Protein AF-0000000075185163 (afdb_homodimer)

Nearest PDB structures (foldseek):
  3n4v-assembly2_B  TM=6.256E-01  e=1.419E-05  Enterococcus casseliflavus
  4dta-assembly1_A  TM=6.021E-01  e=1.419E-05  Enterococcus casseliflavus
  4n57-assembly1_A  TM=6.133E-01  e=5.216E-05  Enterococcus casseliflavus
  4dfb-assembly2_B  TM=5.476E-01  e=2.941E-05  Enterococcus casseliflavus
  6o5z-assembly1_A  TM=3.545E-01  e=1.289E-01  Homo sapiens

Radius of gyration: 30.32 Å; Cα contacts (8 Å, |Δi|>4): 1072; chains: 2; bounding box: 71×94×70 Å

Secondary structure (DSSP, 8-state):
-HHHHHH-------EEEEE-SS-STTSS-EEEEPPPPSEEGGGTTTSTTT--HHHHHHHHHHHHHHHHGGGG-EESSBBEEEE-STT--EEEE-EEEEETTTEEEEE--BSSHHHHHHHHHHHHHHHHTTSHHHHHHHHHHHHHHHHSS-GGGSSS-EEEE-TT-SGGGEEE-TTT--EEEE---TT-EEE-GGGSTTSPPGGG-GGG-TTT----TT-S-------S-----------S------TT--PPPHHHHHHHHHHHHHHHHHH-HHHHHHHTTHHHHHHHHHHHH-HHHHHHHHHHHHHHHS-TTT--HHHHHHHHHHSHHHHHHHHHHHHHH--/-HHHHHH-----PPEEEEE-SS-STTSS-EEEEPPPPSEEGGGTTTSTTT--HHHHHHHHHHHHHHHHGGGG-EESSBBEEEE-STT--EEEE-EEEEETTTEEEEE--BSSHHHHHHHHHHHHHHHHTTSHHHHHHHHHHHHHHHHSS-GGGSSS-EEEE-TT-SGGGEEE-TTT--EEEE---TT-EEE-GGGSTTSPPGGG-GGG-TTT----TT-S-------S-----------S------TT--PPPHHHHHHHHHHHHHHHHHH-HHHHHHHTTHHHHHHHHHHHH-HHHHHHHHHHHHHHHS-TTT--HHHHHHHHHHSHHHHHHHHHHHHHH--

Organism: Armillaria gallica (NCBI:txid47427)

Foldseek 3Di:
DVVLVVQAVAQAWAWDDWDCALPDPNSHTDTDTDDFDFAFQLQQVPPPPQDDPVLLLVLLLLLLLRLVSQVVDWAQWWAAWAAPDDVRDTDGAWQWDQDPPRDIDTDDRGFWQLVVLLVLLVVQCVVQVPDLLSNLLSVLLSVLLNPPDDPVQTGDGWTKAQPQLARRQWGAHSPPRHTRHGDDSPSITTHTLLQHSLADRPLLLCVLPVVQAPDDPPPPPPVDPPPDDDDPPDDPDPPVPPPPPVVSCPHDDNVVSVVSLVSSLVSSCVVPVVSSVSHNCSSVNVSSSCLSNPVVRVVVNSQVSQVVVDPPVPDGPVNSSVPSSPDPVSVVVVVVVVVVVVD/DVVLVVQAVAQAWAWDDWDCALPDPNSHTDTDTDDFDFAFQLVQVPPPPQDDPVLLLVLLLLLLLRLVSQVVDWAQWWAAWDAPDDVRDTDGAWQWDADPPRDIDTDDRGFWQLVVLLVLLVVQCVVQVPDLLSNLLSVLLSVLLNPPDDPVQTGDGWTKAQPQLARRQWGAHSPPRHTRHGDDSPSITTHTLLQHSLADRPLLLCVLPVVQAPDDPPPPPPVDPPPDDDDPPDDPDPPPPPPPPVVSPPPDDNVVSVVSLVSSLVSSCVVPVPSSVSHNCSSVNVSSSCLSNPVVRVVVNSQVSQVVVDPPVPDGPVNSSVPCSPDPVSVVVVVVVVVVVVD

Structure (mmCIF, N/CA/C/O backbone):
data_AF-0000000075185163-model_v1
#
loop_
_entity.id
_entity.type
_entity.pdbx_description
1 polymer 'Aminoglycoside phosphotransferase domain-containing protein'
#
loop_
_atom_site.group_PDB
_atom_site.id
_atom_site.type_symbol
_atom_site.label_atom_id
_atom_site.label_alt_id
_atom_site.label_comp_id
_atom_site.label_asym_id
_atom_site.label_entity_id
_atom_site.label_seq_id
_atom_site.pdbx_PDB_ins_code
_atom_site.Cartn_x
_atom_site.Cartn_y
_atom_site.Cartn_z
_atom_site.occupancy
_atom_site.B_iso_or_equiv
_atom_site.auth_seq_id
_atom_site.auth_comp_id
_atom_site.auth_asym_id
_atom_site.auth_atom_id
_atom_site.pdbx_PDB_model_num
ATOM 1 N N . MET A 1 1 ? -12.125 -19.812 -19.406 1 92.81 1 MET A N 1
ATOM 2 C CA . MET A 1 1 ? -11.492 -20.75 -20.312 1 92.81 1 MET A CA 1
ATOM 3 C C . MET A 1 1 ? -11.773 -20.375 -21.766 1 92.81 1 MET A C 1
ATOM 5 O O . MET A 1 1 ? -10.883 -20.438 -22.625 1 92.81 1 MET A O 1
ATOM 9 N N . ARG A 1 2 ? -12.938 -19.969 -22.109 1 91.62 2 ARG A N 1
ATOM 10 C CA . ARG A 1 2 ? -13.258 -19.547 -23.469 1 91.62 2 ARG A CA 1
ATOM 11 C C . ARG A 1 2 ? -12.469 -18.312 -23.859 1 91.62 2 ARG A C 1
ATOM 13 O O . ARG A 1 2 ? -11.977 -18.203 -24.969 1 91.62 2 ARG A O 1
ATOM 20 N N . LEU A 1 3 ? -12.43 -17.406 -22.891 1 93 3 LEU A N 1
ATOM 21 C CA . LEU A 1 3 ? -11.656 -16.188 -23.156 1 93 3 LEU A CA 1
ATOM 22 C C . LEU A 1 3 ? -10.195 -16.531 -23.438 1 93 3 LEU A C 1
ATOM 24 O O . LEU A 1 3 ? -9.609 -16.016 -24.391 1 93 3 LEU A O 1
ATOM 28 N N . ILE A 1 4 ? -9.578 -17.391 -22.641 1 95.31 4 ILE A N 1
ATOM 29 C CA . ILE A 1 4 ? -8.18 -17.797 -22.781 1 95.31 4 ILE A CA 1
ATOM 30 C C . ILE A 1 4 ? -7.984 -18.484 -24.125 1 95.31 4 ILE A C 1
ATOM 32 O O . ILE A 1 4 ? -7.031 -18.188 -24.859 1 95.31 4 ILE A O 1
ATOM 36 N N . SER A 1 5 ? -8.883 -19.359 -24.469 1 93.62 5 SER A N 1
ATOM 37 C CA . SER A 1 5 ? -8.805 -20.109 -25.734 1 93.62 5 SER A CA 1
ATOM 38 C C . SER A 1 5 ? -8.914 -19.172 -26.938 1 93.62 5 SER A C 1
ATOM 40 O O . SER A 1 5 ? -8.289 -19.406 -27.969 1 93.62 5 SER A O 1
ATOM 42 N N . ASP A 1 6 ? -9.703 -18.203 -26.75 1 92.69 6 ASP A N 1
ATOM 43 C CA . ASP A 1 6 ? -9.922 -17.25 -27.828 1 92.69 6 ASP A CA 1
ATOM 44 C C . ASP A 1 6 ? -8.672 -16.406 -28.078 1 92.69 6 ASP A C 1
ATOM 46 O O . ASP A 1 6 ? -8.43 -15.969 -29.203 1 92.69 6 ASP A O 1
ATOM 50 N N . ARG A 1 7 ? -7.879 -16.219 -27.062 1 93.69 7 ARG A N 1
ATOM 51 C CA . ARG A 1 7 ? -6.797 -15.25 -27.156 1 93.69 7 ARG A CA 1
ATOM 52 C C . ARG A 1 7 ? -5.438 -15.938 -27.203 1 93.69 7 ARG A C 1
ATOM 54 O O . ARG A 1 7 ? -4.418 -15.297 -27.453 1 93.69 7 ARG A O 1
ATOM 61 N N . THR A 1 8 ? -5.391 -17.219 -26.984 1 95.94 8 THR A N 1
ATOM 62 C CA . THR A 1 8 ? -4.125 -17.938 -26.906 1 95.94 8 THR A CA 1
ATOM 63 C C . THR A 1 8 ? -4.234 -19.297 -27.594 1 95.94 8 THR A C 1
ATOM 65 O O . THR A 1 8 ? -5.32 -19.688 -28.016 1 95.94 8 THR A O 1
ATOM 68 N N . SER A 1 9 ? -3.088 -19.922 -27.766 1 95.94 9 SER A N 1
ATOM 69 C CA . SER A 1 9 ? -3.035 -21.297 -28.25 1 95.94 9 SER A CA 1
ATOM 70 C C . SER A 1 9 ? -2.717 -22.266 -27.125 1 95.94 9 SER A C 1
ATOM 72 O O . SER A 1 9 ? -2.256 -23.375 -27.375 1 95.94 9 SER A O 1
ATOM 74 N N . LEU A 1 10 ? -2.885 -21.797 -25.891 1 94.62 10 LEU A N 1
ATOM 75 C CA . LEU A 1 10 ? -2.672 -22.625 -24.719 1 94.62 10 LEU A CA 1
ATOM 76 C C . LEU A 1 10 ? -3.518 -23.891 -24.797 1 94.62 10 LEU A C 1
ATOM 78 O O . LEU A 1 10 ? -4.707 -23.828 -25.109 1 94.62 10 LEU A O 1
ATOM 82 N N . PRO A 1 11 ? -2.881 -25.031 -24.609 1 95.25 11 PRO A N 1
ATOM 83 C CA . PRO A 1 11 ? -3.686 -26.266 -24.594 1 95.25 11 PRO A CA 1
ATOM 84 C C . PRO A 1 11 ? -4.637 -26.328 -23.406 1 95.25 11 PRO A C 1
ATOM 86 O O . PRO A 1 11 ? -4.191 -26.516 -22.266 1 95.25 11 PRO A O 1
ATOM 89 N N . LEU A 1 12 ? -5.852 -26.188 -23.594 1 95.5 12 LEU A N 1
ATOM 90 C CA . LEU A 1 12 ? -6.922 -26.203 -22.609 1 95.5 12 LEU A CA 1
ATOM 91 C C . LEU A 1 12 ? -8.023 -27.188 -23.016 1 95.5 12 LEU A C 1
ATOM 93 O O . LEU A 1 12 ? -8.203 -27.453 -24.203 1 95.5 12 LEU A O 1
ATOM 97 N N . PRO A 1 13 ? -8.703 -27.703 -22 1 95.81 13 PRO A N 1
ATOM 98 C CA . PRO A 1 13 ? -9.914 -28.422 -22.391 1 95.81 13 PRO A CA 1
ATOM 99 C C . PRO A 1 13 ? -10.922 -27.531 -23.125 1 95.81 13 PRO A C 1
ATOM 101 O O . PRO A 1 13 ? -11.086 -26.359 -22.766 1 95.81 13 PRO A O 1
ATOM 104 N N . VAL A 1 14 ? -11.5 -28.078 -24.109 1 95.06 14 VAL A N 1
ATOM 105 C CA . VAL A 1 14 ? -12.562 -27.359 -24.812 1 95.06 14 VAL A CA 1
ATOM 106 C C . VAL A 1 14 ? -13.859 -27.438 -24.016 1 95.06 14 VAL A C 1
ATOM 108 O O . VAL A 1 14 ? -14.273 -28.516 -23.578 1 95.06 14 VAL A O 1
ATOM 111 N N . VAL A 1 15 ? -14.438 -26.297 -23.781 1 93.12 15 VAL A N 1
ATOM 112 C CA . VAL A 1 15 ? -15.711 -26.266 -23.078 1 93.12 15 VAL A CA 1
ATOM 113 C C . VAL A 1 15 ? -16.859 -26.438 -24.078 1 93.12 15 VAL A C 1
ATOM 115 O O . VAL A 1 15 ? -17.141 -25.547 -24.875 1 93.12 15 VAL A O 1
ATOM 118 N N . TYR A 1 16 ? -17.531 -27.5 -23.906 1 94.31 16 TYR A N 1
ATOM 119 C CA . TYR A 1 16 ? -18.625 -27.797 -24.812 1 94.31 16 TYR A CA 1
ATOM 120 C C . TYR A 1 16 ? -19.922 -27.156 -24.328 1 94.31 16 TYR A C 1
ATOM 122 O O . TYR A 1 16 ? -20.703 -26.625 -25.125 1 94.31 16 TYR A O 1
ATOM 130 N N . ALA A 1 17 ? -20.172 -27.328 -23.078 1 91.38 17 ALA A N 1
ATOM 131 C CA . ALA A 1 17 ? -21.391 -26.797 -22.469 1 91.38 17 ALA A CA 1
ATOM 132 C C . ALA A 1 17 ? -21.203 -26.594 -20.969 1 91.38 17 ALA A C 1
ATOM 134 O O . ALA A 1 17 ? -20.391 -27.281 -20.344 1 91.38 17 ALA A O 1
ATOM 135 N N . TYR A 1 18 ? -21.875 -25.562 -20.516 1 90.44 18 TYR A N 1
ATOM 136 C CA . TYR A 1 18 ? -21.891 -25.359 -19.078 1 90.44 18 TYR A CA 1
ATOM 137 C C . TYR A 1 18 ? -23.172 -24.656 -18.641 1 90.44 18 TYR A C 1
ATOM 139 O O . TYR A 1 18 ? -23.859 -24.047 -19.453 1 90.44 18 TYR A O 1
ATOM 147 N N . ASP A 1 19 ? -23.594 -24.906 -17.422 1 88.62 19 ASP A N 1
ATOM 148 C CA . ASP A 1 19 ? -24.688 -24.219 -16.734 1 88.62 19 ASP A CA 1
ATOM 149 C C . ASP A 1 19 ? -24.344 -23.969 -15.266 1 88.62 19 ASP A C 1
ATOM 151 O O . ASP A 1 19 ? -24.125 -24.906 -14.508 1 88.62 19 ASP A O 1
ATOM 155 N N . SER A 1 20 ? -24.203 -22.688 -14.938 1 84.56 20 SER A N 1
ATOM 156 C CA . SER A 1 20 ? -23.797 -22.344 -13.578 1 84.56 20 SER A CA 1
ATOM 157 C C . SER A 1 20 ? -24.984 -22.266 -12.641 1 84.56 20 SER A C 1
ATOM 159 O O . SER A 1 20 ? -24.859 -21.844 -11.492 1 84.56 20 SER A O 1
ATOM 161 N N . THR A 1 21 ? -26.172 -22.641 -13.117 1 86.75 21 THR A N 1
ATOM 162 C CA . THR A 1 21 ? -27.391 -22.609 -12.32 1 86.75 21 THR A CA 1
ATOM 163 C C . THR A 1 21 ? -27.922 -24.016 -12.07 1 86.75 21 THR A C 1
ATOM 165 O O . THR A 1 21 ? -27.391 -24.984 -12.617 1 86.75 21 THR A O 1
ATOM 168 N N . SER A 1 22 ? -28.953 -24 -11.211 1 90.5 22 SER A N 1
ATOM 169 C CA . SER A 1 22 ? -29.625 -25.281 -10.969 1 90.5 22 SER A CA 1
ATOM 170 C C . SER A 1 22 ? -30.891 -25.422 -11.805 1 90.5 22 SER A C 1
ATOM 172 O O . SER A 1 22 ? -31.594 -26.422 -11.711 1 90.5 22 SER A O 1
ATOM 174 N N . ASN A 1 23 ? -31.125 -24.453 -12.516 1 91.5 23 ASN A N 1
ATOM 175 C CA . ASN A 1 23 ? -32.312 -24.469 -13.359 1 91.5 23 ASN A CA 1
ATOM 176 C C . ASN A 1 23 ? -32.062 -25.203 -14.672 1 91.5 23 ASN A C 1
ATOM 178 O O . ASN A 1 23 ? -32.125 -24.609 -15.742 1 91.5 23 ASN A O 1
ATOM 182 N N . ASN A 1 24 ? -31.812 -26.312 -14.594 1 91.81 24 ASN A N 1
ATOM 183 C CA . ASN A 1 24 ? -31.578 -27.203 -15.734 1 91.81 24 ASN A CA 1
ATOM 184 C C . ASN A 1 24 ? -32.031 -28.625 -15.445 1 91.81 24 ASN A C 1
ATOM 186 O O . ASN A 1 24 ? -32.531 -28.922 -14.352 1 91.81 24 ASN A O 1
ATOM 190 N N . SER A 1 25 ? -31.828 -29.594 -16.391 1 92.38 25 SER A N 1
ATOM 191 C CA . SER A 1 25 ? -32.375 -30.938 -16.297 1 92.38 25 SER A CA 1
ATOM 192 C C . SER A 1 25 ? -31.672 -31.75 -15.203 1 92.38 25 SER A C 1
ATOM 194 O O . SER A 1 25 ? -32.25 -32.688 -14.648 1 92.38 25 SER A O 1
ATOM 196 N N . LEU A 1 26 ? -30.453 -31.359 -14.828 1 92.19 26 LEU A N 1
ATOM 197 C CA . LEU A 1 26 ? -29.672 -32.062 -13.828 1 92.19 26 LEU A CA 1
ATOM 198 C C . LEU A 1 26 ? -29.969 -31.562 -12.43 1 92.19 26 LEU A C 1
ATOM 200 O O . LEU A 1 26 ? -29.719 -32.25 -11.438 1 92.19 26 LEU A O 1
ATOM 204 N N . GLY A 1 27 ? -30.453 -30.438 -12.375 1 93.06 27 GLY A N 1
ATOM 205 C CA . GLY A 1 27 ? -30.781 -29.828 -11.102 1 93.06 27 GLY A CA 1
ATOM 206 C C . GLY A 1 27 ? -29.578 -29.266 -10.367 1 93.06 27 GLY A C 1
ATOM 207 O O . GLY A 1 27 ? -29.672 -28.891 -9.195 1 93.06 27 GLY A O 1
ATOM 208 N N . TYR A 1 28 ? -28.344 -29.438 -10.961 1 92 28 TYR A N 1
ATOM 209 C CA . TYR A 1 28 ? -27.109 -28.891 -10.398 1 92 28 TYR A CA 1
ATOM 210 C C . TYR A 1 28 ? -26.266 -28.234 -11.484 1 92 28 TYR A C 1
ATOM 212 O O . TYR A 1 28 ? -26.406 -28.547 -12.672 1 92 28 TYR A O 1
ATOM 220 N N . PRO A 1 29 ? -25.453 -27.234 -11.031 1 90.12 29 PRO A N 1
ATOM 221 C CA . PRO A 1 29 ? -24.516 -26.688 -12.008 1 90.12 29 PRO A CA 1
ATOM 222 C C . PRO A 1 29 ? -23.594 -27.75 -12.617 1 90.12 29 PRO A C 1
ATOM 224 O O . PRO A 1 29 ? -23.297 -28.75 -11.961 1 90.12 29 PRO A O 1
ATOM 227 N N . TYR A 1 30 ? -23.234 -27.547 -13.922 1 92 30 TYR A N 1
ATOM 228 C CA . TYR A 1 30 ? -22.359 -28.531 -14.562 1 92 30 TYR A CA 1
ATOM 229 C C . TYR A 1 30 ? -21.5 -27.875 -15.633 1 92 30 TYR A C 1
ATOM 231 O O . TYR A 1 30 ? -21.766 -26.75 -16.062 1 92 30 TYR A O 1
ATOM 239 N N . MET A 1 31 ? -20.406 -28.531 -15.961 1 92.5 31 MET A N 1
ATOM 240 C CA . MET A 1 31 ? -19.547 -28.172 -17.094 1 92.5 31 MET A CA 1
ATOM 241 C C . MET A 1 31 ? -19.062 -29.422 -17.828 1 92.5 31 MET A C 1
ATOM 243 O O . MET A 1 31 ? -18.641 -30.391 -17.188 1 92.5 31 MET A O 1
ATOM 247 N N . PHE A 1 32 ? -19.234 -29.406 -19.156 1 93.75 32 PHE A N 1
ATOM 248 C CA . PHE A 1 32 ? -18.734 -30.469 -20.031 1 93.75 32 PHE A CA 1
ATOM 249 C C . PHE A 1 32 ? -17.531 -29.984 -20.828 1 93.75 32 PHE A C 1
ATOM 251 O O . PHE A 1 32 ? -17.625 -29.016 -21.578 1 93.75 32 PHE A O 1
ATOM 258 N N . THR A 1 33 ? -16.438 -30.688 -20.594 1 95.56 33 THR A N 1
ATOM 259 C CA . THR A 1 33 ? -15.227 -30.297 -21.312 1 95.56 33 THR A CA 1
ATOM 260 C C . THR A 1 33 ? -14.609 -31.484 -22.016 1 95.56 33 THR A C 1
ATOM 262 O O . THR A 1 33 ? -14.961 -32.625 -21.734 1 95.56 33 THR A O 1
ATOM 265 N N . SER A 1 34 ? -13.805 -31.25 -22.969 1 96.5 34 SER A N 1
ATOM 266 C CA . SER A 1 34 ? -13.039 -32.312 -23.609 1 96.5 34 SER A CA 1
ATOM 267 C C . SER A 1 34 ? -12.055 -32.938 -22.641 1 96.5 34 SER A C 1
ATOM 269 O O . SER A 1 34 ? -11.586 -32.281 -21.703 1 96.5 34 SER A O 1
ATOM 271 N N . PHE A 1 35 ? -11.781 -34.219 -22.891 1 96.06 35 PHE A N 1
ATOM 272 C CA . PHE A 1 35 ? -10.805 -34.969 -22.078 1 96.06 35 PHE A CA 1
ATOM 273 C C . PHE A 1 35 ? -9.383 -34.688 -22.578 1 96.06 35 PHE A C 1
ATOM 275 O O . PHE A 1 35 ? -9.133 -34.688 -23.781 1 96.06 35 PHE A O 1
ATOM 282 N N . ILE A 1 36 ? -8.5 -34.438 -21.672 1 96.94 36 ILE A N 1
ATOM 283 C CA . ILE A 1 36 ? -7.098 -34.219 -22 1 96.94 36 ILE A CA 1
ATOM 284 C C . ILE A 1 36 ? -6.316 -35.531 -21.828 1 96.94 36 ILE A C 1
ATOM 286 O O . ILE A 1 36 ? -6.234 -36.062 -20.719 1 96.94 36 ILE A O 1
ATOM 290 N N . GLU A 1 37 ? -5.734 -35.969 -22.922 1 96.5 37 GLU A N 1
ATOM 291 C CA . GLU A 1 37 ? -4.961 -37.219 -22.891 1 96.5 37 GLU A CA 1
ATOM 292 C C . GLU A 1 37 ? -3.619 -37 -22.188 1 96.5 37 GLU A C 1
ATOM 294 O O . GLU A 1 37 ? -3.146 -35.875 -22.062 1 96.5 37 GLU A O 1
ATOM 299 N N . GLY A 1 38 ? -3.072 -38.188 -21.672 1 97.44 38 GLY A N 1
ATOM 300 C CA . GLY A 1 38 ? -1.756 -38.156 -21.047 1 97.44 38 GLY A CA 1
ATOM 301 C C . GLY A 1 38 ? -1.79 -38.438 -19.562 1 97.44 38 GLY A C 1
ATOM 302 O O . GLY A 1 38 ? -2.732 -39.062 -19.078 1 97.44 38 GLY A O 1
ATOM 303 N N . VAL A 1 39 ? -0.639 -38.188 -18.906 1 97.38 39 VAL A N 1
ATOM 304 C CA . VAL A 1 39 ? -0.507 -38.406 -17.469 1 97.38 39 VAL A CA 1
ATOM 305 C C . VAL A 1 39 ? -0.132 -37.062 -16.797 1 97.38 39 VAL A C 1
ATOM 307 O O . VAL A 1 39 ? 0.435 -36.188 -17.438 1 97.38 39 VAL A O 1
ATOM 310 N N . SER A 1 40 ? -0.523 -37 -15.586 1 97.62 40 SER A N 1
ATOM 311 C CA . SER A 1 40 ? -0.137 -35.812 -14.836 1 97.62 40 SER A CA 1
ATOM 312 C C . SER A 1 40 ? 1.376 -35.75 -14.656 1 97.62 40 SER A C 1
ATOM 314 O O . SER A 1 40 ? 2.029 -36.75 -14.398 1 97.62 40 SER A O 1
ATOM 316 N N . LEU A 1 41 ? 1.889 -34.531 -14.789 1 97.81 41 LEU A N 1
ATOM 317 C CA . LEU A 1 41 ? 3.322 -34.344 -14.617 1 97.81 41 LEU A CA 1
ATOM 318 C C . LEU A 1 41 ? 3.764 -34.75 -13.219 1 97.81 41 LEU A C 1
ATOM 320 O O . LEU A 1 41 ? 4.883 -35.25 -13.031 1 97.81 41 LEU A O 1
ATOM 324 N N . SER A 1 42 ? 2.912 -34.594 -12.289 1 95.69 42 SER A N 1
ATOM 325 C CA . SER A 1 42 ? 3.225 -34.938 -10.906 1 95.69 42 SER A CA 1
ATOM 326 C C . SER A 1 42 ? 3.586 -36.438 -10.781 1 95.69 42 SER A C 1
ATOM 328 O O . SER A 1 42 ? 4.375 -36.812 -9.906 1 95.69 42 SER A O 1
ATOM 330 N N . GLY A 1 43 ? 3.109 -37.25 -11.672 1 94.19 43 GLY A N 1
ATOM 331 C CA . GLY A 1 43 ? 3.361 -38.688 -11.617 1 94.19 43 GLY A CA 1
ATOM 332 C C . GLY A 1 43 ? 4.73 -39.062 -12.141 1 94.19 43 GLY A C 1
ATOM 333 O O . GLY A 1 43 ? 5.219 -40.156 -11.875 1 94.19 43 GLY A O 1
ATOM 334 N N . ILE A 1 44 ? 5.359 -38.156 -12.797 1 95.06 44 ILE A N 1
ATOM 335 C CA . ILE A 1 44 ? 6.605 -38.594 -13.43 1 95.06 44 ILE A CA 1
ATOM 336 C C . ILE A 1 44 ? 7.73 -37.625 -13.023 1 95.06 44 ILE A C 1
ATOM 338 O O . ILE A 1 44 ? 8.914 -37.969 -13.172 1 95.06 44 ILE A O 1
ATOM 342 N N . TRP A 1 45 ? 7.5 -36.5 -12.508 1 95.44 45 TRP A N 1
ATOM 343 C CA . TRP A 1 45 ? 8.477 -35.438 -12.289 1 95.44 45 TRP A CA 1
ATOM 344 C C . TRP A 1 45 ? 9.602 -35.906 -11.375 1 95.44 45 TRP A C 1
ATOM 346 O O . TRP A 1 45 ? 10.781 -35.688 -11.672 1 95.44 45 TRP A O 1
ATOM 356 N N . THR A 1 46 ? 9.195 -36.594 -10.305 1 91.31 46 THR A N 1
ATOM 357 C CA . THR A 1 46 ? 10.203 -37 -9.336 1 91.31 46 THR A CA 1
ATOM 358 C C . THR A 1 46 ? 10.445 -38.5 -9.398 1 91.31 46 THR A C 1
ATOM 360 O O . THR A 1 46 ? 11.148 -39.062 -8.547 1 91.31 46 THR A O 1
ATOM 363 N N . LYS A 1 47 ? 9.82 -39.125 -10.281 1 91.5 47 LYS A N 1
ATOM 364 C CA . LYS A 1 47 ? 10.023 -40.562 -10.43 1 91.5 47 LYS A CA 1
ATOM 365 C C . LYS A 1 47 ? 11.43 -40.875 -10.93 1 91.5 47 LYS A C 1
ATOM 367 O O . LYS A 1 47 ? 11.836 -40.406 -11.984 1 91.5 47 LYS A O 1
ATOM 372 N N . PRO A 1 48 ? 12.117 -41.625 -10.156 1 90.81 48 PRO A N 1
ATOM 373 C CA . PRO A 1 48 ? 13.484 -41.938 -10.578 1 90.81 48 PRO A CA 1
ATOM 374 C C . PRO A 1 48 ? 13.555 -42.531 -11.992 1 90.81 48 PRO A C 1
ATOM 376 O O . PRO A 1 48 ? 12.812 -43.438 -12.32 1 90.81 48 PRO A O 1
ATOM 379 N N . GLY A 1 49 ? 14.383 -41.906 -12.789 1 91.25 49 GLY A N 1
ATOM 380 C CA . GLY A 1 49 ? 14.656 -42.406 -14.117 1 91.25 49 GLY A CA 1
ATOM 381 C C . GLY A 1 49 ? 13.609 -42 -15.141 1 91.25 49 GLY A C 1
ATOM 382 O O . GLY A 1 49 ? 13.758 -42.281 -16.328 1 91.25 49 GLY A O 1
ATOM 383 N N . ALA A 1 50 ? 12.641 -41.375 -14.664 1 92.12 50 ALA A N 1
ATOM 384 C CA . ALA A 1 50 ? 11.539 -41.031 -15.555 1 92.12 50 ALA A CA 1
ATOM 385 C C . ALA A 1 50 ? 11.906 -39.875 -16.484 1 92.12 50 ALA A C 1
ATOM 387 O O . ALA A 1 50 ? 11.547 -39.875 -17.656 1 92.12 50 ALA A O 1
ATOM 388 N N . LEU A 1 51 ? 12.625 -38.938 -15.945 1 95.69 51 LEU A N 1
ATOM 389 C CA . LEU A 1 51 ? 12.961 -37.781 -16.734 1 95.69 51 LEU A CA 1
ATOM 390 C C . LEU A 1 51 ? 14.469 -37.5 -16.703 1 95.69 51 LEU A C 1
ATOM 392 O O . LEU A 1 51 ? 15.102 -37.594 -15.648 1 95.69 51 LEU A O 1
ATOM 396 N N . THR A 1 52 ? 15.008 -37.219 -17.844 1 95.81 52 THR A N 1
ATOM 397 C CA . THR A 1 52 ? 16.359 -36.688 -17.938 1 95.81 52 THR A CA 1
ATOM 398 C C . THR A 1 52 ? 16.359 -35.156 -17.797 1 95.81 52 THR A C 1
ATOM 400 O O . THR A 1 52 ? 15.297 -34.531 -17.812 1 95.81 52 THR A O 1
ATOM 403 N N . ASP A 1 53 ? 17.516 -34.594 -17.688 1 95.44 53 ASP A N 1
ATOM 404 C CA . ASP A 1 53 ? 17.625 -33.125 -17.641 1 95.44 53 ASP A CA 1
ATOM 405 C C . ASP A 1 53 ? 17.109 -32.5 -18.922 1 95.44 53 ASP A C 1
ATOM 407 O O . ASP A 1 53 ? 16.484 -31.438 -18.891 1 95.44 53 ASP A O 1
ATOM 411 N N . ALA A 1 54 ? 17.375 -33.188 -19.984 1 96.88 54 ALA A N 1
ATOM 412 C CA . ALA A 1 54 ? 16.891 -32.688 -21.266 1 96.88 54 ALA A CA 1
ATOM 413 C C . ALA A 1 54 ? 15.367 -32.688 -21.328 1 96.88 54 ALA A C 1
ATOM 415 O O . ALA A 1 54 ? 14.75 -31.781 -21.891 1 96.88 54 ALA A O 1
ATOM 416 N N . ASN A 1 55 ? 14.766 -33.781 -20.812 1 97.44 55 ASN A N 1
ATOM 417 C CA . ASN A 1 55 ? 13.312 -33.875 -20.75 1 97.44 55 ASN A CA 1
ATOM 418 C C . ASN A 1 55 ? 12.711 -32.75 -19.906 1 97.44 55 ASN A C 1
ATOM 420 O O . ASN A 1 55 ? 11.727 -32.125 -20.297 1 97.44 55 ASN A O 1
ATOM 424 N N . ARG A 1 56 ? 13.289 -32.5 -18.781 1 97.25 56 ARG A N 1
ATOM 425 C CA . ARG A 1 56 ? 12.82 -31.453 -17.891 1 97.25 56 ARG A CA 1
ATOM 426 C C . ARG A 1 56 ? 12.898 -30.078 -18.562 1 97.25 56 ARG A C 1
ATOM 428 O O . ARG A 1 56 ? 11.977 -29.281 -18.453 1 97.25 56 ARG A O 1
ATOM 435 N N . ARG A 1 57 ? 14.016 -29.844 -19.219 1 98.12 57 ARG A N 1
ATOM 436 C CA . ARG A 1 57 ? 14.172 -28.594 -19.953 1 98.12 57 ARG A CA 1
ATOM 437 C C . ARG A 1 57 ? 13.078 -28.453 -21 1 98.12 57 ARG A C 1
ATOM 439 O O . ARG A 1 57 ? 12.5 -27.375 -21.156 1 98.12 57 ARG A O 1
ATOM 446 N N . HIS A 1 58 ? 12.867 -29.531 -21.688 1 98.25 58 HIS A N 1
ATOM 447 C CA . HIS A 1 58 ? 11.852 -29.547 -22.734 1 98.25 58 HIS A CA 1
ATOM 448 C C . HIS A 1 58 ? 10.469 -29.234 -22.156 1 98.25 58 HIS A C 1
ATOM 450 O O . HIS A 1 58 ? 9.711 -28.453 -22.734 1 98.25 58 HIS A O 1
ATOM 456 N N . ILE A 1 59 ? 10.164 -29.766 -21.078 1 98.44 59 ILE A N 1
ATOM 457 C CA . ILE A 1 59 ? 8.883 -29.562 -20.406 1 98.44 59 ILE A CA 1
ATOM 458 C C . ILE A 1 59 ? 8.781 -28.109 -19.953 1 98.44 59 ILE A C 1
ATOM 460 O O . ILE A 1 59 ? 7.77 -27.438 -20.203 1 98.44 59 ILE A O 1
ATOM 464 N N . PHE A 1 60 ? 9.844 -27.609 -19.312 1 98.75 60 PHE A N 1
ATOM 465 C CA . PHE A 1 60 ? 9.852 -26.234 -18.844 1 98.75 60 PHE A CA 1
ATOM 466 C C . PHE A 1 60 ? 9.695 -25.266 -20 1 98.75 60 PHE A C 1
ATOM 468 O O . PHE A 1 60 ? 9.008 -24.25 -19.891 1 98.75 60 PHE A O 1
ATOM 475 N N . GLN A 1 61 ? 10.266 -25.562 -21.125 1 98.69 61 GLN A N 1
ATOM 476 C CA . GLN A 1 61 ? 10.141 -24.734 -22.297 1 98.69 61 GLN A CA 1
ATOM 477 C C . GLN A 1 61 ? 8.688 -24.641 -22.766 1 98.69 61 GLN A C 1
ATOM 479 O O . GLN A 1 61 ? 8.195 -23.562 -23.094 1 98.69 61 GLN A O 1
ATOM 484 N N . GLN A 1 62 ? 8.062 -25.766 -22.781 1 98.56 62 GLN A N 1
ATOM 485 C CA . GLN A 1 62 ? 6.664 -25.812 -23.203 1 98.56 62 GLN A CA 1
ATOM 486 C C . GLN A 1 62 ? 5.781 -25.047 -22.219 1 98.56 62 GLN A C 1
ATOM 488 O O . GLN A 1 62 ? 4.891 -24.297 -22.641 1 98.56 62 GLN A O 1
ATOM 493 N N . ILE A 1 63 ? 6.066 -25.203 -20.922 1 98.56 63 ILE A N 1
ATOM 494 C CA . ILE A 1 63 ? 5.293 -24.5 -19.906 1 98.56 63 ILE A CA 1
ATOM 495 C C . ILE A 1 63 ? 5.473 -23 -20.047 1 98.56 63 ILE A C 1
ATOM 497 O O . ILE A 1 63 ? 4.492 -22.25 -20.078 1 98.56 63 ILE A O 1
ATOM 501 N N . ALA A 1 64 ? 6.695 -22.594 -20.172 1 98.44 64 ALA A N 1
ATOM 502 C CA . ALA A 1 64 ? 7.008 -21.172 -20.281 1 98.44 64 ALA A CA 1
ATOM 503 C C . ALA A 1 64 ? 6.363 -20.562 -21.516 1 98.44 64 ALA A C 1
ATOM 505 O O . ALA A 1 64 ? 5.762 -19.484 -21.453 1 98.44 64 ALA A O 1
ATOM 506 N N . ASN A 1 65 ? 6.48 -21.266 -22.641 1 98.19 65 ASN A N 1
ATOM 507 C CA . ASN A 1 65 ? 5.883 -20.797 -23.875 1 98.19 65 ASN A CA 1
ATOM 508 C C . ASN A 1 65 ? 4.367 -20.656 -23.75 1 98.19 65 ASN A C 1
ATOM 510 O O . ASN A 1 65 ? 3.779 -19.719 -24.297 1 98.19 65 ASN A O 1
ATOM 514 N N . SER A 1 66 ? 3.795 -21.594 -23.125 1 97.81 66 SER A N 1
ATOM 515 C CA . SER A 1 66 ? 2.344 -21.594 -22.969 1 97.81 66 SER A CA 1
ATOM 516 C C . SER A 1 66 ? 1.89 -20.469 -22.047 1 97.81 66 SER A C 1
ATOM 518 O O . SER A 1 66 ? 1.035 -19.656 -22.422 1 97.81 66 SER A O 1
ATOM 520 N N . MET A 1 67 ? 2.516 -20.375 -20.859 1 97.69 67 MET A N 1
ATOM 521 C CA . MET A 1 67 ? 2.098 -19.391 -19.875 1 97.69 67 MET A CA 1
ATOM 522 C C . MET A 1 67 ? 2.354 -17.969 -20.375 1 97.69 67 MET A C 1
ATOM 524 O O . MET A 1 67 ? 1.578 -17.062 -20.094 1 97.69 67 MET A O 1
ATOM 528 N N . ALA A 1 68 ? 3.393 -17.766 -21.125 1 97.88 68 ALA A N 1
ATOM 529 C CA . ALA A 1 68 ? 3.756 -16.438 -21.625 1 97.88 68 ALA A CA 1
ATOM 530 C C . ALA A 1 68 ? 2.674 -15.883 -22.547 1 97.88 68 ALA A C 1
ATOM 532 O O . ALA A 1 68 ? 2.564 -14.672 -22.734 1 97.88 68 ALA A O 1
ATOM 533 N N . GLN A 1 69 ? 1.851 -16.75 -23.125 1 97.56 69 GLN A N 1
ATOM 534 C CA . GLN A 1 69 ? 0.801 -16.312 -24.031 1 97.56 69 GLN A CA 1
ATOM 535 C C . GLN A 1 69 ? -0.289 -15.547 -23.281 1 97.56 69 GLN A C 1
ATOM 537 O O . GLN A 1 69 ? -1.031 -14.766 -23.891 1 97.56 69 GLN A O 1
ATOM 542 N N . LEU A 1 70 ? -0.369 -15.742 -22.047 1 97.62 70 LEU A N 1
ATOM 543 C CA . LEU A 1 70 ? -1.386 -15.07 -21.234 1 97.62 70 LEU A CA 1
ATOM 544 C C . LEU A 1 70 ? -1.063 -13.586 -21.094 1 97.62 70 LEU A C 1
ATOM 546 O O . LEU A 1 70 ? -1.904 -12.805 -20.641 1 97.62 70 LEU A O 1
ATOM 550 N N . ARG A 1 71 ? 0.128 -13.141 -21.516 1 96.5 71 ARG A N 1
ATOM 551 C CA . ARG A 1 71 ? 0.55 -11.742 -21.422 1 96.5 71 ARG A CA 1
ATOM 552 C C . ARG A 1 71 ? -0.351 -10.844 -22.266 1 96.5 71 ARG A C 1
ATOM 554 O O . ARG A 1 71 ? -0.398 -9.625 -22.047 1 96.5 71 ARG A O 1
ATOM 561 N N . THR A 1 72 ? -1.131 -11.469 -23.141 1 94.31 72 THR A N 1
ATOM 562 C CA . THR A 1 72 ? -1.998 -10.703 -24.031 1 94.31 72 THR A CA 1
ATOM 563 C C . THR A 1 72 ? -3.287 -10.312 -23.312 1 94.31 72 THR A C 1
ATOM 565 O O . THR A 1 72 ? -4.043 -9.469 -23.812 1 94.31 72 THR A O 1
ATOM 568 N N . LEU A 1 73 ? -3.535 -10.867 -22.219 1 96.62 73 LEU A N 1
ATOM 569 C CA . LEU A 1 73 ? -4.723 -10.562 -21.438 1 96.62 73 LEU A CA 1
ATOM 570 C C . LEU A 1 73 ? -4.375 -9.648 -20.266 1 96.62 73 LEU A C 1
ATOM 572 O O . LEU A 1 73 ? -3.824 -10.109 -19.25 1 96.62 73 LEU A O 1
ATOM 576 N N . GLU A 1 74 ? -4.672 -8.367 -20.375 1 97.38 74 GLU A N 1
ATOM 577 C CA . GLU A 1 74 ? -4.398 -7.359 -19.359 1 97.38 74 GLU A CA 1
ATOM 578 C C . GLU A 1 74 ? -5.691 -6.73 -18.844 1 97.38 74 GLU A C 1
ATOM 580 O O . GLU A 1 74 ? -6.633 -6.52 -19.609 1 97.38 74 GLU A O 1
ATOM 585 N N . PHE A 1 75 ? -5.695 -6.457 -17.562 1 98.12 75 PHE A N 1
ATOM 586 C CA . PHE A 1 75 ? -6.883 -5.918 -16.906 1 98.12 75 PHE A CA 1
ATOM 587 C C . PHE A 1 75 ? -6.527 -4.703 -16.062 1 98.12 75 PHE A C 1
ATOM 589 O O . PHE A 1 75 ? -5.371 -4.523 -15.68 1 98.12 75 PHE A O 1
ATOM 596 N N . ASP A 1 76 ? -7.578 -3.9 -15.68 1 97.5 76 ASP A N 1
ATOM 597 C CA . ASP A 1 76 ? -7.297 -2.629 -15.016 1 97.5 76 ASP A CA 1
ATOM 598 C C . ASP A 1 76 ? -7.551 -2.723 -13.516 1 97.5 76 ASP A C 1
ATOM 600 O O . ASP A 1 76 ? -7.242 -1.79 -12.773 1 97.5 76 ASP A O 1
ATOM 604 N N . ARG A 1 77 ? -8.125 -3.881 -13.094 1 98.25 77 ARG A N 1
ATOM 605 C CA . ARG A 1 77 ? -8.375 -4.109 -11.672 1 98.25 77 ARG A CA 1
ATOM 606 C C . ARG A 1 77 ? -8.133 -5.566 -11.305 1 98.25 77 ARG A C 1
ATOM 608 O O . ARG A 1 77 ? -8.195 -6.449 -12.164 1 98.25 77 ARG A O 1
ATOM 615 N N . ILE A 1 78 ? -7.785 -5.742 -10.07 1 98.44 78 ILE A N 1
ATOM 616 C CA . ILE A 1 78 ? -7.738 -7.082 -9.5 1 98.44 78 ILE A CA 1
ATOM 617 C C . ILE A 1 78 ? -9.148 -7.52 -9.094 1 98.44 78 ILE A C 1
ATOM 619 O O . ILE A 1 78 ? -9.859 -6.781 -8.414 1 98.44 78 ILE A O 1
ATOM 623 N N . GLY A 1 79 ? -9.586 -8.648 -9.492 1 98.06 79 GLY A N 1
ATOM 624 C CA . GLY A 1 79 ? -10.93 -9.109 -9.188 1 98.06 79 GLY A CA 1
ATOM 625 C C . GLY A 1 79 ? -11.352 -10.312 -10.016 1 98.06 79 GLY A C 1
ATOM 626 O O . GLY A 1 79 ? -10.508 -10.984 -10.609 1 98.06 79 GLY A O 1
ATOM 627 N N . ALA A 1 80 ? -12.625 -10.602 -9.961 1 95.94 80 ALA A N 1
ATOM 628 C CA . ALA A 1 80 ? -13.203 -11.727 -10.703 1 95.94 80 ALA A CA 1
ATOM 629 C C . ALA A 1 80 ? -13.781 -11.258 -12.039 1 95.94 80 ALA A C 1
ATOM 631 O O . ALA A 1 80 ? -14.367 -10.18 -12.125 1 95.94 80 ALA A O 1
ATOM 632 N N . LEU A 1 81 ? -13.609 -12.133 -13.023 1 93.75 81 LEU A N 1
ATOM 633 C CA . LEU A 1 81 ? -14.234 -11.859 -14.312 1 93.75 81 LEU A CA 1
ATOM 634 C C . LEU A 1 81 ? -15.727 -12.188 -14.273 1 93.75 81 LEU A C 1
ATOM 636 O O . LEU A 1 81 ? -16.109 -13.297 -13.906 1 93.75 81 LEU A O 1
ATOM 640 N N . ASP A 1 82 ? -16.5 -11.164 -14.578 1 90.62 82 ASP A N 1
ATOM 641 C CA . ASP A 1 82 ? -17.953 -11.336 -14.695 1 90.62 82 ASP A CA 1
ATOM 642 C C . ASP A 1 82 ? -18.406 -11.195 -16.141 1 90.62 82 ASP A C 1
ATOM 644 O O . ASP A 1 82 ? -18.422 -10.086 -16.688 1 90.62 82 ASP A O 1
ATOM 648 N N . PHE A 1 83 ? -18.844 -12.289 -16.656 1 87.38 83 PHE A N 1
ATOM 649 C CA . PHE A 1 83 ? -19.203 -12.297 -18.062 1 87.38 83 PHE A CA 1
ATOM 650 C C . PHE A 1 83 ? -20.688 -12 -18.25 1 87.38 83 PHE A C 1
ATOM 652 O O . PHE A 1 83 ? -21.516 -12.477 -17.469 1 87.38 83 PHE A O 1
ATOM 659 N N . SER A 1 84 ? -21.109 -10.938 -19.062 1 78.38 84 SER A N 1
ATOM 660 C CA . SER A 1 84 ? -22.469 -10.477 -19.25 1 78.38 84 SER A CA 1
ATOM 661 C C . SER A 1 84 ? -23.125 -11.188 -20.438 1 78.38 84 SER A C 1
ATOM 663 O O . SER A 1 84 ? -24.328 -11.016 -20.688 1 78.38 84 SER A O 1
ATOM 665 N N . GLY A 1 85 ? -22.625 -12.078 -21.047 1 71.5 85 GLY A N 1
ATOM 666 C CA . GLY A 1 85 ? -23.297 -12.68 -22.188 1 71.5 85 GLY A CA 1
ATOM 667 C C . GLY A 1 85 ? -22.391 -13.586 -23 1 71.5 85 GLY A C 1
ATOM 668 O O . GLY A 1 85 ? -21.297 -13.93 -22.562 1 71.5 85 GLY A O 1
ATOM 669 N N . PRO A 1 86 ? -23.031 -13.898 -24.188 1 72.12 86 PRO A N 1
ATOM 670 C CA . PRO A 1 86 ? -22.312 -14.852 -25.047 1 72.12 86 PRO A CA 1
ATOM 671 C C . PRO A 1 86 ? -21.125 -14.227 -25.75 1 72.12 86 PRO A C 1
ATOM 673 O O . PRO A 1 86 ? -20.25 -14.945 -26.234 1 72.12 86 PRO A O 1
ATOM 676 N N . ASP A 1 87 ? -21.016 -12.906 -25.797 1 78.94 87 ASP A N 1
ATOM 677 C CA . ASP A 1 87 ? -19.984 -12.25 -26.594 1 78.94 87 ASP A CA 1
ATOM 678 C C . ASP A 1 87 ? -18.688 -12.117 -25.781 1 78.94 87 ASP A C 1
ATOM 680 O O . ASP A 1 87 ? -17.781 -11.383 -26.188 1 78.94 87 ASP A O 1
ATOM 684 N N . LEU A 1 88 ? -18.453 -12.758 -24.781 1 81.5 88 LEU A N 1
ATOM 685 C CA . LEU A 1 88 ? -17.266 -12.797 -23.938 1 81.5 88 LEU A CA 1
ATOM 686 C C . LEU A 1 88 ? -16.953 -11.406 -23.391 1 81.5 88 LEU A C 1
ATOM 688 O O . LEU A 1 88 ? -15.789 -11.109 -23.094 1 81.5 88 LEU A O 1
ATOM 692 N N . SER A 1 89 ? -17.953 -10.539 -23.484 1 88.5 89 SER A N 1
ATOM 693 C CA . SER A 1 89 ? -17.797 -9.273 -22.781 1 88.5 89 SER A CA 1
ATOM 694 C C . SER A 1 89 ? -17.766 -9.484 -21.266 1 88.5 89 SER A C 1
ATOM 696 O O . SER A 1 89 ? -18.516 -10.312 -20.75 1 88.5 89 SER A O 1
ATOM 698 N N . TYR A 1 90 ? -16.828 -8.789 -20.656 1 91.75 90 TYR A N 1
ATOM 699 C CA . TYR A 1 90 ? -16.688 -9.016 -19.219 1 91.75 90 TYR A CA 1
ATOM 700 C C . TYR A 1 90 ? -16.5 -7.699 -18.484 1 91.75 90 TYR A C 1
ATOM 702 O O . TYR A 1 90 ? -16.125 -6.688 -19.078 1 91.75 90 TYR A O 1
ATOM 710 N N . THR A 1 91 ? -16.859 -7.68 -17.219 1 94.31 91 THR A N 1
ATOM 711 C CA . THR A 1 91 ? -16.484 -6.68 -16.219 1 94.31 91 THR A CA 1
ATOM 712 C C . THR A 1 91 ? -15.695 -7.32 -15.086 1 94.31 91 THR A C 1
ATOM 714 O O . THR A 1 91 ? -15.672 -8.547 -14.953 1 94.31 91 THR A O 1
ATOM 717 N N . ILE A 1 92 ? -14.938 -6.508 -14.406 1 96.5 92 ILE A N 1
ATOM 718 C CA . ILE A 1 92 ? -14.203 -7.023 -13.258 1 96.5 92 ILE A CA 1
ATOM 719 C C . ILE A 1 92 ? -14.992 -6.762 -11.977 1 96.5 92 ILE A C 1
ATOM 721 O O . ILE A 1 92 ? -15.242 -5.609 -11.617 1 96.5 92 ILE A O 1
ATOM 725 N N . GLY A 1 93 ? -15.445 -7.816 -11.398 1 96.12 93 GLY A N 1
ATOM 726 C CA . GLY A 1 93 ? -16.156 -7.75 -10.133 1 96.12 93 GLY A CA 1
ATOM 727 C C . GLY A 1 93 ? -15.336 -8.219 -8.953 1 96.12 93 GLY A C 1
ATOM 728 O O . GLY A 1 93 ? -14.125 -8.438 -9.078 1 96.12 93 GLY A O 1
ATOM 729 N N . PRO A 1 94 ? -15.945 -8.32 -7.793 1 96.31 94 PRO A N 1
ATOM 730 C CA . PRO A 1 94 ? -15.211 -8.711 -6.59 1 96.31 94 PRO A CA 1
ATOM 731 C C . PRO A 1 94 ? -14.734 -10.156 -6.633 1 96.31 94 PRO A C 1
ATOM 733 O O . PRO A 1 94 ? -15.328 -10.984 -7.328 1 96.31 94 PRO A O 1
ATOM 736 N N . LEU A 1 95 ? -13.609 -10.414 -5.941 1 95.38 95 LEU A N 1
ATOM 737 C CA . LEU A 1 95 ? -13.203 -11.781 -5.656 1 95.38 95 LEU A CA 1
ATOM 738 C C . LEU A 1 95 ? -14.148 -12.438 -4.656 1 95.38 95 LEU A C 1
ATOM 740 O O . LEU A 1 95 ? -14.578 -11.797 -3.691 1 95.38 95 LEU A O 1
ATOM 744 N N . ARG A 1 96 ? -14.477 -13.672 -4.957 1 89.38 96 ARG A N 1
ATOM 745 C CA . ARG A 1 96 ? -15.445 -14.359 -4.105 1 89.38 96 ARG A CA 1
ATOM 746 C C . ARG A 1 96 ? -14.859 -15.641 -3.531 1 89.38 96 ARG A C 1
ATOM 748 O O . ARG A 1 96 ? -14.141 -16.359 -4.223 1 89.38 96 ARG A O 1
ATOM 755 N N . THR A 1 97 ? -14.992 -15.781 -2.23 1 84.31 97 THR A N 1
ATOM 756 C CA . THR A 1 97 ? -14.664 -17.031 -1.562 1 84.31 97 THR A CA 1
ATOM 757 C C . THR A 1 97 ? -15.891 -17.594 -0.849 1 84.31 97 THR A C 1
ATOM 759 O O . THR A 1 97 ? -16.672 -16.859 -0.248 1 84.31 97 THR A O 1
ATOM 762 N N . ILE A 1 98 ? -16.109 -18.844 -1.026 1 78.5 98 ILE A N 1
ATOM 763 C CA . ILE A 1 98 ? -17.25 -19.516 -0.412 1 78.5 98 ILE A CA 1
ATOM 764 C C . ILE A 1 98 ? -16.797 -20.281 0.829 1 78.5 98 ILE A C 1
ATOM 766 O O . ILE A 1 98 ? -15.906 -21.141 0.749 1 78.5 98 ILE A O 1
ATOM 770 N N . GLU A 1 99 ? -17.234 -19.766 1.935 1 72.94 99 GLU A N 1
ATOM 771 C CA . GLU A 1 99 ? -16.922 -20.438 3.191 1 72.94 99 GLU A CA 1
ATOM 772 C C . GLU A 1 99 ? -17.969 -21.516 3.502 1 72.94 99 GLU A C 1
ATOM 774 O O . GLU A 1 99 ? -18.953 -21.672 2.77 1 72.94 99 GLU A O 1
ATOM 779 N N . GLU A 1 100 ? -17.594 -22.203 4.602 1 67.62 100 GLU A N 1
ATOM 780 C CA . GLU A 1 100 ? -18.531 -23.219 5.062 1 67.62 100 GLU A CA 1
ATOM 781 C C . GLU A 1 100 ? -19.906 -22.609 5.316 1 67.62 100 GLU A C 1
ATOM 783 O O . GLU A 1 100 ? -20.016 -21.5 5.84 1 67.62 100 GLU A O 1
ATOM 788 N N . GLY A 1 101 ? -21 -23.344 4.879 1 66.88 101 GLY A N 1
ATOM 789 C CA . GLY A 1 101 ? -22.375 -22.906 5.066 1 66.88 101 GLY A CA 1
ATOM 790 C C . GLY A 1 101 ? -22.891 -22.031 3.939 1 66.88 101 GLY A C 1
ATOM 791 O O . GLY A 1 101 ? -23.938 -21.391 4.062 1 66.88 101 GLY A O 1
ATOM 792 N N . LYS A 1 102 ? -22.125 -21.844 3.004 1 72.88 102 LYS A N 1
ATOM 793 C CA . LYS A 1 102 ? -22.516 -21.156 1.778 1 72.88 102 LYS A CA 1
ATOM 794 C C . LYS A 1 102 ? -22.5 -19.641 1.97 1 72.88 102 LYS A C 1
ATOM 796 O O . LYS A 1 102 ? -23.344 -18.938 1.412 1 72.88 102 LYS A O 1
ATOM 801 N N . VAL A 1 103 ? -21.656 -19.281 2.924 1 78.12 103 VAL A N 1
ATOM 802 C CA . VAL A 1 103 ? -21.5 -17.828 3.076 1 78.12 103 VAL A CA 1
ATOM 803 C C . VAL A 1 103 ? -20.453 -17.312 2.082 1 78.12 103 VAL A C 1
ATOM 805 O O . VAL A 1 103 ? -19.344 -17.828 2.025 1 78.12 103 VAL A O 1
ATOM 808 N N . VAL A 1 104 ? -20.969 -16.422 1.233 1 85.12 104 VAL A N 1
ATOM 809 C CA . VAL A 1 104 ? -20.094 -15.852 0.221 1 85.12 104 VAL A CA 1
ATOM 810 C C . VAL A 1 104 ? -19.406 -14.594 0.774 1 85.12 104 VAL A C 1
ATOM 812 O O . VAL A 1 104 ? -20.078 -13.695 1.291 1 85.12 104 VAL A O 1
ATOM 815 N N . HIS A 1 105 ? -18.094 -14.633 0.753 1 87.94 105 HIS A N 1
ATOM 816 C CA . HIS A 1 105 ? -17.297 -13.461 1.115 1 87.94 105 HIS A CA 1
ATOM 817 C C . HIS A 1 105 ? -16.719 -12.781 -0.121 1 87.94 105 HIS A C 1
ATOM 819 O O . HIS A 1 105 ? -16.125 -13.445 -0.977 1 87.94 105 HIS A O 1
ATOM 825 N N . GLU A 1 106 ? -16.984 -11.492 -0.205 1 93.19 106 GLU A N 1
ATOM 826 C CA . GLU A 1 106 ? -16.516 -10.75 -1.371 1 93.19 106 GLU A CA 1
ATOM 827 C C . GLU A 1 106 ? -15.523 -9.656 -0.972 1 93.19 106 GLU A C 1
ATOM 829 O O . GLU A 1 106 ? -15.719 -8.984 0.04 1 93.19 106 GLU A O 1
ATOM 834 N N . ILE A 1 107 ? -14.422 -9.547 -1.76 1 94.38 107 ILE A N 1
ATOM 835 C CA . ILE A 1 107 ? -13.484 -8.445 -1.565 1 94.38 107 ILE A CA 1
ATOM 836 C C . ILE A 1 107 ? -13.117 -7.836 -2.916 1 94.38 107 ILE A C 1
ATOM 838 O O . ILE A 1 107 ? -13.062 -8.539 -3.928 1 94.38 107 ILE A O 1
ATOM 842 N N . GLY A 1 108 ? -12.773 -6.461 -2.879 1 95.06 108 GLY A N 1
ATOM 843 C CA . GLY A 1 108 ? -12.406 -5.785 -4.113 1 95.06 108 GLY A CA 1
ATOM 844 C C . GLY A 1 108 ? -13.609 -5.375 -4.941 1 95.06 108 GLY A C 1
ATOM 845 O O . GLY A 1 108 ? -14.742 -5.375 -4.449 1 95.06 108 GLY A O 1
ATOM 846 N N . PRO A 1 109 ? -13.297 -5.145 -6.23 1 97.81 109 PRO A N 1
ATOM 847 C CA . PRO A 1 109 ? -12.016 -5.18 -6.941 1 97.81 109 PRO A CA 1
ATOM 848 C C . PRO A 1 109 ? -11.016 -4.16 -6.406 1 97.81 109 PRO A C 1
ATOM 850 O O . PRO A 1 109 ? -11.398 -3.232 -5.688 1 97.81 109 PRO A O 1
ATOM 853 N N . PHE A 1 110 ? -9.766 -4.406 -6.672 1 98.25 110 PHE A N 1
ATOM 854 C CA . PHE A 1 110 ? -8.695 -3.555 -6.152 1 98.25 110 PHE A CA 1
ATOM 855 C C . PHE A 1 110 ? -7.977 -2.838 -7.289 1 98.25 110 PHE A C 1
ATOM 857 O O . PHE A 1 110 ? -7.723 -3.428 -8.344 1 98.25 110 PHE A O 1
ATOM 864 N N . PRO A 1 111 ? -7.629 -1.609 -7.07 1 98 111 PRO A N 1
ATOM 865 C CA . PRO A 1 111 ? -6.941 -0.848 -8.117 1 98 111 PRO A CA 1
ATOM 866 C C . PRO A 1 111 ? -5.426 -1.043 -8.086 1 98 111 PRO A C 1
ATOM 868 O O . PRO A 1 111 ? -4.734 -0.661 -9.031 1 98 111 PRO A O 1
ATOM 871 N N . THR A 1 112 ? -4.879 -1.537 -7.016 1 98.44 112 THR A N 1
ATOM 872 C CA . THR A 1 112 ? -3.443 -1.744 -6.887 1 98.44 112 THR A CA 1
ATOM 873 C C . THR A 1 112 ? -3.148 -3.062 -6.18 1 98.44 112 THR A C 1
ATOM 875 O O . THR A 1 112 ? -3.99 -3.58 -5.441 1 98.44 112 THR A O 1
ATOM 878 N N . SER A 1 113 ? -1.933 -3.568 -6.383 1 98.25 113 SER A N 1
ATOM 879 C CA . SER A 1 113 ? -1.488 -4.766 -5.676 1 98.25 113 SER A CA 1
ATOM 880 C C . SER A 1 113 ? -1.411 -4.52 -4.172 1 98.25 113 SER A C 1
ATOM 882 O O . SER A 1 113 ? -1.772 -5.391 -3.379 1 98.25 113 SER A O 1
ATOM 884 N N . LEU A 1 114 ? -1.017 -3.35 -3.775 1 98.25 114 LEU A N 1
ATOM 885 C CA . LEU A 1 114 ? -0.872 -3.033 -2.357 1 98.25 114 LEU A CA 1
ATOM 886 C C . LEU A 1 114 ? -2.23 -3.012 -1.665 1 98.25 114 LEU A C 1
ATOM 888 O O . LEU A 1 114 ? -2.357 -3.463 -0.524 1 98.25 114 LEU A O 1
ATOM 892 N N . SER A 1 115 ? -3.205 -2.412 -2.359 1 97.94 115 SER A N 1
ATOM 893 C CA . SER A 1 115 ? -4.523 -2.408 -1.738 1 97.94 115 SER A CA 1
ATOM 894 C C . SER A 1 115 ? -5.066 -3.826 -1.583 1 97.94 115 SER A C 1
ATOM 896 O O . SER A 1 115 ? -5.77 -4.125 -0.614 1 97.94 115 SER A O 1
ATOM 898 N N . TYR A 1 116 ? -4.754 -4.715 -2.516 1 98.38 116 TYR A N 1
ATOM 899 C CA . TYR A 1 116 ? -5.129 -6.125 -2.441 1 98.38 116 TYR A CA 1
ATOM 900 C C . TYR A 1 116 ? -4.449 -6.809 -1.263 1 98.38 116 TYR A C 1
ATOM 902 O O . TYR A 1 116 ? -5.109 -7.441 -0.438 1 98.38 116 TYR A O 1
ATOM 910 N N . ILE A 1 117 ? -3.148 -6.629 -1.14 1 98.31 117 ILE A N 1
ATOM 911 C CA . ILE A 1 117 ? -2.359 -7.215 -0.063 1 98.31 117 ILE A CA 1
ATOM 912 C C . ILE A 1 117 ? -2.84 -6.676 1.283 1 98.31 117 ILE A C 1
ATOM 914 O O . ILE A 1 117 ? -2.975 -7.434 2.248 1 98.31 117 ILE A O 1
ATOM 918 N N . ASN A 1 118 ? -3.076 -5.383 1.329 1 98.12 118 ASN A N 1
ATOM 919 C CA . ASN A 1 118 ? -3.535 -4.75 2.562 1 98.12 118 ASN A CA 1
ATOM 920 C C . ASN A 1 118 ? -4.883 -5.309 3.01 1 98.12 118 ASN A C 1
ATOM 922 O O . ASN A 1 118 ? -5.137 -5.438 4.211 1 98.12 118 ASN A O 1
ATOM 926 N N . GLU A 1 119 ? -5.75 -5.598 2.027 1 97.44 119 GLU A N 1
ATOM 927 C CA . GLU A 1 119 ? -7.043 -6.203 2.338 1 97.44 119 GLU A CA 1
ATOM 928 C C . GLU A 1 119 ? -6.867 -7.594 2.941 1 97.44 119 GLU A C 1
ATOM 930 O O . GLU A 1 119 ? -7.492 -7.918 3.955 1 97.44 119 GLU A O 1
ATOM 935 N N . LEU A 1 120 ? -6.035 -8.406 2.342 1 96.75 120 LEU A N 1
ATOM 936 C CA . LEU A 1 120 ? -5.797 -9.75 2.85 1 96.75 120 LEU A CA 1
ATOM 937 C C . LEU A 1 120 ? -5.211 -9.703 4.258 1 96.75 120 LEU A C 1
ATOM 939 O O . LEU A 1 120 ? -5.648 -10.438 5.141 1 96.75 120 LEU A O 1
ATOM 943 N N . ALA A 1 121 ? -4.246 -8.828 4.477 1 96.56 121 ALA A N 1
ATOM 944 C CA . ALA A 1 121 ? -3.592 -8.711 5.777 1 96.56 121 ALA A CA 1
ATOM 945 C C . ALA A 1 121 ? -4.574 -8.242 6.848 1 96.56 121 ALA A C 1
ATOM 947 O O . ALA A 1 121 ? -4.559 -8.75 7.973 1 96.56 121 ALA A O 1
ATOM 948 N N . SER A 1 122 ? -5.398 -7.289 6.492 1 93 122 SER A N 1
ATOM 949 C CA . SER A 1 122 ? -6.375 -6.754 7.434 1 93 122 SER A CA 1
ATOM 950 C C . SER A 1 122 ? -7.422 -7.801 7.793 1 93 122 SER A C 1
ATOM 952 O O . SER A 1 122 ? -7.855 -7.887 8.945 1 93 122 SER A O 1
ATOM 954 N N . ALA A 1 123 ? -7.84 -8.57 6.766 1 92.06 123 ALA A N 1
ATOM 955 C CA . ALA A 1 123 ? -8.797 -9.648 7.016 1 92.06 123 ALA A CA 1
ATOM 956 C C . ALA A 1 123 ? -8.219 -10.68 7.977 1 92.06 123 ALA A C 1
ATOM 958 O O . ALA A 1 123 ? -8.922 -11.18 8.859 1 92.06 123 ALA A O 1
ATOM 959 N N . LEU A 1 124 ? -6.992 -11 7.793 1 92.31 124 LEU A N 1
ATOM 960 C CA . LEU A 1 124 ? -6.305 -11.93 8.688 1 92.31 124 LEU A CA 1
ATOM 961 C C . LEU A 1 124 ? -6.281 -11.391 10.117 1 92.31 124 LEU A C 1
ATOM 963 O O . LEU A 1 124 ? -6.562 -12.125 11.062 1 92.31 124 LEU A O 1
ATOM 967 N N . LEU A 1 125 ? -5.969 -10.125 10.258 1 89.5 125 LEU A N 1
ATOM 968 C CA . LEU A 1 125 ? -5.906 -9.469 11.562 1 89.5 125 LEU A CA 1
ATOM 969 C C . LEU A 1 125 ? -7.277 -9.453 12.227 1 89.5 125 LEU A C 1
ATOM 971 O O . LEU A 1 125 ? -7.398 -9.742 13.422 1 89.5 125 LEU A O 1
ATOM 975 N N . ASP A 1 126 ? -8.281 -9.164 11.477 1 87.56 126 ASP A N 1
ATOM 976 C CA . ASP A 1 126 ? -9.641 -9.07 11.992 1 87.56 126 ASP A CA 1
ATOM 977 C C . ASP A 1 126 ? -10.156 -10.438 12.445 1 87.56 126 ASP A C 1
ATOM 979 O O . ASP A 1 126 ? -10.859 -10.547 13.445 1 87.56 126 ASP A O 1
ATOM 983 N N . THR A 1 127 ? -9.781 -11.414 11.734 1 87 127 THR A N 1
ATOM 984 C CA . THR A 1 127 ? -10.297 -12.75 12 1 87 127 THR A CA 1
ATOM 985 C C . THR A 1 127 ? -9.5 -13.43 13.109 1 87 127 THR A C 1
ATOM 987 O O . THR A 1 127 ? -10.07 -14.125 13.945 1 87 127 THR A O 1
ATOM 990 N N . HIS A 1 128 ? -8.227 -13.164 13.156 1 86.5 128 HIS A N 1
ATOM 991 C CA . HIS A 1 128 ? -7.391 -14 14.008 1 86.5 128 HIS A CA 1
ATOM 992 C C . HIS A 1 128 ? -6.648 -13.164 15.047 1 86.5 128 HIS A C 1
ATOM 994 O O . HIS A 1 128 ? -6.031 -13.711 15.969 1 86.5 128 HIS A O 1
ATOM 1000 N N . GLY A 1 129 ? -6.684 -11.883 14.875 1 84.19 129 GLY A N 1
ATOM 1001 C CA . GLY A 1 129 ? -5.902 -11.008 15.727 1 84.19 129 GLY A CA 1
ATOM 1002 C C . GLY A 1 129 ? -6.578 -10.711 17.047 1 84.19 129 GLY A C 1
ATOM 1003 O O . GLY A 1 129 ? -6.609 -9.562 17.5 1 84.19 129 GLY A O 1
ATOM 1004 N N . GLN A 1 130 ? -7.086 -11.711 17.656 1 84.94 130 GLN A N 1
ATOM 1005 C CA . GLN A 1 130 ? -7.848 -11.492 18.891 1 84.94 130 GLN A CA 1
ATOM 1006 C C . GLN A 1 130 ? -6.93 -11.469 20.109 1 84.94 130 GLN A C 1
ATOM 1008 O O . GLN A 1 130 ? -7.105 -10.641 21 1 84.94 130 GLN A O 1
ATOM 1013 N N . SER A 1 131 ? -5.934 -12.328 20.125 1 89.31 131 SER A N 1
ATOM 1014 C CA . SER A 1 131 ? -4.953 -12.305 21.203 1 89.31 131 SER A CA 1
ATOM 1015 C C . SER A 1 131 ? -3.811 -11.344 20.891 1 89.31 131 SER A C 1
ATOM 1017 O O . SER A 1 131 ? -3.607 -10.969 19.734 1 89.31 131 SER A O 1
ATOM 1019 N N . THR A 1 132 ? -3.17 -10.93 21.938 1 90.06 132 THR A N 1
ATOM 1020 C CA . THR A 1 132 ? -2.02 -10.047 21.781 1 90.06 132 THR A CA 1
ATOM 1021 C C . THR A 1 132 ? -0.982 -10.68 20.859 1 90.06 132 THR A C 1
ATOM 1023 O O . THR A 1 132 ? -0.509 -10.039 19.906 1 90.06 132 THR A O 1
ATOM 1026 N N . SER A 1 133 ? -0.673 -11.898 21.141 1 90.56 133 SER A N 1
ATOM 1027 C CA . SER A 1 133 ? 0.345 -12.594 20.359 1 90.56 133 SER A CA 1
ATOM 1028 C C . SER A 1 133 ? -0.052 -12.688 18.891 1 90.56 133 SER A C 1
ATOM 1030 O O . SER A 1 133 ? 0.764 -12.43 18.016 1 90.56 133 SER A O 1
ATOM 1032 N N . GLU A 1 134 ? -1.281 -13.016 18.688 1 91.62 134 GLU A N 1
ATOM 1033 C CA . GLU A 1 134 ? -1.767 -13.156 17.328 1 91.62 134 GLU A CA 1
ATOM 1034 C C . GLU A 1 134 ? -1.806 -11.805 16.609 1 91.62 134 GLU A C 1
ATOM 1036 O O . GLU A 1 134 ? -1.494 -11.719 15.422 1 91.62 134 GLU A O 1
ATOM 1041 N N . TYR A 1 135 ? -2.225 -10.836 17.344 1 93.12 135 TYR A N 1
ATOM 1042 C CA . TYR A 1 135 ? -2.268 -9.5 16.75 1 93.12 135 TYR A CA 1
ATOM 1043 C C . TYR A 1 135 ? -0.877 -9.047 16.328 1 93.12 135 TYR A C 1
ATOM 1045 O O . TYR A 1 135 ? -0.709 -8.5 15.227 1 93.12 135 TYR A O 1
ATOM 1053 N N . VAL A 1 136 ? 0.057 -9.273 17.141 1 93.88 136 VAL A N 1
ATOM 1054 C CA . VAL A 1 136 ? 1.435 -8.883 16.859 1 93.88 136 VAL A CA 1
ATOM 1055 C C . VAL A 1 136 ? 1.953 -9.672 15.656 1 93.88 136 VAL A C 1
ATOM 1057 O O . VAL A 1 136 ? 2.574 -9.109 14.758 1 93.88 136 VAL A O 1
ATOM 1060 N N . HIS A 1 137 ? 1.664 -10.984 15.648 1 93.81 137 HIS A N 1
ATOM 1061 C CA . HIS A 1 137 ? 2.066 -11.828 14.531 1 93.81 137 HIS A CA 1
ATOM 1062 C C . HIS A 1 137 ? 1.482 -11.32 13.219 1 93.81 137 HIS A C 1
ATOM 1064 O O . HIS A 1 137 ? 2.201 -11.188 12.227 1 93.81 137 HIS A O 1
ATOM 1070 N N . CYS A 1 138 ? 0.218 -11.055 13.266 1 94.75 138 CYS A N 1
ATOM 1071 C CA . CYS A 1 138 ? -0.458 -10.57 12.062 1 94.75 138 CYS A CA 1
ATOM 1072 C C . CYS A 1 138 ? 0.08 -9.211 11.648 1 94.75 138 CYS A C 1
ATOM 1074 O O . CYS A 1 138 ? 0.179 -8.914 10.453 1 94.75 138 CYS A O 1
ATOM 1076 N N . SER A 1 139 ? 0.475 -8.391 12.602 1 94.81 139 SER A N 1
ATOM 1077 C CA . SER A 1 139 ? 1.008 -7.062 12.312 1 94.81 139 SER A CA 1
ATOM 1078 C C . SER A 1 139 ? 2.367 -7.152 11.625 1 94.81 139 SER A C 1
ATOM 1080 O O . SER A 1 139 ? 2.633 -6.426 10.664 1 94.81 139 SER A O 1
ATOM 1082 N N . VAL A 1 140 ? 3.178 -8.047 12.102 1 94.88 140 VAL A N 1
ATOM 1083 C CA . VAL A 1 140 ? 4.492 -8.227 11.5 1 94.88 140 VAL A CA 1
ATOM 1084 C C . VAL A 1 140 ? 4.34 -8.773 10.078 1 94.88 140 VAL A C 1
ATOM 1086 O O . VAL A 1 140 ? 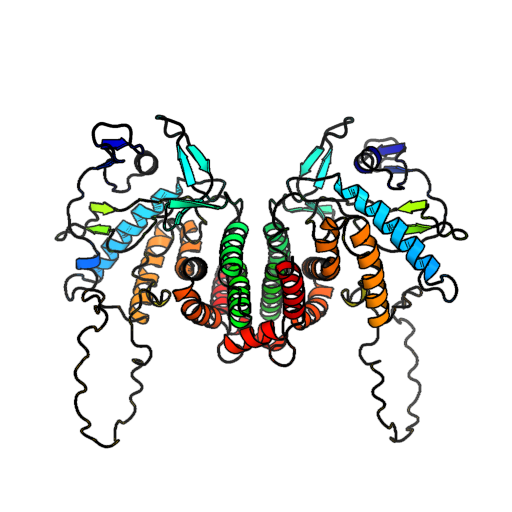5.016 -8.32 9.156 1 94.88 140 VAL A O 1
ATOM 1089 N N . LEU A 1 141 ? 3.447 -9.727 9.938 1 96.44 141 LEU A N 1
ATOM 1090 C CA . LEU A 1 141 ? 3.189 -10.266 8.602 1 96.44 141 LEU A CA 1
ATOM 1091 C C . LEU A 1 141 ? 2.695 -9.172 7.664 1 96.44 141 LEU A C 1
ATOM 1093 O O . LEU A 1 141 ? 3.117 -9.102 6.504 1 96.44 141 LEU A O 1
ATOM 1097 N N . ARG A 1 142 ? 1.832 -8.289 8.156 1 96.94 142 ARG A N 1
ATOM 1098 C CA . ARG A 1 142 ? 1.352 -7.168 7.355 1 96.94 142 ARG A CA 1
ATOM 1099 C C . ARG A 1 142 ? 2.506 -6.262 6.934 1 96.94 142 ARG A C 1
ATOM 1101 O O . ARG A 1 142 ? 2.598 -5.867 5.77 1 96.94 142 ARG A O 1
ATOM 1108 N N . MET A 1 143 ? 3.359 -6.02 7.832 1 96.56 143 MET A N 1
ATOM 1109 C CA . MET A 1 143 ? 4.496 -5.141 7.566 1 96.56 143 MET A CA 1
ATOM 1110 C C . MET A 1 143 ? 5.363 -5.699 6.445 1 96.56 143 MET A C 1
ATOM 1112 O O . MET A 1 143 ? 5.684 -4.992 5.488 1 96.56 143 MET A O 1
ATOM 1116 N N . ILE A 1 144 ? 5.676 -6.953 6.551 1 96.62 144 ILE A N 1
ATOM 1117 C CA . ILE A 1 144 ? 6.539 -7.609 5.578 1 96.62 144 ILE A CA 1
ATOM 1118 C C . ILE A 1 144 ? 5.816 -7.715 4.234 1 96.62 144 ILE A C 1
ATOM 1120 O O . ILE A 1 144 ? 6.414 -7.477 3.182 1 96.62 144 ILE A O 1
ATOM 1124 N N . SER A 1 145 ? 4.547 -8.008 4.301 1 97.94 145 SER A N 1
ATOM 1125 C CA . SER A 1 145 ? 3.75 -8.227 3.1 1 97.94 145 SER A CA 1
ATOM 1126 C C . SER A 1 145 ? 3.602 -6.941 2.295 1 97.94 145 SER A C 1
ATOM 1128 O O . SER A 1 145 ? 3.527 -6.977 1.064 1 97.94 145 SER A O 1
ATOM 1130 N N . LEU A 1 146 ? 3.559 -5.816 2.951 1 97.94 146 LEU A N 1
ATOM 1131 C CA . LEU A 1 146 ? 3.404 -4.535 2.275 1 97.94 146 LEU A CA 1
ATOM 1132 C C . LEU A 1 146 ? 4.734 -4.059 1.702 1 97.94 146 LEU A C 1
ATOM 1134 O O . LEU A 1 146 ? 4.762 -3.316 0.718 1 97.94 146 LEU A O 1
ATOM 1138 N N . PHE A 1 147 ? 5.789 -4.555 2.211 1 97.44 147 PHE A N 1
ATOM 1139 C CA . PHE A 1 147 ? 7.113 -4.07 1.844 1 97.44 147 PHE A CA 1
ATOM 1140 C C . PHE A 1 147 ? 7.633 -4.793 0.608 1 97.44 147 PHE A C 1
ATOM 1142 O O . PHE A 1 147 ? 8.281 -4.188 -0.248 1 97.44 147 PHE A O 1
ATOM 1149 N N . LEU A 1 148 ? 7.332 -6.004 0.438 1 96.44 148 LEU A N 1
ATOM 1150 C CA . LEU A 1 148 ? 8.062 -6.895 -0.457 1 96.44 148 LEU A CA 1
ATOM 1151 C C . LEU A 1 148 ? 7.66 -6.656 -1.908 1 96.44 148 LEU A C 1
ATOM 1153 O O . LEU A 1 148 ? 8.5 -6.723 -2.809 1 96.44 148 LEU A O 1
ATOM 1157 N N . PRO A 1 149 ? 6.387 -6.316 -2.16 1 95 149 PRO A N 1
ATOM 1158 C CA . PRO A 1 149 ? 6.023 -6.133 -3.566 1 95 149 PRO A CA 1
ATOM 1159 C C . PRO A 1 149 ? 6.801 -5 -4.234 1 95 149 PRO A C 1
ATOM 1161 O O . PRO A 1 149 ? 7.098 -3.988 -3.592 1 95 149 PRO A O 1
ATOM 1164 N N . ASN A 1 150 ? 7.117 -5.227 -5.543 1 93.38 150 ASN A N 1
ATOM 1165 C CA . ASN A 1 150 ? 7.816 -4.238 -6.355 1 93.38 150 ASN A CA 1
ATOM 1166 C C . ASN A 1 150 ? 6.883 -3.123 -6.812 1 93.38 150 ASN A C 1
ATOM 1168 O O . ASN A 1 150 ? 5.828 -3.391 -7.391 1 93.38 150 ASN A O 1
ATOM 1172 N N . LYS A 1 151 ? 7.273 -1.893 -6.562 1 92.81 151 LYS A N 1
ATOM 1173 C CA . LYS A 1 151 ? 6.469 -0.723 -6.902 1 92.81 151 LYS A CA 1
ATOM 1174 C C . LYS A 1 151 ? 6.102 -0.723 -8.383 1 92.81 151 LYS A C 1
ATOM 1176 O O . LYS A 1 151 ? 5.016 -0.272 -8.758 1 92.81 151 LYS A O 1
ATOM 1181 N N . ARG A 1 152 ? 6.957 -1.225 -9.219 1 92.81 152 ARG A N 1
ATOM 1182 C CA . ARG A 1 152 ? 6.758 -1.199 -10.664 1 92.81 152 ARG A CA 1
ATOM 1183 C C . ARG A 1 152 ? 5.539 -2.025 -11.062 1 92.81 152 ARG A C 1
ATOM 1185 O O . ARG A 1 152 ? 4.98 -1.838 -12.148 1 92.81 152 ARG A O 1
ATOM 1192 N N . PHE A 1 153 ? 5.156 -2.891 -10.148 1 96.31 153 PHE A N 1
ATOM 1193 C CA . PHE A 1 153 ? 4.074 -3.803 -10.492 1 96.31 153 PHE A CA 1
ATOM 1194 C C . PHE A 1 153 ? 2.855 -3.557 -9.609 1 96.31 153 PHE A C 1
ATOM 1196 O O . PHE A 1 153 ? 1.989 -4.426 -9.484 1 96.31 153 PHE A O 1
ATOM 1203 N N . ASP A 1 154 ? 2.816 -2.396 -8.93 1 97 154 ASP A N 1
ATOM 1204 C CA . ASP A 1 154 ? 1.726 -2.082 -8.016 1 97 154 ASP A CA 1
ATOM 1205 C C . ASP A 1 154 ? 0.439 -1.77 -8.773 1 97 154 ASP A C 1
ATOM 1207 O O . ASP A 1 154 ? -0.642 -2.219 -8.391 1 97 154 ASP A O 1
ATOM 1211 N N . GLY A 1 155 ? 0.501 -1.035 -9.828 1 96.94 155 GLY A N 1
ATOM 1212 C CA . GLY A 1 155 ? -0.655 -0.63 -10.617 1 96.94 155 GLY A CA 1
ATOM 1213 C C . GLY A 1 155 ? -0.923 -1.542 -11.797 1 96.94 155 GLY A C 1
ATOM 1214 O O . GLY A 1 155 ? -0.222 -2.537 -11.992 1 96.94 155 GLY A O 1
ATOM 1215 N N . PRO A 1 156 ? -2.041 -1.225 -12.508 1 97.12 156 PRO A N 1
ATOM 1216 C CA . PRO A 1 156 ? -2.305 -1.989 -13.727 1 97.12 156 PRO A CA 1
ATOM 1217 C C . PRO A 1 156 ? -1.163 -1.896 -14.734 1 97.12 156 PRO A C 1
ATOM 1219 O O . PRO A 1 156 ? -0.345 -0.975 -14.664 1 97.12 156 PRO A O 1
ATOM 1222 N N . PRO A 1 157 ? -1.086 -2.871 -15.633 1 97.81 157 PRO A N 1
ATOM 1223 C CA . PRO A 1 157 ? -2.084 -3.92 -15.859 1 97.81 157 PRO A CA 1
ATOM 1224 C C . PRO A 1 157 ? -1.986 -5.051 -14.836 1 97.81 157 PRO A C 1
ATOM 1226 O O . PRO A 1 157 ? -0.922 -5.273 -14.25 1 97.81 157 PRO A O 1
ATOM 1229 N N . PHE A 1 158 ? -3.111 -5.734 -14.609 1 98.56 158 PHE A N 1
ATOM 1230 C CA . PHE A 1 158 ? -3.193 -6.988 -13.867 1 98.56 158 PHE A CA 1
ATOM 1231 C C . PHE A 1 158 ? -3.447 -8.156 -14.812 1 98.56 158 PHE A C 1
ATOM 1233 O O . PHE A 1 158 ? -3.766 -7.961 -15.984 1 98.56 158 PHE A O 1
ATOM 1240 N N . VAL A 1 159 ? -3.236 -9.336 -14.312 1 98.44 159 VAL A N 1
ATOM 1241 C CA . VAL A 1 159 ? -3.17 -10.438 -15.273 1 98.44 159 VAL A CA 1
ATOM 1242 C C . VAL A 1 159 ? -3.848 -11.672 -14.688 1 98.44 159 VAL A C 1
ATOM 1244 O O . VAL A 1 159 ? -4.191 -11.703 -13.508 1 98.44 159 VAL A O 1
ATOM 1247 N N . LEU A 1 160 ? -4.059 -12.633 -15.578 1 97.44 160 LEU A N 1
ATOM 1248 C CA . LEU A 1 160 ? -4.594 -13.922 -15.156 1 97.44 160 LEU A CA 1
ATOM 1249 C C . LEU A 1 160 ? -3.48 -14.844 -14.672 1 97.44 160 LEU A C 1
ATOM 1251 O O . LEU A 1 160 ? -2.324 -14.695 -15.078 1 97.44 160 LEU A O 1
ATOM 1255 N N . SER A 1 161 ? -3.84 -15.672 -13.797 1 92.31 161 SER A N 1
ATOM 1256 C CA . SER A 1 161 ? -2.959 -16.734 -13.328 1 92.31 161 SER A CA 1
ATOM 1257 C C . SER A 1 161 ? -3.707 -18.062 -13.211 1 92.31 161 SER A C 1
ATOM 1259 O O . SER A 1 161 ? -4.902 -18.078 -12.906 1 92.31 161 SER A O 1
ATOM 1261 N N . HIS A 1 162 ? -2.998 -19.156 -13.586 1 95.69 162 HIS A N 1
ATOM 1262 C CA . HIS A 1 162 ? -3.598 -20.453 -13.266 1 95.69 162 HIS A CA 1
ATOM 1263 C C . HIS A 1 162 ? -3.846 -20.594 -11.773 1 95.69 162 HIS A C 1
ATOM 1265 O O . HIS A 1 162 ? -2.949 -20.344 -10.961 1 95.69 162 HIS A O 1
ATOM 1271 N N . PRO A 1 163 ? -5.008 -20.922 -11.352 1 93.56 163 PRO A N 1
ATOM 1272 C CA . PRO A 1 163 ? -5.34 -20.922 -9.922 1 93.56 163 PRO A CA 1
ATOM 1273 C C . PRO A 1 163 ? -4.508 -21.906 -9.117 1 93.56 163 PRO A C 1
ATOM 1275 O O . PRO A 1 163 ? -4.23 -21.672 -7.934 1 93.56 163 PRO A O 1
ATOM 1278 N N . ASP A 1 164 ? -4.215 -23.016 -9.656 1 93.94 164 ASP A N 1
ATOM 1279 C CA . ASP A 1 164 ? -3.377 -24.047 -9.039 1 93.94 164 ASP A CA 1
ATOM 1280 C C . ASP A 1 164 ? -2.283 -24.516 -10 1 93.94 164 ASP A C 1
ATOM 1282 O O . ASP A 1 164 ? -2.266 -25.672 -10.422 1 93.94 164 ASP A O 1
ATOM 1286 N N . PHE A 1 165 ? -1.319 -23.625 -10.227 1 96.56 165 PHE A N 1
ATOM 1287 C CA . PHE A 1 165 ? -0.234 -23.828 -11.18 1 96.56 165 PHE A CA 1
ATOM 1288 C C . PHE A 1 165 ? 0.779 -24.828 -10.633 1 96.56 165 PHE A C 1
ATOM 1290 O O . PHE A 1 165 ? 1.908 -24.453 -10.305 1 96.56 165 PHE A O 1
ATOM 1297 N N . ASP A 1 166 ? 0.323 -26.078 -10.625 1 95.88 166 ASP A N 1
ATOM 1298 C CA . ASP A 1 166 ? 1.117 -27.141 -10.039 1 95.88 166 ASP A CA 1
ATOM 1299 C C . ASP A 1 166 ? 1.167 -28.359 -10.961 1 95.88 166 ASP A C 1
ATOM 1301 O O . ASP A 1 166 ? 0.432 -28.422 -11.953 1 95.88 166 ASP A O 1
ATOM 1305 N N . SER A 1 167 ? 2.02 -29.281 -10.664 1 96.56 167 SER A N 1
ATOM 1306 C CA . SER A 1 167 ? 2.379 -30.375 -11.57 1 96.56 167 SER A CA 1
ATOM 1307 C C . SER A 1 167 ? 1.204 -31.328 -11.789 1 96.56 167 SER A C 1
ATOM 1309 O O . SER A 1 167 ? 1.116 -31.984 -12.828 1 96.56 167 SER A O 1
ATOM 1311 N N . GLN A 1 168 ? 0.265 -31.406 -10.82 1 96.31 168 GLN A N 1
ATOM 1312 C CA . GLN A 1 168 ? -0.883 -32.281 -10.992 1 96.31 168 GLN A CA 1
ATOM 1313 C C . GLN A 1 168 ? -1.829 -31.766 -12.062 1 96.31 168 GLN A C 1
ATOM 1315 O O . GLN A 1 168 ? -2.676 -32.5 -12.57 1 96.31 168 GLN A O 1
ATOM 1320 N N . ASN A 1 169 ? -1.643 -30.5 -12.391 1 97.62 169 ASN A N 1
ATOM 1321 C CA . ASN A 1 169 ? -2.557 -29.875 -13.336 1 97.62 169 ASN A CA 1
ATOM 1322 C C . ASN A 1 169 ? -1.9 -29.688 -14.703 1 97.62 169 ASN A C 1
ATOM 1324 O O . ASN A 1 169 ? -2.453 -29 -15.57 1 97.62 169 ASN A O 1
ATOM 1328 N N . VAL A 1 170 ? -0.73 -30.234 -14.828 1 98.25 170 VAL A N 1
ATOM 1329 C CA . VAL A 1 170 ? -0.029 -30.25 -16.109 1 98.25 170 VAL A CA 1
ATOM 1330 C C . VAL A 1 170 ? -0.025 -31.672 -16.672 1 98.25 170 VAL A C 1
ATOM 1332 O O . VAL A 1 170 ? 0.571 -32.562 -16.078 1 98.25 170 VAL A O 1
ATOM 1335 N N . MET A 1 171 ? -0.669 -31.812 -17.859 1 98.56 171 MET A N 1
ATOM 1336 C CA . MET A 1 171 ? -0.755 -33.125 -18.516 1 98.56 171 MET A CA 1
ATOM 1337 C C . MET A 1 171 ? 0.297 -33.25 -19.609 1 98.56 171 MET A C 1
ATOM 1339 O O . MET A 1 171 ? 0.54 -32.312 -20.359 1 98.56 171 MET A O 1
ATOM 1343 N N . VAL A 1 172 ? 0.943 -34.438 -19.641 1 98.31 172 VAL A N 1
ATOM 1344 C CA . VAL A 1 172 ? 2.004 -34.656 -20.625 1 98.31 172 VAL A CA 1
ATOM 1345 C C . VAL A 1 172 ? 1.826 -36.031 -21.266 1 98.31 172 VAL A C 1
ATOM 1347 O O . VAL A 1 172 ? 1.307 -36.969 -20.641 1 98.31 172 VAL A O 1
ATOM 1350 N N . ASP A 1 173 ? 2.236 -36.062 -22.547 1 98.12 173 ASP A N 1
ATOM 1351 C CA . ASP A 1 173 ? 2.395 -37.375 -23.172 1 98.12 173 ASP A CA 1
ATOM 1352 C C . ASP A 1 173 ? 3.525 -38.188 -22.516 1 98.12 173 ASP A C 1
ATOM 1354 O O . ASP A 1 173 ? 4.66 -37.688 -22.438 1 98.12 173 ASP A O 1
ATOM 1358 N N . PRO A 1 174 ? 3.32 -39.375 -22.047 1 95.25 174 PRO A N 1
ATOM 1359 C CA . PRO A 1 174 ? 4.332 -40.094 -21.266 1 95.25 174 PRO A CA 1
ATOM 1360 C C . PRO A 1 174 ? 5.512 -40.562 -22.109 1 95.25 174 PRO A C 1
ATOM 1362 O O . PRO A 1 174 ? 6.547 -40.969 -21.578 1 95.25 174 PRO A O 1
ATOM 1365 N N . GLN A 1 175 ? 5.348 -40.531 -23.422 1 95.31 175 GLN A N 1
ATOM 1366 C CA . GLN A 1 175 ? 6.418 -41 -24.297 1 95.31 175 GLN A CA 1
ATOM 1367 C C . GLN A 1 175 ? 7.234 -39.812 -24.844 1 95.31 175 GLN A C 1
ATOM 1369 O O . GLN A 1 175 ? 8.461 -39.875 -24.875 1 95.31 175 GLN A O 1
ATOM 1374 N N . THR A 1 176 ? 6.566 -38.781 -25.203 1 97.19 176 THR A N 1
ATOM 1375 C CA . THR A 1 176 ? 7.242 -37.688 -25.891 1 97.19 176 THR A CA 1
ATOM 1376 C C . THR A 1 176 ? 7.469 -36.5 -24.938 1 97.19 176 THR A C 1
ATOM 1378 O O . THR A 1 176 ? 8.227 -35.594 -25.25 1 97.19 176 THR A O 1
ATOM 1381 N N . PHE A 1 177 ? 6.723 -36.469 -23.844 1 98 177 PHE A N 1
ATOM 1382 C CA . PHE A 1 177 ? 6.77 -35.438 -22.828 1 98 177 PHE A CA 1
ATOM 1383 C C . PHE A 1 177 ? 6.273 -34.094 -23.391 1 98 177 PHE A C 1
ATOM 1385 O O . PHE A 1 177 ? 6.652 -33.031 -22.906 1 98 177 PHE A O 1
ATOM 1392 N N . THR A 1 178 ? 5.5 -34.25 -24.469 1 98.12 178 THR A N 1
ATOM 1393 C CA . THR A 1 178 ? 4.781 -33.094 -24.984 1 98.12 178 THR A CA 1
ATOM 1394 C C . THR A 1 178 ? 3.58 -32.781 -24.094 1 98.12 178 THR A C 1
ATOM 1396 O O . THR A 1 178 ? 2.818 -33.656 -23.719 1 98.12 178 THR A O 1
ATOM 1399 N N . ILE A 1 179 ? 3.484 -31.484 -23.719 1 98.38 179 ILE A N 1
ATOM 1400 C CA . ILE A 1 179 ? 2.355 -31.078 -22.891 1 98.38 179 ILE A CA 1
ATOM 1401 C C . ILE A 1 179 ? 1.061 -31.188 -23.688 1 98.38 179 ILE A C 1
ATOM 1403 O O . ILE A 1 179 ? 0.957 -30.641 -24.797 1 98.38 179 ILE A O 1
ATOM 1407 N N . THR A 1 180 ? 0.066 -31.859 -23.125 1 98.25 180 THR A N 1
ATOM 1408 C CA . THR A 1 180 ? -1.197 -32.094 -23.812 1 98.25 180 THR A CA 1
ATOM 1409 C C . THR A 1 180 ? -2.281 -31.156 -23.281 1 98.25 180 THR A C 1
ATOM 1411 O O . THR A 1 180 ? -3.324 -30.984 -23.922 1 98.25 180 THR A O 1
ATOM 1414 N N . GLY A 1 181 ? -2.006 -30.594 -22.078 1 98.06 181 GLY A N 1
ATOM 1415 C CA . GLY A 1 181 ? -2.988 -29.625 -21.609 1 98.06 181 GLY A CA 1
ATOM 1416 C C . GLY A 1 181 ? -2.744 -29.172 -20.188 1 98.06 181 GLY A C 1
ATOM 1417 O O . GLY A 1 181 ? -2.029 -29.828 -19.422 1 98.06 181 GLY A O 1
ATOM 1418 N N . PHE A 1 182 ? -3.268 -28.031 -19.797 1 98 182 PHE A N 1
ATOM 1419 C CA . PHE A 1 182 ? -3.396 -27.516 -18.453 1 98 182 PHE A CA 1
ATOM 1420 C C . PHE A 1 182 ? -4.836 -27.609 -17.969 1 98 182 PHE A C 1
ATOM 1422 O O . PHE A 1 182 ? -5.754 -27.094 -18.609 1 98 182 PHE A O 1
ATOM 1429 N N . ILE A 1 183 ? -5.023 -28.25 -16.812 1 97.19 183 ILE A N 1
ATOM 1430 C CA . ILE A 1 183 ? -6.395 -28.516 -16.375 1 97.19 183 ILE A CA 1
ATOM 1431 C C . ILE A 1 183 ? -6.648 -27.828 -15.039 1 97.19 183 ILE A C 1
ATOM 1433 O O . ILE A 1 183 ? -5.727 -27.281 -14.43 1 97.19 183 ILE A O 1
ATOM 1437 N N . ASP A 1 184 ? -7.922 -27.734 -14.586 1 95.56 184 ASP A N 1
ATOM 1438 C CA . ASP A 1 184 ? -8.375 -27.234 -13.289 1 95.56 184 ASP A CA 1
ATOM 1439 C C . ASP A 1 184 ? -8.281 -25.703 -13.227 1 95.56 184 ASP A C 1
ATOM 1441 O O . ASP A 1 184 ? -7.617 -25.156 -12.344 1 95.56 184 ASP A O 1
ATOM 1445 N N . TRP A 1 185 ? -9.008 -25.062 -14.094 1 94.19 185 TRP A N 1
ATOM 1446 C CA . TRP A 1 185 ? -9.023 -23.609 -14.188 1 94.19 185 TRP A CA 1
ATOM 1447 C C . TRP A 1 185 ? -10.156 -23.031 -13.352 1 94.19 185 TRP A C 1
ATOM 1449 O O . TRP A 1 185 ? -10.492 -21.844 -13.5 1 94.19 185 TRP A O 1
ATOM 1459 N N . ASP A 1 186 ? -10.672 -23.844 -12.508 1 88.69 186 ASP A N 1
ATOM 1460 C CA . ASP A 1 186 ? -11.734 -23.359 -11.633 1 88.69 186 ASP A CA 1
ATOM 1461 C C . ASP A 1 186 ? -11.219 -22.25 -10.711 1 88.69 186 ASP A C 1
ATOM 1463 O O . ASP A 1 186 ? -10.086 -22.312 -10.242 1 88.69 186 ASP A O 1
ATOM 1467 N N . ASP A 1 187 ? -11.93 -21.141 -10.57 1 87.94 187 ASP A N 1
ATOM 1468 C CA . ASP A 1 187 ? -11.656 -20.016 -9.672 1 87.94 187 ASP A CA 1
ATOM 1469 C C . ASP A 1 187 ? -10.57 -19.109 -10.242 1 87.94 187 ASP A C 1
ATOM 1471 O O . ASP A 1 187 ? -9.898 -18.391 -9.5 1 87.94 187 ASP A O 1
ATOM 1475 N N . VAL A 1 188 ? -10.367 -19.219 -11.531 1 93.75 188 VAL A N 1
ATOM 1476 C CA . VAL A 1 188 ? -9.438 -18.297 -12.18 1 93.75 188 VAL A CA 1
ATOM 1477 C C . VAL A 1 188 ? -9.867 -16.859 -11.93 1 93.75 188 VAL A C 1
ATOM 1479 O O . VAL A 1 188 ? -11.062 -16.547 -11.961 1 93.75 188 VAL A O 1
ATOM 1482 N N . SER A 1 189 ? -8.922 -15.992 -11.594 1 95.56 189 SER A N 1
ATOM 1483 C CA . SER A 1 189 ? -9.211 -14.594 -11.32 1 95.56 189 SER A CA 1
ATOM 1484 C C . SER A 1 189 ? -8.062 -13.695 -11.773 1 95.56 189 SER A C 1
ATOM 1486 O O . SER A 1 189 ? -6.992 -14.188 -12.141 1 95.56 189 SER A O 1
ATOM 1488 N N . VAL A 1 190 ? -8.375 -12.445 -11.898 1 98.12 190 VAL A N 1
ATOM 1489 C CA . VAL A 1 190 ? -7.387 -11.422 -12.227 1 98.12 190 VAL A CA 1
ATOM 1490 C C . VAL A 1 190 ? -6.617 -11.031 -10.961 1 98.12 190 VAL A C 1
ATOM 1492 O O . VAL A 1 190 ? -7.219 -10.695 -9.938 1 98.12 190 VAL A O 1
ATOM 1495 N N . GLY A 1 191 ? -5.297 -11.125 -11.031 1 98.12 191 GLY A N 1
ATOM 1496 C CA . GLY A 1 191 ? -4.484 -10.82 -9.867 1 98.12 191 GLY A CA 1
ATOM 1497 C C . GLY A 1 191 ? -3.252 -9.992 -10.195 1 98.12 191 GLY A C 1
ATOM 1498 O O . GLY A 1 191 ? -3.049 -9.609 -11.352 1 98.12 191 GLY A O 1
ATOM 1499 N N . PRO A 1 192 ? -2.455 -9.695 -9.156 1 98.38 192 PRO A N 1
ATOM 1500 C CA . PRO A 1 192 ? -1.201 -8.961 -9.359 1 98.38 192 PRO A CA 1
ATOM 1501 C C . PRO A 1 192 ? -0.258 -9.664 -10.328 1 98.38 192 PRO A C 1
ATOM 1503 O O . PRO A 1 192 ? -0.206 -10.898 -10.359 1 98.38 192 PRO A O 1
ATOM 1506 N N . ARG A 1 193 ? 0.536 -8.945 -11.039 1 98 193 ARG A N 1
ATOM 1507 C CA . ARG A 1 193 ? 1.488 -9.492 -12 1 98 193 ARG A CA 1
ATOM 1508 C C . ARG A 1 193 ? 2.488 -10.414 -11.312 1 98 193 ARG A C 1
ATOM 1510 O O . ARG A 1 193 ? 2.879 -11.445 -11.867 1 98 193 ARG A O 1
ATOM 1517 N N . GLU A 1 194 ? 2.857 -10.062 -10.094 1 97.62 194 GLU A N 1
ATOM 1518 C CA . GLU A 1 194 ? 3.893 -10.82 -9.391 1 97.62 194 GLU A CA 1
ATOM 1519 C C . GLU A 1 194 ? 3.412 -12.227 -9.055 1 97.62 194 GLU A C 1
ATOM 1521 O O . GLU A 1 194 ? 4.219 -13.109 -8.758 1 97.62 194 GLU A O 1
ATOM 1526 N N . GLY A 1 195 ? 2.146 -12.461 -9.023 1 97.06 195 GLY A N 1
ATOM 1527 C CA . GLY A 1 195 ? 1.557 -13.781 -8.867 1 97.06 195 GLY A CA 1
ATOM 1528 C C . GLY A 1 195 ? 0.849 -14.266 -10.125 1 97.06 195 GLY A C 1
ATOM 1529 O O . GLY A 1 195 ? -0.012 -15.148 -10.055 1 97.06 195 GLY A O 1
ATOM 1530 N N . GLY A 1 196 ? 1.15 -13.68 -11.227 1 97.5 196 GLY A N 1
ATOM 1531 C CA . GLY A 1 196 ? 0.409 -13.898 -12.461 1 97.5 196 GLY A CA 1
ATOM 1532 C C . GLY A 1 196 ? 0.969 -15.031 -13.297 1 97.5 196 GLY A C 1
ATOM 1533 O O . GLY A 1 196 ? 1.459 -16.031 -12.758 1 97.5 196 GLY A O 1
ATOM 1534 N N . TYR A 1 197 ? 0.852 -14.945 -14.586 1 97.5 197 TYR A N 1
ATOM 1535 C CA . TYR A 1 197 ? 1.181 -16 -15.539 1 97.5 197 TYR A CA 1
ATOM 1536 C C . TYR A 1 197 ? 2.682 -16.266 -15.562 1 97.5 197 TYR A C 1
ATOM 1538 O O . TYR A 1 197 ? 3.123 -17.359 -15.922 1 97.5 197 TYR A O 1
ATOM 1546 N N . ALA A 1 198 ? 3.461 -15.258 -15.156 1 98.06 198 ALA A N 1
ATOM 1547 C CA . ALA A 1 198 ? 4.91 -15.344 -15.336 1 98.06 198 ALA A CA 1
ATOM 1548 C C . ALA A 1 198 ? 5.578 -15.961 -14.117 1 98.06 198 ALA A C 1
ATOM 1550 O O . ALA A 1 198 ? 6.809 -16.078 -14.062 1 98.06 198 ALA A O 1
ATOM 1551 N N . ARG A 1 199 ? 4.77 -16.406 -13.188 1 98.06 199 ARG A N 1
ATOM 1552 C CA . ARG A 1 199 ? 5.34 -16.922 -11.953 1 98.06 199 ARG A CA 1
ATOM 1553 C C . ARG A 1 199 ? 5.965 -18.297 -12.172 1 98.06 199 ARG A C 1
ATOM 1555 O O . ARG A 1 199 ? 5.711 -18.953 -13.188 1 98.06 199 ARG A O 1
ATOM 1562 N N . TYR A 1 200 ? 6.789 -18.688 -11.156 1 97.88 200 TYR A N 1
ATOM 1563 C CA . TYR A 1 200 ? 7.254 -20.078 -11.117 1 97.88 200 TYR A CA 1
ATOM 1564 C C . TYR A 1 200 ? 6.09 -21.031 -10.93 1 97.88 200 TYR A C 1
ATOM 1566 O O . TYR A 1 200 ? 5.133 -20.734 -10.211 1 97.88 200 TYR A O 1
ATOM 1574 N N . PRO A 1 201 ? 6.23 -22.234 -11.594 1 97.19 201 PRO A N 1
ATOM 1575 C CA . PRO A 1 201 ? 5.301 -23.281 -11.164 1 97.19 201 PRO A CA 1
ATOM 1576 C C . PRO A 1 201 ? 5.457 -23.625 -9.688 1 97.19 201 PRO A C 1
ATOM 1578 O O . PRO A 1 201 ? 6.574 -23.672 -9.172 1 97.19 201 PRO A O 1
ATOM 1581 N N . SER A 1 202 ? 4.422 -24 -9.094 1 94.94 202 SER A N 1
ATOM 1582 C CA . SER A 1 202 ? 4.395 -24.094 -7.637 1 94.94 202 SER A CA 1
ATOM 1583 C C . SER A 1 202 ? 5.223 -25.281 -7.148 1 94.94 202 SER A C 1
ATOM 1585 O O . SER A 1 202 ? 5.758 -25.25 -6.039 1 94.94 202 SER A O 1
ATOM 1587 N N . TRP A 1 203 ? 5.391 -26.344 -7.938 1 94.56 203 TRP A N 1
ATOM 1588 C CA . TRP A 1 203 ? 6.066 -27.531 -7.441 1 94.56 203 TRP A CA 1
ATOM 1589 C C . TRP A 1 203 ? 7.574 -27.312 -7.352 1 94.56 203 TRP A C 1
ATOM 1591 O O . TRP A 1 203 ? 8.289 -28.109 -6.73 1 94.56 203 TRP A O 1
ATOM 1601 N N . ILE A 1 204 ? 8.039 -26.203 -7.918 1 95.69 204 ILE A N 1
ATOM 1602 C CA . ILE A 1 204 ? 9.477 -25.969 -7.824 1 95.69 204 ILE A CA 1
ATOM 1603 C C . ILE A 1 204 ? 9.758 -24.844 -6.832 1 95.69 204 ILE A C 1
ATOM 1605 O O . ILE A 1 204 ? 10.867 -24.328 -6.773 1 95.69 204 ILE A O 1
ATOM 1609 N N . THR A 1 205 ? 8.719 -24.375 -6.113 1 94.31 205 THR A N 1
ATOM 1610 C CA . THR A 1 205 ? 8.875 -23.359 -5.078 1 94.31 205 THR A CA 1
ATOM 1611 C C . THR A 1 205 ? 8.43 -23.891 -3.721 1 94.31 205 THR A C 1
ATOM 1613 O O . THR A 1 205 ? 8.125 -23.109 -2.811 1 94.31 205 THR A O 1
ATOM 1616 N N . ARG A 1 206 ? 8.398 -25.109 -3.561 1 89.31 206 ARG A N 1
ATOM 1617 C CA . ARG A 1 206 ? 7.828 -25.75 -2.387 1 89.31 206 ARG A CA 1
ATOM 1618 C C . ARG A 1 206 ? 8.648 -25.453 -1.136 1 89.31 206 ARG A C 1
ATOM 1620 O O . ARG A 1 206 ? 8.125 -25.5 -0.02 1 89.31 206 ARG A O 1
ATOM 1627 N N . ASP A 1 207 ? 9.875 -25.172 -1.266 1 87.12 207 ASP A N 1
ATOM 1628 C CA . ASP A 1 207 ? 10.719 -24.828 -0.128 1 87.12 207 ASP A CA 1
ATOM 1629 C C . ASP A 1 207 ? 10.289 -23.5 0.492 1 87.12 207 ASP A C 1
ATOM 1631 O O . ASP A 1 207 ? 10.766 -23.125 1.566 1 87.12 207 ASP A O 1
ATOM 1635 N N . TRP A 1 208 ? 9.391 -22.812 -0.159 1 85.69 208 TRP A N 1
ATOM 1636 C CA . TRP A 1 208 ? 8.844 -21.578 0.368 1 85.69 208 TRP A CA 1
ATOM 1637 C C . TRP A 1 208 ? 7.414 -21.766 0.854 1 85.69 208 TRP A C 1
ATOM 1639 O O . TRP A 1 208 ? 6.77 -20.812 1.304 1 85.69 208 TRP A O 1
ATOM 1649 N N . ASP A 1 209 ? 6.941 -22.938 0.698 1 74.56 209 ASP A N 1
ATOM 1650 C CA . ASP A 1 209 ? 5.594 -23.312 1.112 1 74.56 209 ASP A CA 1
ATOM 1651 C C . ASP A 1 209 ? 5.629 -24.469 2.109 1 74.56 209 ASP A C 1
ATOM 1653 O O . ASP A 1 209 ? 5.75 -25.625 1.717 1 74.56 209 ASP A O 1
ATOM 1657 N N . PRO A 1 210 ? 5.543 -24.156 3.354 1 61.88 210 PRO A N 1
ATOM 1658 C CA . PRO A 1 210 ? 5.699 -25.219 4.355 1 61.88 210 PRO A CA 1
ATOM 1659 C C . PRO A 1 210 ? 4.586 -26.25 4.293 1 61.88 210 PRO A C 1
ATOM 1661 O O . PRO A 1 210 ? 4.746 -27.359 4.805 1 61.88 210 PRO A O 1
ATOM 1664 N N . ILE A 1 211 ? 3.402 -25.844 3.836 1 56.38 211 ILE A N 1
ATOM 1665 C CA . ILE A 1 211 ? 2.312 -26.797 3.76 1 56.38 211 ILE A CA 1
ATOM 1666 C C . ILE A 1 211 ? 2.734 -27.984 2.891 1 56.38 211 ILE A C 1
ATOM 1668 O O . ILE A 1 211 ? 2.479 -29.141 3.236 1 56.38 211 ILE A O 1
ATOM 1672 N N . MET A 1 212 ? 3.49 -27.594 1.94 1 55.28 212 MET A N 1
ATOM 1673 C CA . MET A 1 212 ? 3.717 -28.562 0.872 1 55.28 212 MET A CA 1
ATOM 1674 C C . MET A 1 212 ? 5.082 -29.219 1.017 1 55.28 212 MET A C 1
ATOM 1676 O O . MET A 1 212 ? 5.305 -30.328 0.504 1 55.28 212 MET A O 1
ATOM 1680 N N . TYR A 1 213 ? 5.867 -28.547 1.839 1 59.31 213 TYR A N 1
ATOM 1681 C CA . TYR A 1 213 ? 7.262 -28.969 1.842 1 59.31 213 TYR A CA 1
ATOM 1682 C C . TYR A 1 213 ? 7.551 -29.859 3.043 1 59.31 213 TYR A C 1
ATOM 1684 O O . TYR A 1 213 ? 7.672 -29.375 4.168 1 59.31 213 TYR A O 1
ATOM 1692 N N . ASP A 1 214 ? 7.461 -31.094 2.924 1 53.19 214 ASP A N 1
ATOM 1693 C CA . ASP A 1 214 ? 7.762 -32.062 3.971 1 53.19 214 ASP A CA 1
ATOM 1694 C C . ASP A 1 214 ? 9.227 -32.5 3.928 1 53.19 214 ASP A C 1
ATOM 1696 O O . ASP A 1 214 ? 9.547 -33.656 3.641 1 53.19 214 ASP A O 1
ATOM 1700 N N . TRP A 1 215 ? 10.203 -31.547 3.904 1 48.38 215 TRP A N 1
ATOM 1701 C CA . TRP A 1 215 ? 11.633 -31.844 3.928 1 48.38 215 TRP A CA 1
ATOM 1702 C C . TRP A 1 215 ? 12.211 -31.656 5.328 1 48.38 215 TRP A C 1
ATOM 1704 O O . TRP A 1 215 ? 11.938 -30.656 5.988 1 48.38 215 TRP A O 1
ATOM 1714 N N . PRO A 1 216 ? 12.711 -32.719 5.98 1 47.09 216 PRO A N 1
ATOM 1715 C CA . PRO A 1 216 ? 13.25 -32.594 7.34 1 47.09 216 PRO A CA 1
ATOM 1716 C C . PRO A 1 216 ? 14.273 -31.469 7.457 1 47.09 216 PRO A C 1
ATOM 1718 O O . PRO A 1 216 ? 15.094 -31.281 6.555 1 47.09 216 PRO A O 1
ATOM 1721 N N . PRO A 1 217 ? 14.094 -30.453 8.305 1 46.97 217 PRO A N 1
ATOM 1722 C CA . PRO A 1 217 ? 15.055 -29.359 8.469 1 46.97 217 PRO A CA 1
ATOM 1723 C C . PRO A 1 217 ? 16.5 -29.844 8.469 1 46.97 217 PRO A C 1
ATOM 1725 O O . PRO A 1 217 ? 17.391 -29.172 7.938 1 46.97 217 PRO A O 1
ATOM 1728 N N . GLY A 1 218 ? 16.922 -30.719 9.586 1 37.78 218 GLY A N 1
ATOM 1729 C CA . GLY A 1 218 ? 18.25 -31.125 9.992 1 37.78 218 GLY A CA 1
ATOM 1730 C C . GLY A 1 218 ? 19 -31.875 8.914 1 37.78 218 GLY A C 1
ATOM 1731 O O . GLY A 1 218 ? 20.078 -32.406 9.156 1 37.78 218 GLY A O 1
ATOM 1732 N N . SER A 1 219 ? 18.359 -32.25 7.934 1 36.94 219 SER A N 1
ATOM 1733 C CA . SER A 1 219 ? 19.156 -33.125 7.082 1 36.94 219 SER A CA 1
ATOM 1734 C C . SER A 1 219 ? 20.344 -32.375 6.48 1 36.94 219 SER A C 1
ATOM 1736 O O . SER A 1 219 ? 20.688 -32.594 5.316 1 36.94 219 SER A O 1
ATOM 1738 N N . ILE A 1 220 ? 20.672 -31.219 6.961 1 33.56 220 ILE A N 1
ATOM 1739 C CA . ILE A 1 220 ? 22.031 -30.781 6.723 1 33.56 220 ILE A CA 1
ATOM 1740 C C . ILE A 1 220 ? 23.016 -31.812 7.277 1 33.56 220 ILE A C 1
ATOM 1742 O O . ILE A 1 220 ? 22.953 -32.156 8.461 1 33.56 220 ILE A O 1
ATOM 1746 N N . THR A 1 221 ? 23.625 -32.625 6.512 1 31.03 221 THR A N 1
ATOM 1747 C CA . THR A 1 221 ? 24.719 -33.562 6.777 1 31.03 221 THR A CA 1
ATOM 1748 C C . THR A 1 221 ? 25.797 -32.906 7.629 1 31.03 221 THR A C 1
ATOM 1750 O O . THR A 1 221 ? 26.594 -32.094 7.129 1 31.03 221 THR A O 1
ATOM 1753 N N . HIS A 1 222 ? 25.531 -32.188 8.742 1 28.14 222 HIS A N 1
ATOM 1754 C CA . HIS A 1 222 ? 26.719 -32.125 9.586 1 28.14 222 HIS A CA 1
ATOM 1755 C C . HIS A 1 222 ? 27.25 -33.531 9.898 1 28.14 222 HIS A C 1
ATOM 1757 O O . HIS A 1 222 ? 26.484 -34.438 10.273 1 28.14 222 HIS A O 1
ATOM 1763 N N . GLU A 1 223 ? 28.375 -33.969 9.281 1 28.67 223 GLU A N 1
ATOM 1764 C CA . GLU A 1 223 ? 29.219 -35.062 9.672 1 28.67 223 GLU A CA 1
ATOM 1765 C C . GLU A 1 223 ? 29.453 -35.094 11.188 1 28.67 223 GLU A C 1
ATOM 1767 O O . GLU A 1 223 ? 30.328 -34.406 11.695 1 28.67 223 GLU A O 1
ATOM 1772 N N . GLU A 1 224 ? 28.578 -34.781 12.023 1 27.39 224 GLU A N 1
ATOM 1773 C CA . GLU A 1 224 ? 28.953 -35.094 13.398 1 27.39 224 GLU A CA 1
ATOM 1774 C C . GLU A 1 224 ? 29.297 -36.562 13.555 1 27.39 224 GLU A C 1
ATOM 1776 O O . GLU A 1 224 ? 28.641 -37.438 12.961 1 27.39 224 GLU A O 1
ATOM 1781 N N . ASP A 1 225 ? 30.578 -36.875 14.031 1 27.84 225 ASP A N 1
ATOM 1782 C CA . ASP A 1 225 ? 31.172 -38.062 14.602 1 27.84 225 ASP A CA 1
ATOM 1783 C C . ASP A 1 225 ? 30.234 -38.688 15.641 1 27.84 225 ASP A C 1
ATOM 1785 O O . ASP A 1 225 ? 29.969 -38.094 16.672 1 27.84 225 ASP A O 1
ATOM 1789 N N . SER A 1 226 ? 29.188 -39.344 15.289 1 28.25 226 SER A N 1
ATOM 1790 C CA . SER A 1 226 ? 28.281 -40.156 16.078 1 28.25 226 SER A CA 1
ATOM 1791 C C . SER A 1 226 ? 29.062 -41.125 16.969 1 28.25 226 SER A C 1
ATOM 1793 O O . SER A 1 226 ? 29.062 -42.344 16.734 1 28.25 226 SER A O 1
ATOM 1795 N N . ASN A 1 227 ? 30.078 -40.719 17.672 1 25.89 227 ASN A N 1
ATOM 1796 C CA . ASN A 1 227 ? 30.531 -41.781 18.562 1 25.89 227 ASN A CA 1
ATOM 1797 C C . ASN A 1 227 ? 29.438 -42.219 19.531 1 25.89 227 ASN A C 1
ATOM 1799 O O . ASN A 1 227 ? 29.703 -42.969 20.469 1 25.89 227 ASN A O 1
ATOM 1803 N N . HIS A 1 228 ? 28.484 -41.312 19.875 1 24.02 228 HIS A N 1
ATOM 1804 C CA . HIS A 1 228 ? 27.984 -41.719 21.188 1 24.02 228 HIS A CA 1
ATOM 1805 C C . HIS A 1 228 ? 27.203 -43.031 21.109 1 24.02 228 HIS A C 1
ATOM 1807 O O . HIS A 1 228 ? 26.734 -43.406 20.047 1 24.02 228 HIS A O 1
ATOM 1813 N N . GLY A 1 229 ? 26.891 -43.688 22.328 1 23.72 229 GLY A N 1
ATOM 1814 C CA . GLY A 1 229 ? 26.469 -44.969 22.875 1 23.72 229 GLY A CA 1
ATOM 1815 C C . GLY A 1 229 ? 25.047 -45.312 22.469 1 23.72 229 GLY A C 1
ATOM 1816 O O . GLY A 1 229 ? 24.25 -44.469 22.125 1 23.72 229 GLY A O 1
ATOM 1817 N N . GLN A 1 230 ? 24.797 -46.594 22.078 1 24.27 230 GLN A N 1
ATOM 1818 C CA . GLN A 1 230 ? 23.859 -47.562 21.5 1 24.27 230 GLN A CA 1
ATOM 1819 C C . GLN A 1 230 ? 22.578 -47.656 22.328 1 24.27 230 GLN A C 1
ATOM 1821 O O . GLN A 1 230 ? 21.922 -48.688 22.359 1 24.27 230 GLN A O 1
ATOM 1826 N N . SER A 1 231 ? 22.109 -46.75 23.25 1 24.09 231 SER A N 1
ATOM 1827 C CA . SER A 1 231 ? 21.141 -47.438 24.094 1 24.09 231 SER A CA 1
ATOM 1828 C C . SER A 1 231 ? 19.891 -47.812 23.281 1 24.09 231 SER A C 1
ATOM 1830 O O . SER A 1 231 ? 19.484 -47.094 22.375 1 24.09 231 SER A O 1
ATOM 1832 N N . MET A 1 232 ? 19.375 -49.125 23.281 1 21.88 232 MET A N 1
ATOM 1833 C CA . MET A 1 232 ? 18.375 -50 22.688 1 21.88 232 MET A CA 1
ATOM 1834 C C . MET A 1 232 ? 16.953 -49.5 23 1 21.88 232 MET A C 1
ATOM 1836 O O . MET A 1 232 ? 16.25 -50.094 23.812 1 21.88 232 MET A O 1
ATOM 1840 N N . VAL A 1 233 ? 16.688 -48.312 23.391 1 27.14 233 VAL A N 1
ATOM 1841 C CA . VAL A 1 233 ? 15.297 -48.219 23.844 1 27.14 233 VAL A CA 1
ATOM 1842 C C . VAL A 1 233 ? 14.359 -48.562 22.703 1 27.14 233 VAL A C 1
ATOM 1844 O O . VAL A 1 233 ? 14.68 -48.375 21.531 1 27.14 233 VAL A O 1
ATOM 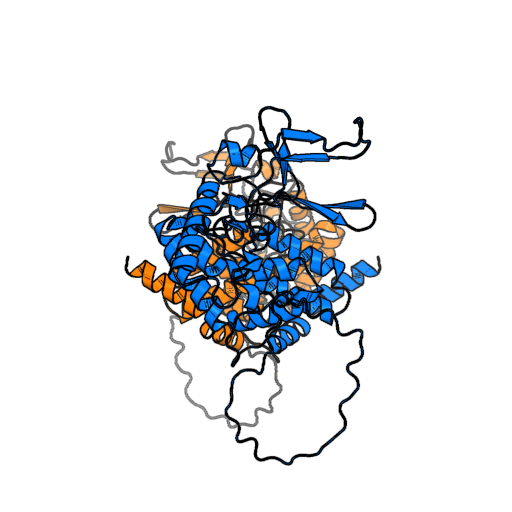1847 N N . GLY A 1 234 ? 13.266 -49.281 23.047 1 25.64 234 GLY A N 1
ATOM 1848 C CA . GLY A 1 234 ? 12.242 -50.031 22.344 1 25.64 234 GLY A CA 1
ATOM 1849 C C . GLY A 1 234 ? 11.492 -49.219 21.312 1 25.64 234 GLY A C 1
ATOM 1850 O O . GLY A 1 234 ? 11.461 -47.969 21.422 1 25.64 234 GLY A O 1
ATOM 1851 N N . LYS A 1 235 ? 11.258 -49.844 20.203 1 29.11 235 LYS A N 1
ATOM 1852 C CA . LYS A 1 235 ? 10.625 -49.406 18.969 1 29.11 235 LYS A CA 1
ATOM 1853 C C . LYS A 1 235 ? 9.219 -48.875 19.219 1 29.11 235 LYS A C 1
ATOM 1855 O O . LYS A 1 235 ? 8.328 -49.625 19.625 1 29.11 235 LYS A O 1
ATOM 1860 N N . PRO A 1 236 ? 9.031 -47.625 19.797 1 30.34 236 PRO A N 1
ATOM 1861 C CA . PRO A 1 236 ? 7.602 -47.375 19.984 1 30.34 236 PRO A CA 1
ATOM 1862 C C . PRO A 1 236 ? 6.77 -47.719 18.766 1 30.34 236 PRO A C 1
ATOM 1864 O O . PRO A 1 236 ? 7.281 -47.688 17.641 1 30.34 236 PRO A O 1
ATOM 1867 N N . VAL A 1 237 ? 5.648 -48.406 18.906 1 29.3 237 VAL A N 1
ATOM 1868 C CA . VAL A 1 237 ? 4.637 -48.844 17.953 1 29.3 237 VAL A CA 1
ATOM 1869 C C . VAL A 1 237 ? 4.152 -47.625 17.156 1 29.3 237 VAL A C 1
ATOM 1871 O O . VAL A 1 237 ? 3.836 -46.594 17.734 1 29.3 237 VAL A O 1
ATOM 1874 N N . PRO A 1 238 ? 4.629 -47.594 15.945 1 26.22 238 PRO A N 1
ATOM 1875 C CA . PRO A 1 238 ? 4.191 -46.438 15.133 1 26.22 238 PRO A CA 1
ATOM 1876 C C . PRO A 1 238 ? 2.68 -46.219 15.195 1 26.22 238 PRO A C 1
ATOM 1878 O O . PRO A 1 238 ? 1.908 -47.188 15.039 1 26.22 238 PRO A O 1
ATOM 1881 N N . LYS A 1 239 ? 2.217 -45.5 16.141 1 33.78 239 LYS A N 1
ATOM 1882 C CA . LYS A 1 239 ? 0.791 -45.188 16.156 1 33.78 239 LYS A CA 1
ATOM 1883 C C . LYS A 1 239 ? 0.252 -45.031 14.734 1 33.78 239 LYS A C 1
ATOM 1885 O O . LYS A 1 239 ? 0.895 -44.375 13.891 1 33.78 239 LYS A O 1
ATOM 1890 N N . ASP A 1 240 ? -0.625 -45.969 14.273 1 28.66 240 ASP A 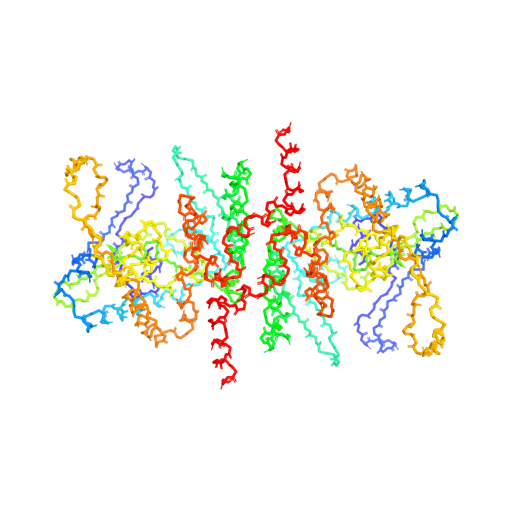N 1
ATOM 1891 C CA . ASP A 1 240 ? -1.276 -46.156 12.977 1 28.66 240 ASP A CA 1
ATOM 1892 C C . ASP A 1 240 ? -1.581 -44.812 12.32 1 28.66 240 ASP A C 1
ATOM 1894 O O . ASP A 1 240 ? -1.775 -44.75 11.102 1 28.66 240 ASP A O 1
ATOM 1898 N N . ASP A 1 241 ? -2.217 -44.031 13.055 1 31 241 ASP A N 1
ATOM 1899 C CA . ASP A 1 241 ? -2.789 -42.844 12.453 1 31 241 ASP A CA 1
ATOM 1900 C C . ASP A 1 241 ? -1.696 -41.875 12 1 31 241 ASP A C 1
ATOM 1902 O O . ASP A 1 241 ? -1.395 -40.875 12.688 1 31 241 ASP A O 1
ATOM 1906 N N . GLU A 1 242 ? -0.6 -42.438 11.742 1 31.42 242 GLU A N 1
ATOM 1907 C CA . GLU A 1 242 ? 0.417 -41.5 11.234 1 31.42 242 GLU A CA 1
ATOM 1908 C C . GLU A 1 242 ? -0.123 -40.688 10.078 1 31.42 242 GLU A C 1
ATOM 1910 O O . GLU A 1 242 ? -0.823 -41.188 9.203 1 31.42 242 GLU A O 1
ATOM 1915 N N . PRO A 1 243 ? -0.343 -39.469 10.289 1 32.72 243 PRO A N 1
ATOM 1916 C CA . PRO A 1 243 ? -0.827 -38.688 9.148 1 32.72 243 PRO A CA 1
ATOM 1917 C C . PRO A 1 243 ? -0.308 -39.219 7.812 1 32.72 243 PRO A C 1
ATOM 1919 O O . PRO A 1 243 ? 0.765 -39.844 7.762 1 32.72 243 PRO A O 1
ATOM 1922 N N . MET A 1 244 ? -1.229 -39.75 6.93 1 31.78 244 MET A N 1
ATOM 1923 C CA . MET A 1 244 ? -0.886 -40.125 5.559 1 31.78 244 MET A CA 1
ATOM 1924 C C . MET A 1 244 ? 0.355 -39.375 5.09 1 31.78 244 MET A C 1
ATOM 1926 O O . MET A 1 244 ? 0.347 -38.156 5.008 1 31.78 244 MET A O 1
ATOM 1930 N N . GLN A 1 245 ? 1.489 -39.781 5.434 1 33.31 245 GLN A N 1
ATOM 1931 C CA . GLN A 1 245 ? 2.611 -39.438 4.562 1 33.31 245 GLN A CA 1
ATOM 1932 C C . GLN A 1 245 ? 2.18 -39.406 3.1 1 33.31 245 GLN A C 1
ATOM 1934 O O . GLN A 1 245 ? 1.784 -40.438 2.539 1 33.31 245 GLN A O 1
ATOM 1939 N N . ASN A 1 246 ? 1.404 -38.531 2.639 1 34.12 246 ASN A N 1
ATOM 1940 C CA . ASN A 1 246 ? 1.155 -38.469 1.201 1 34.12 246 ASN A CA 1
ATOM 1941 C C . ASN A 1 246 ? 2.303 -39.062 0.408 1 34.12 246 ASN A C 1
ATOM 1943 O O . ASN A 1 246 ? 3.461 -38.688 0.581 1 34.12 246 ASN A O 1
ATOM 1947 N N . GLY A 1 247 ? 2.426 -40.344 0.243 1 35.94 247 GLY A N 1
ATOM 1948 C CA . GLY A 1 247 ? 3.295 -41.25 -0.523 1 35.94 247 GLY A CA 1
ATOM 1949 C C . GLY A 1 247 ? 4.027 -40.531 -1.644 1 35.94 247 GLY A C 1
ATOM 1950 O O . GLY A 1 247 ? 4.945 -41.094 -2.25 1 35.94 247 GLY A O 1
ATOM 1951 N N . SER A 1 248 ? 3.266 -39.781 -2.455 1 38.78 248 SER A N 1
ATOM 1952 C CA . SER A 1 248 ? 3.818 -39.281 -3.709 1 38.78 248 SER A CA 1
ATOM 1953 C C . SER A 1 248 ? 5.027 -38.406 -3.459 1 38.78 248 SER A C 1
ATOM 1955 O O . SER A 1 248 ? 5.715 -38 -4.402 1 38.78 248 SER A O 1
ATOM 1957 N N . SER A 1 249 ? 5.105 -37.531 -2.438 1 45.66 249 SER A N 1
ATOM 1958 C CA . SER A 1 249 ? 5.707 -36.219 -2.514 1 45.66 249 SER A CA 1
ATOM 1959 C C . SER A 1 249 ? 7.211 -36.281 -2.289 1 45.66 249 SER A C 1
ATOM 1961 O O . SER A 1 249 ? 7.672 -36.344 -1.146 1 45.66 249 SER A O 1
ATOM 1963 N N . CYS A 1 250 ? 7.879 -37.125 -2.922 1 52.31 250 CYS A N 1
ATOM 1964 C CA . CYS A 1 250 ? 9.328 -36.938 -2.924 1 52.31 250 CYS A CA 1
ATOM 1965 C C . CYS A 1 250 ? 9.688 -35.469 -3.035 1 52.31 250 CYS A C 1
ATOM 1967 O O . CYS A 1 250 ? 9.656 -34.875 -4.125 1 52.31 250 CYS A O 1
ATOM 1969 N N . GLU A 1 251 ? 9.609 -34.875 -1.961 1 74.94 251 GLU A N 1
ATOM 1970 C CA . GLU A 1 251 ? 10.062 -33.5 -1.884 1 74.94 251 GLU A CA 1
ATOM 1971 C C . GLU A 1 251 ? 11.539 -33.375 -2.248 1 74.94 251 GLU A C 1
ATOM 1973 O O . GLU A 1 251 ? 12.352 -34.219 -1.835 1 74.94 251 GLU A O 1
ATOM 1978 N N . GLU A 1 252 ? 11.734 -32.688 -3.219 1 85.44 252 GLU A N 1
ATOM 1979 C CA . GLU A 1 252 ? 13.102 -32.438 -3.652 1 85.44 252 GLU A CA 1
ATOM 1980 C C . GLU A 1 252 ? 13.82 -31.469 -2.711 1 85.44 252 GLU A C 1
ATOM 1982 O O . GLU A 1 252 ? 13.18 -30.641 -2.07 1 85.44 252 GLU A O 1
ATOM 1987 N N . ALA A 1 253 ? 15.141 -31.656 -2.586 1 88.06 253 ALA A N 1
ATOM 1988 C CA . ALA A 1 253 ? 15.969 -30.812 -1.737 1 88.06 253 ALA A CA 1
ATOM 1989 C C . ALA A 1 253 ? 15.914 -29.359 -2.197 1 88.06 253 ALA A C 1
ATOM 1991 O O . ALA A 1 253 ? 15.727 -29.078 -3.387 1 88.06 253 ALA A O 1
ATOM 1992 N N . PRO A 1 254 ? 16.109 -28.406 -1.286 1 89.25 254 PRO A N 1
ATOM 1993 C CA . PRO A 1 254 ? 16.078 -26.984 -1.636 1 89.25 254 PRO A CA 1
ATOM 1994 C C . PRO A 1 254 ? 17.047 -26.641 -2.762 1 89.25 254 PRO A C 1
ATOM 1996 O O . PRO A 1 254 ? 16.734 -25.797 -3.607 1 89.25 254 PRO A O 1
ATOM 1999 N N . GLU A 1 255 ? 18.188 -27.266 -2.789 1 91.25 255 GLU A N 1
ATOM 2000 C CA . GLU A 1 255 ? 19.188 -26.969 -3.822 1 91.25 255 GLU A CA 1
ATOM 2001 C C . GLU A 1 255 ? 18.688 -27.406 -5.199 1 91.25 255 GLU A C 1
ATOM 2003 O O . GLU A 1 255 ? 18.969 -26.75 -6.203 1 91.25 255 GLU A O 1
ATOM 2008 N N . VAL A 1 256 ? 17.984 -28.516 -5.145 1 93.38 256 VAL A N 1
ATOM 2009 C CA . VAL A 1 256 ? 17.422 -29.031 -6.391 1 93.38 256 VAL A CA 1
ATOM 2010 C C . VAL A 1 256 ? 16.297 -28.109 -6.871 1 93.38 256 VAL A C 1
ATOM 2012 O O . VAL A 1 256 ? 16.234 -27.781 -8.055 1 93.38 256 VAL A O 1
ATOM 2015 N N . LEU A 1 257 ? 15.5 -27.688 -5.977 1 94.19 257 LEU A N 1
ATOM 2016 C CA . LEU A 1 257 ? 14.422 -26.75 -6.309 1 94.19 257 LEU A CA 1
ATOM 2017 C C . LEU A 1 257 ? 14.984 -25.453 -6.863 1 94.19 257 LEU A C 1
ATOM 2019 O O . LEU A 1 257 ? 14.461 -24.922 -7.848 1 94.19 257 LEU A O 1
ATOM 2023 N N . GLN A 1 258 ? 16.047 -24.984 -6.266 1 94.12 258 GLN A N 1
ATOM 2024 C CA . GLN A 1 258 ? 16.688 -23.781 -6.762 1 94.12 258 GLN A CA 1
ATOM 2025 C C . GLN A 1 258 ? 17.219 -23.969 -8.18 1 94.12 258 GLN A C 1
ATOM 2027 O O . GLN A 1 258 ? 17.109 -23.078 -9.016 1 94.12 258 GLN A O 1
ATOM 2032 N N . ALA A 1 259 ? 17.781 -25.125 -8.406 1 95.44 259 ALA A N 1
ATOM 2033 C CA . ALA A 1 259 ? 18.281 -25.422 -9.742 1 95.44 259 ALA A CA 1
ATOM 2034 C C . ALA A 1 259 ? 17.156 -25.422 -10.773 1 95.44 259 ALA A C 1
ATOM 2036 O O . ALA A 1 259 ? 17.328 -24.938 -11.891 1 95.44 259 ALA A O 1
ATOM 2037 N N . HIS A 1 260 ? 16.031 -26.016 -10.367 1 97.25 260 HIS A N 1
ATOM 2038 C CA . HIS A 1 260 ? 14.859 -25.984 -11.242 1 97.25 260 HIS A CA 1
ATOM 2039 C C . HIS A 1 260 ? 14.414 -24.562 -11.523 1 97.25 260 HIS A C 1
ATOM 2041 O O . HIS A 1 260 ? 14.094 -24.219 -12.656 1 97.25 260 HIS A O 1
ATOM 2047 N N . ARG A 1 261 ? 14.414 -23.703 -10.539 1 97.12 261 ARG A N 1
ATOM 2048 C CA . ARG A 1 261 ? 14 -22.312 -10.695 1 97.12 261 ARG A CA 1
ATOM 2049 C C . ARG A 1 261 ? 14.969 -21.547 -11.602 1 97.12 261 ARG A C 1
ATOM 2051 O O . ARG A 1 261 ? 14.547 -20.766 -12.453 1 97.12 261 ARG A O 1
ATOM 2058 N N . ASP A 1 262 ? 16.266 -21.828 -11.406 1 97.25 262 ASP A N 1
ATOM 2059 C CA . ASP A 1 262 ? 17.266 -21.188 -12.258 1 97.25 262 ASP A CA 1
ATOM 2060 C C . ASP A 1 262 ? 17.047 -21.562 -13.727 1 97.25 262 ASP A C 1
ATOM 2062 O O . ASP A 1 262 ? 17.109 -20.703 -14.602 1 97.25 262 ASP A O 1
ATOM 2066 N N . LEU A 1 263 ? 16.812 -22.812 -13.898 1 97.81 263 LEU A N 1
ATOM 2067 C CA . LEU A 1 263 ? 16.594 -23.281 -15.258 1 97.81 263 LEU A CA 1
ATOM 2068 C C . LEU A 1 263 ? 15.328 -22.688 -15.852 1 97.81 263 LEU A C 1
ATOM 2070 O O . LEU A 1 263 ? 15.344 -22.172 -16.969 1 97.81 263 LEU A O 1
ATOM 2074 N N . TYR A 1 264 ? 14.242 -22.75 -15.125 1 98.5 264 TYR A N 1
ATOM 2075 C CA . TYR A 1 264 ? 12.984 -22.203 -15.609 1 98.5 264 TYR A CA 1
ATOM 2076 C C . TYR A 1 264 ? 13.109 -20.719 -15.898 1 98.5 264 TYR A C 1
ATOM 2078 O O . TYR A 1 264 ? 12.617 -20.234 -16.922 1 98.5 264 TYR A O 1
ATOM 2086 N N . TYR A 1 265 ? 13.766 -20 -15.016 1 98.12 265 TYR A N 1
ATOM 2087 C CA . TYR A 1 265 ? 13.961 -18.562 -15.18 1 98.12 265 TYR A CA 1
ATOM 2088 C C . TYR A 1 265 ? 14.719 -18.266 -16.469 1 98.12 265 TYR A C 1
ATOM 2090 O O . TYR A 1 265 ? 14.344 -17.375 -17.234 1 98.12 265 TYR A O 1
ATOM 2098 N N . ALA A 1 266 ? 15.789 -18.984 -16.688 1 97.88 266 ALA A N 1
ATOM 2099 C CA . ALA A 1 266 ? 16.578 -18.781 -17.891 1 97.88 266 ALA A CA 1
ATOM 2100 C C . ALA A 1 266 ? 15.742 -19 -19.156 1 97.88 266 ALA A C 1
ATOM 2102 O O . ALA A 1 266 ? 15.812 -18.203 -20.094 1 97.88 266 ALA A O 1
ATOM 2103 N N . ILE A 1 267 ? 15 -20 -19.109 1 98.38 267 ILE A N 1
ATOM 2104 C CA . ILE A 1 267 ? 14.141 -20.328 -20.25 1 98.38 267 ILE A CA 1
ATOM 2105 C C . ILE A 1 267 ? 13.094 -19.234 -20.438 1 98.38 267 ILE A C 1
ATOM 2107 O O . ILE A 1 267 ? 12.898 -18.75 -21.547 1 98.38 267 ILE A O 1
ATOM 2111 N N . TYR A 1 268 ? 12.461 -18.891 -19.359 1 98.44 268 TYR A N 1
ATOM 2112 C CA . TYR A 1 268 ? 11.383 -17.906 -19.438 1 98.44 268 TYR A CA 1
ATOM 2113 C C . TYR A 1 268 ? 11.922 -16.547 -19.906 1 98.44 268 TYR A C 1
ATOM 2115 O O . TYR A 1 268 ? 11.258 -15.859 -20.688 1 98.44 268 TYR A O 1
ATOM 2123 N N . ALA A 1 269 ? 13.062 -16.156 -19.422 1 97.69 269 ALA A N 1
ATOM 2124 C CA . ALA A 1 269 ? 13.672 -14.875 -19.781 1 97.69 269 ALA A CA 1
ATOM 2125 C C . ALA A 1 269 ? 13.922 -14.781 -21.281 1 97.69 269 ALA A C 1
ATOM 2127 O O . ALA A 1 269 ? 13.836 -13.695 -21.859 1 97.69 269 ALA A O 1
ATOM 2128 N N . ASP A 1 270 ? 14.203 -15.852 -21.875 1 97.56 270 ASP A N 1
ATOM 2129 C CA . ASP A 1 270 ? 14.406 -15.891 -23.328 1 97.56 270 ASP A CA 1
ATOM 2130 C C . ASP A 1 270 ? 13.094 -15.672 -24.078 1 97.56 270 ASP A C 1
ATOM 2132 O O . ASP A 1 270 ? 13.086 -15.094 -25.172 1 97.56 270 ASP A O 1
ATOM 2136 N N . ILE A 1 271 ? 12.086 -16.109 -23.516 1 97.25 271 ILE A N 1
ATOM 2137 C CA . ILE A 1 271 ? 10.781 -16.094 -24.156 1 97.25 271 ILE A CA 1
ATOM 2138 C C . ILE A 1 271 ? 10.109 -14.734 -23.922 1 97.25 271 ILE A C 1
ATOM 2140 O O . ILE A 1 271 ? 9.516 -14.164 -24.828 1 97.25 271 ILE A O 1
ATOM 2144 N N . ASP A 1 272 ? 10.133 -14.305 -22.719 1 96.69 272 ASP A N 1
ATOM 2145 C CA . ASP A 1 272 ? 9.492 -13.062 -22.281 1 96.69 272 ASP A CA 1
ATOM 2146 C C . ASP A 1 272 ? 10.375 -12.32 -21.281 1 96.69 272 ASP A C 1
ATOM 2148 O O . ASP A 1 272 ? 10.148 -12.383 -20.078 1 96.69 272 ASP A O 1
ATOM 2152 N N . PRO A 1 273 ? 11.273 -11.492 -21.781 1 95.06 273 PRO A N 1
ATOM 2153 C CA . PRO A 1 273 ? 12.219 -10.789 -20.906 1 95.06 273 PRO A CA 1
ATOM 2154 C C . PRO A 1 273 ? 11.523 -9.852 -19.922 1 95.06 273 PRO A C 1
ATOM 2156 O O . PRO A 1 273 ? 11.961 -9.734 -18.766 1 95.06 273 PRO A O 1
ATOM 2159 N N . THR A 1 274 ? 10.453 -9.266 -20.312 1 92.75 274 THR A N 1
ATOM 2160 C CA . THR A 1 274 ? 9.727 -8.359 -19.422 1 92.75 274 THR A CA 1
ATOM 2161 C C . THR A 1 274 ? 9.047 -9.125 -18.297 1 92.75 274 THR A C 1
ATOM 2163 O O . THR A 1 274 ? 9.148 -8.742 -17.125 1 92.75 274 THR A O 1
ATOM 2166 N N . GLY A 1 275 ? 8.461 -10.242 -18.688 1 94.62 275 GLY A N 1
ATOM 2167 C CA . GLY A 1 275 ? 7.805 -11.078 -17.688 1 94.62 275 GLY A CA 1
ATOM 2168 C C . GLY A 1 275 ? 8.781 -11.727 -16.719 1 94.62 275 GLY A C 1
ATOM 2169 O O . GLY A 1 275 ? 8.43 -12.008 -15.57 1 94.62 275 GLY A O 1
ATOM 2170 N N . ALA A 1 276 ? 9.992 -11.875 -17.141 1 96.12 276 ALA A N 1
ATOM 2171 C CA . ALA A 1 276 ? 11.008 -12.547 -16.328 1 96.12 276 ALA A CA 1
ATOM 2172 C C . ALA A 1 276 ? 11.367 -11.711 -15.109 1 96.12 276 ALA A C 1
ATOM 2174 O O . ALA A 1 276 ? 11.844 -12.242 -14.102 1 96.12 276 ALA A O 1
ATOM 2175 N N . GLU A 1 277 ? 11.141 -10.422 -15.172 1 92.94 277 GLU A N 1
ATOM 2176 C CA . GLU A 1 277 ? 11.383 -9.547 -14.031 1 92.94 277 GLU A CA 1
ATOM 2177 C C . GLU A 1 277 ? 10.484 -9.906 -12.852 1 92.94 277 GLU A C 1
ATOM 2179 O O . GLU A 1 277 ? 10.836 -9.672 -11.695 1 92.94 277 GLU A O 1
ATOM 2184 N N . VAL A 1 278 ? 9.367 -10.469 -13.188 1 94.56 278 VAL A N 1
ATOM 2185 C CA . VAL A 1 278 ? 8.406 -10.938 -12.188 1 94.56 278 VAL A CA 1
ATOM 2186 C C . VAL A 1 278 ? 8.781 -12.344 -11.734 1 94.56 278 VAL A C 1
ATOM 2188 O O . VAL A 1 278 ? 8.688 -12.664 -10.547 1 94.56 278 VAL A O 1
ATOM 2191 N N . THR A 1 279 ? 9.227 -13.156 -12.633 1 96.94 279 THR A N 1
ATOM 2192 C CA . THR A 1 279 ? 9.469 -14.57 -12.391 1 96.94 279 THR A CA 1
ATOM 2193 C C . THR A 1 279 ? 10.461 -14.766 -11.25 1 96.94 279 THR A C 1
ATOM 2195 O O . THR A 1 279 ? 10.219 -15.562 -10.344 1 96.94 279 THR A O 1
ATOM 2198 N N . CYS A 1 280 ? 11.469 -14.008 -11.266 1 93.12 280 CYS A N 1
ATOM 2199 C CA . CYS A 1 280 ? 12.625 -14.242 -10.398 1 93.12 280 CYS A CA 1
ATOM 2200 C C . CYS A 1 280 ? 12.234 -14.109 -8.93 1 93.12 280 CYS A C 1
ATOM 2202 O O . CYS A 1 280 ? 12.875 -14.703 -8.055 1 93.12 280 CYS A O 1
ATOM 2204 N N . ARG A 1 281 ? 11.141 -13.398 -8.633 1 93.44 281 ARG A N 1
ATOM 2205 C CA . ARG A 1 281 ? 10.766 -13.219 -7.238 1 93.44 281 ARG A CA 1
ATOM 2206 C C . ARG A 1 281 ? 9.312 -13.641 -7.008 1 93.44 281 ARG A C 1
ATOM 2208 O O . ARG A 1 281 ? 8.727 -13.312 -5.977 1 93.44 281 ARG A O 1
ATOM 2215 N N . SER A 1 282 ? 8.805 -14.367 -7.938 1 96.75 282 SER A N 1
ATOM 2216 C CA . SER A 1 282 ? 7.398 -14.742 -7.867 1 96.75 282 SER A CA 1
ATOM 2217 C C . SER A 1 282 ? 7.133 -15.68 -6.695 1 96.75 282 SER A C 1
ATOM 2219 O O . SER A 1 282 ? 6.035 -15.688 -6.133 1 96.75 282 SER A O 1
ATOM 2221 N N . HIS A 1 283 ? 8.148 -16.484 -6.316 1 95.5 283 HIS A N 1
ATOM 2222 C CA . HIS A 1 283 ? 7.961 -17.406 -5.203 1 95.5 283 HIS A CA 1
ATOM 2223 C C . HIS A 1 283 ? 7.828 -16.672 -3.881 1 95.5 283 HIS A C 1
ATOM 2225 O O . HIS A 1 283 ? 7.152 -17.141 -2.963 1 95.5 283 HIS A O 1
ATOM 2231 N N . ILE A 1 284 ? 8.469 -15.516 -3.773 1 95.19 284 ILE A N 1
ATOM 2232 C CA . ILE A 1 284 ? 8.352 -14.695 -2.572 1 95.19 284 ILE A CA 1
ATOM 2233 C C . ILE A 1 284 ? 6.938 -14.117 -2.477 1 95.19 284 ILE A C 1
ATOM 2235 O O . ILE A 1 284 ? 6.305 -14.188 -1.422 1 95.19 284 ILE A O 1
ATOM 2239 N N . PHE A 1 285 ? 6.465 -13.586 -3.578 1 96.69 285 PHE A N 1
ATOM 2240 C CA . PHE A 1 285 ? 5.113 -13.039 -3.611 1 96.69 285 PHE A CA 1
ATOM 2241 C C . PHE A 1 285 ? 4.082 -14.117 -3.305 1 96.69 285 PHE A C 1
ATOM 2243 O O . PHE A 1 285 ? 3.135 -13.875 -2.551 1 96.69 285 PHE A O 1
ATOM 2250 N N . GLU A 1 286 ? 4.27 -15.227 -3.895 1 95.25 286 GLU A N 1
ATOM 2251 C CA . GLU A 1 286 ? 3.363 -16.344 -3.637 1 95.25 286 GLU A CA 1
ATOM 2252 C C . GLU A 1 286 ? 3.354 -16.719 -2.156 1 95.25 286 GLU A C 1
ATOM 2254 O O . GLU A 1 286 ? 2.295 -16.984 -1.586 1 95.25 286 GLU A O 1
ATOM 2259 N N . ALA A 1 287 ? 4.523 -16.797 -1.577 1 95.31 287 ALA A N 1
ATOM 2260 C CA . ALA A 1 287 ? 4.621 -17.094 -0.151 1 95.31 287 ALA A CA 1
ATOM 2261 C C . ALA A 1 287 ? 3.842 -16.078 0.68 1 95.31 287 ALA A C 1
ATOM 2263 O O . ALA A 1 287 ? 3.162 -16.438 1.642 1 95.31 287 ALA A O 1
ATOM 2264 N N . VAL A 1 288 ? 3.918 -14.805 0.321 1 96.69 288 VAL A N 1
ATOM 2265 C CA . VAL A 1 288 ? 3.203 -13.734 1.012 1 96.69 288 VAL A CA 1
ATOM 2266 C C . VAL A 1 288 ? 1.699 -13.992 0.941 1 96.69 288 VAL A C 1
ATOM 2268 O O . VAL A 1 288 ? 1.011 -13.969 1.965 1 96.69 288 VAL A O 1
ATOM 2271 N N . VAL A 1 289 ? 1.223 -14.25 -0.24 1 96 289 VAL A N 1
ATOM 2272 C CA . VAL A 1 289 ? -0.212 -14.43 -0.442 1 96 289 VAL A CA 1
ATOM 2273 C C . VAL A 1 289 ? -0.691 -15.664 0.32 1 96 289 VAL A C 1
ATOM 2275 O O . VAL A 1 289 ? -1.73 -15.625 0.982 1 96 289 VAL A O 1
ATOM 2278 N N . ILE A 1 290 ? 0.086 -16.75 0.29 1 94.19 290 ILE A N 1
ATOM 2279 C CA . ILE A 1 290 ? -0.272 -17.969 1.002 1 94.19 290 ILE A CA 1
ATOM 2280 C C . ILE A 1 290 ? -0.344 -17.688 2.502 1 94.19 290 ILE A C 1
ATOM 2282 O O . ILE A 1 290 ? -1.288 -18.109 3.174 1 94.19 290 ILE A O 1
ATOM 2286 N N . ALA A 1 291 ? 0.624 -17 3.004 1 95.19 291 ALA A N 1
ATOM 2287 C CA . ALA A 1 291 ? 0.67 -16.688 4.43 1 95.19 291 ALA A CA 1
ATOM 2288 C C . ALA A 1 291 ? -0.542 -15.867 4.855 1 95.19 291 ALA A C 1
ATOM 2290 O O . ALA A 1 291 ? -1.043 -16.016 5.973 1 95.19 291 ALA A O 1
ATOM 2291 N N . LEU A 1 292 ? -1.014 -15.008 4.008 1 95.88 292 LEU A N 1
ATOM 2292 C CA . LEU A 1 292 ? -2.119 -14.109 4.336 1 95.88 292 LEU A CA 1
ATOM 2293 C C . LEU A 1 292 ? -3.455 -14.836 4.223 1 95.88 292 LEU A C 1
ATOM 2295 O O . LEU A 1 292 ? -4.414 -14.5 4.926 1 95.88 292 LEU A O 1
ATOM 2299 N N . GLU A 1 293 ? -3.504 -15.82 3.352 1 91.5 293 GLU A N 1
ATOM 2300 C CA . GLU A 1 293 ? -4.766 -16.516 3.096 1 91.5 293 GLU A CA 1
ATOM 2301 C C . GLU A 1 293 ? -4.918 -17.734 3.992 1 91.5 293 GLU A C 1
ATOM 2303 O O . GLU A 1 293 ? -6.027 -18.234 4.191 1 91.5 293 GLU A O 1
ATOM 2308 N N . HIS A 1 294 ? -3.781 -18.25 4.434 1 89.31 294 HIS A N 1
ATOM 2309 C CA . HIS A 1 294 ? -3.807 -19.469 5.23 1 89.31 294 HIS A CA 1
ATOM 2310 C C . HIS A 1 294 ? -3.121 -19.266 6.578 1 89.31 294 HIS A C 1
ATOM 2312 O O . HIS A 1 294 ? -1.912 -19.469 6.703 1 89.31 294 HIS A O 1
ATOM 2318 N N . ARG A 1 295 ? -3.908 -19.062 7.566 1 88 295 ARG A N 1
ATOM 2319 C CA . ARG A 1 295 ? -3.4 -18.734 8.898 1 88 295 ARG A CA 1
ATOM 2320 C C . ARG A 1 295 ? -2.498 -19.844 9.43 1 88 295 ARG A C 1
ATOM 2322 O O . ARG A 1 295 ? -1.492 -19.562 10.086 1 88 295 ARG A O 1
ATOM 2329 N N . ASP A 1 296 ? -2.816 -21.031 9.148 1 87.94 296 ASP A N 1
ATOM 2330 C CA . ASP A 1 296 ? -2.09 -22.172 9.703 1 87.94 296 ASP A CA 1
ATOM 2331 C C . ASP A 1 296 ? -0.657 -22.219 9.18 1 87.94 296 ASP A C 1
ATOM 2333 O O . ASP A 1 296 ? 0.225 -22.797 9.82 1 87.94 296 ASP A O 1
ATOM 2337 N N . LEU A 1 297 ? -0.43 -21.531 8.07 1 89.5 297 LEU A N 1
ATOM 2338 C CA . LEU A 1 297 ? 0.888 -21.562 7.445 1 89.5 297 LEU A CA 1
ATOM 2339 C C . LEU A 1 297 ? 1.628 -20.25 7.664 1 89.5 297 LEU A C 1
ATOM 2341 O O . LEU A 1 297 ? 2.807 -20.141 7.324 1 89.5 297 LEU A O 1
ATOM 2345 N N . SER A 1 298 ? 0.993 -19.297 8.266 1 91.75 298 SER A N 1
ATOM 2346 C CA . SER A 1 298 ? 1.478 -17.922 8.32 1 91.75 298 SER A CA 1
ATOM 2347 C C . SER A 1 298 ? 2.777 -17.828 9.109 1 91.75 298 SER A C 1
ATOM 2349 O O . SER A 1 298 ? 3.715 -17.141 8.695 1 91.75 298 SER A O 1
ATOM 2351 N N . VAL A 1 299 ? 2.877 -18.562 10.188 1 89.12 299 VAL A N 1
ATOM 2352 C CA . VAL A 1 299 ? 4.031 -18.438 11.07 1 89.12 299 VAL A CA 1
ATOM 2353 C C . VAL A 1 299 ? 5.273 -19 10.383 1 89.12 299 VAL A C 1
ATOM 2355 O O . VAL A 1 299 ? 6.328 -18.359 10.375 1 89.12 299 VAL A O 1
ATOM 2358 N N . ALA A 1 300 ? 5.152 -20.188 9.789 1 89.75 300 ALA A N 1
ATOM 2359 C CA . ALA A 1 300 ? 6.285 -20.812 9.125 1 89.75 300 ALA A CA 1
ATOM 2360 C C . ALA A 1 300 ? 6.781 -19.984 7.953 1 89.75 300 ALA A C 1
ATOM 2362 O O . ALA A 1 300 ? 7.988 -19.812 7.762 1 89.75 300 ALA A O 1
ATOM 2363 N N . ILE A 1 301 ? 5.902 -19.469 7.203 1 93.31 301 ILE A N 1
ATOM 2364 C CA . ILE A 1 301 ? 6.27 -18.656 6.047 1 93.31 301 ILE A CA 1
ATOM 2365 C C . ILE A 1 301 ? 6.871 -17.344 6.512 1 93.31 301 ILE A C 1
ATOM 2367 O O . ILE A 1 301 ? 7.852 -16.859 5.938 1 93.31 301 ILE A O 1
ATOM 2371 N N . MET A 1 302 ? 6.266 -16.734 7.539 1 92.88 302 MET A N 1
ATOM 2372 C CA . MET A 1 302 ? 6.785 -15.484 8.078 1 92.88 302 MET A CA 1
ATOM 2373 C C . MET A 1 302 ? 8.234 -15.648 8.531 1 92.88 302 MET A C 1
ATOM 2375 O O . MET A 1 302 ? 9.055 -14.75 8.336 1 92.88 302 MET A O 1
ATOM 2379 N N . LEU A 1 303 ? 8.547 -16.781 9.125 1 90.31 303 LEU A N 1
ATOM 2380 C CA . LEU A 1 303 ? 9.922 -17.047 9.539 1 90.31 303 LEU A CA 1
ATOM 2381 C C . LEU A 1 303 ? 10.867 -16.984 8.344 1 90.31 303 LEU A C 1
ATOM 2383 O O . LEU A 1 303 ? 11.945 -16.406 8.43 1 90.31 303 LEU A O 1
ATOM 2387 N N . LYS A 1 304 ? 10.461 -17.578 7.277 1 90.75 304 LYS A N 1
ATOM 2388 C CA . LYS A 1 304 ? 11.273 -17.578 6.066 1 90.75 304 LYS A CA 1
ATOM 2389 C C . LYS A 1 304 ? 11.391 -16.188 5.469 1 90.75 304 LYS A C 1
ATOM 2391 O O . LYS A 1 304 ? 12.469 -15.766 5.051 1 90.75 304 LYS A O 1
ATOM 2396 N N . LEU A 1 305 ? 10.297 -15.469 5.445 1 94.19 305 LEU A N 1
ATOM 2397 C CA . LEU A 1 305 ? 10.289 -14.117 4.891 1 94.19 305 LEU A CA 1
ATOM 2398 C C . LEU A 1 305 ? 11.164 -13.188 5.727 1 94.19 305 LEU A C 1
ATOM 2400 O O . LEU A 1 305 ? 11.867 -12.336 5.18 1 94.19 305 LEU A O 1
ATOM 2404 N N . CYS A 1 306 ? 11.102 -13.344 7.031 1 92.81 306 CYS A N 1
ATOM 2405 C CA . CYS A 1 306 ? 11.945 -12.547 7.91 1 92.81 306 CYS A CA 1
ATOM 2406 C C . CYS A 1 306 ? 13.422 -12.812 7.652 1 92.81 306 CYS A C 1
ATOM 2408 O O . CYS A 1 306 ? 14.219 -11.883 7.578 1 92.81 306 CYS A O 1
ATOM 2410 N N . SER A 1 307 ? 13.695 -14.07 7.453 1 90.25 307 SER A N 1
ATOM 2411 C CA . SER A 1 307 ? 15.086 -14.438 7.168 1 90.25 307 SER A CA 1
ATOM 2412 C C . SER A 1 307 ? 15.531 -13.883 5.816 1 90.25 307 SER A C 1
ATOM 2414 O O . SER A 1 307 ? 16.688 -13.508 5.652 1 90.25 307 SER A O 1
ATOM 2416 N N . TYR A 1 308 ? 14.672 -13.93 4.883 1 92.94 308 TYR A N 1
ATOM 2417 C CA . TYR A 1 308 ? 14.953 -13.391 3.559 1 92.94 308 TYR A CA 1
ATOM 2418 C C . TYR A 1 308 ? 15.203 -11.891 3.621 1 92.94 308 TYR A C 1
ATOM 2420 O O . TYR A 1 308 ? 16.125 -11.375 2.979 1 92.94 308 TYR A O 1
ATOM 2428 N N . LEU A 1 309 ? 14.43 -11.148 4.449 1 94.06 309 LEU A N 1
ATOM 2429 C CA . LEU A 1 309 ? 14.477 -9.695 4.5 1 94.06 309 LEU A CA 1
ATOM 2430 C C . LEU A 1 309 ? 15.609 -9.211 5.406 1 94.06 309 LEU A C 1
ATOM 2432 O O . LEU A 1 309 ? 16.25 -8.203 5.113 1 94.06 309 LEU A O 1
ATOM 2436 N N . PHE A 1 310 ? 15.711 -9.961 6.5 1 92.38 310 PHE A N 1
ATOM 2437 C CA . PHE A 1 310 ? 16.656 -9.508 7.516 1 92.38 310 PHE A CA 1
ATOM 2438 C C . PHE A 1 310 ? 17.75 -10.555 7.742 1 92.38 310 PHE A C 1
ATOM 2440 O O . PHE A 1 310 ? 17.453 -11.75 7.848 1 92.38 310 PHE A O 1
ATOM 2447 N N . GLY A 1 311 ? 19.016 -10.094 7.746 1 84.88 311 GLY A N 1
ATOM 2448 C CA . GLY A 1 311 ? 20.094 -11.008 8.133 1 84.88 311 GLY A CA 1
ATOM 2449 C C . GLY A 1 311 ? 19.891 -11.602 9.508 1 84.88 311 GLY A C 1
ATOM 2450 O O . GLY A 1 311 ? 19.672 -10.883 10.484 1 84.88 311 GLY A O 1
ATOM 2451 N N . LYS A 1 312 ? 19.969 -12.859 9.672 1 76.62 312 LYS A N 1
ATOM 2452 C CA . LYS A 1 312 ? 19.656 -13.609 10.883 1 76.62 312 LYS A CA 1
ATOM 2453 C C . LYS A 1 312 ? 20.531 -13.164 12.055 1 76.62 312 LYS A C 1
ATOM 2455 O O . LYS A 1 312 ? 20.109 -13.203 13.203 1 76.62 312 LYS A O 1
ATOM 2460 N N . GLU A 1 313 ? 21.594 -12.688 11.781 1 78.25 313 GLU A N 1
ATOM 2461 C CA . GLU A 1 313 ? 22.531 -12.273 12.812 1 78.25 313 GLU A CA 1
ATOM 2462 C C . GLU A 1 313 ? 22.062 -11 13.508 1 78.25 313 GLU A C 1
ATOM 2464 O O . GLU A 1 313 ? 22.406 -10.758 14.664 1 78.25 313 GLU A O 1
ATOM 2469 N N . TYR A 1 314 ? 21.234 -10.258 12.852 1 73.62 314 TYR A N 1
ATOM 2470 C CA . TYR A 1 314 ? 20.906 -8.938 13.375 1 73.62 314 TYR A CA 1
ATOM 2471 C C . TYR A 1 314 ? 19.453 -8.867 13.82 1 73.62 314 TYR A C 1
ATOM 2473 O O . TYR A 1 314 ? 19.125 -8.18 14.797 1 73.62 314 TYR A O 1
ATOM 2481 N N . MET A 1 315 ? 18.672 -9.578 13.039 1 80 315 MET A N 1
ATOM 2482 C CA . MET A 1 315 ? 17.25 -9.461 13.359 1 80 315 MET A CA 1
ATOM 2483 C C . MET A 1 315 ? 16.484 -10.703 12.93 1 80 315 MET A C 1
ATOM 2485 O O . MET A 1 315 ? 16.547 -11.102 11.766 1 80 315 MET A O 1
ATOM 2489 N N . GLY A 1 316 ? 15.938 -11.352 13.977 1 81.31 316 GLY A N 1
ATOM 2490 C CA . GLY A 1 316 ? 15.047 -12.461 13.68 1 81.31 316 GLY A CA 1
ATOM 2491 C C . GLY A 1 316 ? 13.578 -12.133 13.914 1 81.31 316 GLY A C 1
ATOM 2492 O O . GLY A 1 316 ? 13.242 -11.008 14.289 1 81.31 316 GLY A O 1
ATOM 2493 N N . MET A 1 317 ? 12.734 -13.062 13.633 1 86.56 317 MET A N 1
ATOM 2494 C CA . MET A 1 317 ? 11.289 -12.898 13.805 1 86.56 317 MET A CA 1
ATOM 2495 C C . MET A 1 317 ? 10.945 -12.539 15.242 1 86.56 317 MET A C 1
ATOM 2497 O O . MET A 1 317 ? 10.062 -11.719 15.492 1 86.56 317 MET A O 1
ATOM 2501 N N . GLY A 1 318 ? 11.695 -13.102 16.172 1 88.31 318 GLY A N 1
ATOM 2502 C CA . GLY A 1 318 ? 11.438 -12.844 17.578 1 88.31 318 GLY A CA 1
ATOM 2503 C C . GLY A 1 318 ? 11.648 -11.391 17.953 1 88.31 318 GLY A C 1
ATOM 2504 O O . GLY A 1 318 ? 10.844 -10.812 18.688 1 88.31 318 GLY A O 1
ATOM 2505 N N . GLU A 1 319 ? 12.711 -10.797 17.516 1 89.62 319 GLU A N 1
ATOM 2506 C CA . GLU A 1 319 ? 13 -9.398 17.797 1 89.62 319 GLU A CA 1
ATOM 2507 C C . GLU A 1 319 ? 11.938 -8.477 17.219 1 89.62 319 GLU A C 1
ATOM 2509 O O . GLU A 1 319 ? 11.555 -7.488 17.844 1 89.62 319 GLU A O 1
ATOM 2514 N N . LEU A 1 320 ? 11.555 -8.812 16.047 1 91.62 320 LEU A N 1
ATOM 2515 C CA . LEU A 1 320 ? 10.523 -8.008 15.391 1 91.62 320 LEU A CA 1
ATOM 2516 C C . LEU A 1 320 ? 9.219 -8.078 16.172 1 91.62 320 LEU A C 1
ATOM 2518 O O . LEU A 1 320 ? 8.57 -7.047 16.391 1 91.62 320 LEU A O 1
ATOM 2522 N N . LEU A 1 321 ? 8.844 -9.273 16.594 1 93.56 321 LEU A N 1
ATOM 2523 C CA . LEU A 1 321 ? 7.609 -9.469 17.359 1 93.56 321 LEU A CA 1
ATOM 2524 C C . LEU A 1 321 ? 7.668 -8.727 18.688 1 93.56 321 LEU A C 1
ATOM 2526 O O . LEU A 1 321 ? 6.738 -7.988 19.031 1 93.56 321 LEU A O 1
ATOM 2530 N N . SER A 1 322 ? 8.766 -8.883 19.344 1 92.75 322 SER A N 1
ATOM 2531 C CA . SER A 1 322 ? 8.922 -8.211 20.625 1 92.75 322 SER A CA 1
ATOM 2532 C C . SER A 1 322 ? 8.953 -6.695 20.469 1 92.75 322 SER A C 1
ATOM 2534 O O . SER A 1 322 ? 8.414 -5.965 21.297 1 92.75 322 SER A O 1
ATOM 2536 N N . GLY A 1 323 ? 9.641 -6.293 19.438 1 92.94 323 GLY A N 1
ATOM 2537 C CA . GLY A 1 323 ? 9.672 -4.867 19.156 1 92.94 323 GLY A CA 1
ATOM 2538 C C . GLY A 1 323 ? 8.297 -4.27 18.953 1 92.94 323 GLY A C 1
ATOM 2539 O O . GLY A 1 323 ? 7.945 -3.275 19.594 1 92.94 323 GLY A O 1
ATOM 2540 N N . ILE A 1 324 ? 7.504 -4.859 18.094 1 93.81 324 ILE A N 1
ATOM 2541 C CA . ILE A 1 324 ? 6.16 -4.371 17.797 1 93.81 324 ILE A CA 1
ATOM 2542 C C . ILE A 1 324 ? 5.301 -4.418 19.047 1 93.81 324 ILE A C 1
ATOM 2544 O O . ILE A 1 324 ? 4.57 -3.471 19.344 1 93.81 324 ILE A O 1
ATOM 2548 N N . GLU A 1 325 ? 5.375 -5.461 19.812 1 93.06 325 GLU A N 1
ATOM 2549 C CA . GLU A 1 325 ? 4.555 -5.66 21 1 93.06 325 GLU A CA 1
ATOM 2550 C C . GLU A 1 325 ? 4.832 -4.586 22.047 1 93.06 325 GLU A C 1
ATOM 2552 O O . GLU A 1 325 ? 3.939 -4.211 22.812 1 93.06 325 GLU A O 1
ATOM 2557 N N . THR A 1 326 ? 6.055 -4.098 22.062 1 91.75 326 THR A N 1
ATOM 2558 C CA . THR A 1 326 ? 6.441 -3.174 23.125 1 91.75 326 THR A CA 1
ATOM 2559 C C . THR A 1 326 ? 6.445 -1.736 22.625 1 91.75 326 THR A C 1
ATOM 2561 O O . THR A 1 326 ? 6.766 -0.808 23.359 1 91.75 326 THR A O 1
ATOM 2564 N N . GLY A 1 327 ? 6.203 -1.58 21.375 1 91.81 327 GLY A N 1
ATOM 2565 C CA . GLY A 1 327 ? 6.145 -0.24 20.812 1 91.81 327 GLY A CA 1
ATOM 2566 C C . GLY A 1 327 ? 4.895 0.52 21.219 1 91.81 327 GLY A C 1
ATOM 2567 O O . GLY A 1 327 ? 3.873 -0.086 21.547 1 91.81 327 GLY A O 1
ATOM 2568 N N . ASP A 1 328 ? 4.996 1.881 21.125 1 91.12 328 ASP A N 1
ATOM 2569 C CA . ASP A 1 328 ? 3.863 2.74 21.453 1 91.12 328 ASP A CA 1
ATOM 2570 C C . ASP A 1 328 ? 2.723 2.553 20.469 1 91.12 328 ASP A C 1
ATOM 2572 O O . ASP A 1 328 ? 1.551 2.709 20.812 1 91.12 328 ASP A O 1
ATOM 2576 N N . TRP A 1 329 ? 3.059 2.213 19.25 1 93.25 329 TRP A N 1
ATOM 2577 C CA . TRP A 1 329 ? 2.049 1.973 18.234 1 93.25 329 TRP A CA 1
ATOM 2578 C C . TRP A 1 329 ? 1.074 0.886 18.672 1 93.25 329 TRP A C 1
ATOM 2580 O O . TRP A 1 329 ? -0.143 1.078 18.625 1 93.25 329 TRP A O 1
ATOM 2590 N N . PHE A 1 330 ? 1.62 -0.201 19.141 1 91.88 330 PHE A N 1
ATOM 2591 C CA . PHE A 1 330 ? 0.797 -1.334 19.547 1 91.88 330 PHE A CA 1
ATOM 2592 C C . PHE A 1 330 ? -0.064 -0.973 20.75 1 91.88 330 PHE A C 1
ATOM 2594 O O . PHE A 1 330 ? -1.232 -1.359 20.828 1 91.88 330 PHE A O 1
ATOM 2601 N N . ALA A 1 331 ? 0.52 -0.241 21.656 1 86.94 331 ALA A N 1
ATOM 2602 C CA . ALA A 1 331 ? -0.229 0.209 22.828 1 86.94 331 ALA A CA 1
ATOM 2603 C C . ALA A 1 331 ? -1.44 1.041 22.422 1 86.94 331 ALA A C 1
ATOM 2605 O O . ALA A 1 331 ? -2.516 0.916 23 1 86.94 331 ALA A O 1
ATOM 2606 N N . GLY A 1 332 ? -1.242 1.834 21.438 1 84.06 332 GLY A N 1
ATOM 2607 C CA . GLY A 1 332 ? -2.334 2.652 20.938 1 84.06 332 GLY A CA 1
ATOM 2608 C C . GLY A 1 332 ? -3.418 1.843 20.25 1 84.06 332 GLY A C 1
ATOM 2609 O O . GLY A 1 332 ? -4.602 2.168 20.359 1 84.06 332 GLY A O 1
ATOM 2610 N N . MET A 1 333 ? -3.029 0.796 19.562 1 82.25 333 MET A N 1
ATOM 2611 C CA . MET A 1 333 ? -3.99 -0.036 18.844 1 82.25 333 MET A CA 1
ATOM 2612 C C . MET A 1 333 ? -4.828 -0.86 19.812 1 82.25 333 MET A C 1
ATOM 2614 O O . MET A 1 333 ? -6 -1.134 19.547 1 82.25 333 MET A O 1
ATOM 2618 N N . ARG A 1 334 ? -4.191 -1.297 20.844 1 72.19 334 ARG A N 1
ATOM 2619 C CA . ARG A 1 334 ? -4.898 -2.055 21.875 1 72.19 334 ARG A CA 1
ATOM 2620 C C . ARG A 1 334 ? -5.949 -1.194 22.562 1 72.19 334 ARG A C 1
ATOM 2622 O O . ARG A 1 334 ? -7.043 -1.671 22.875 1 72.19 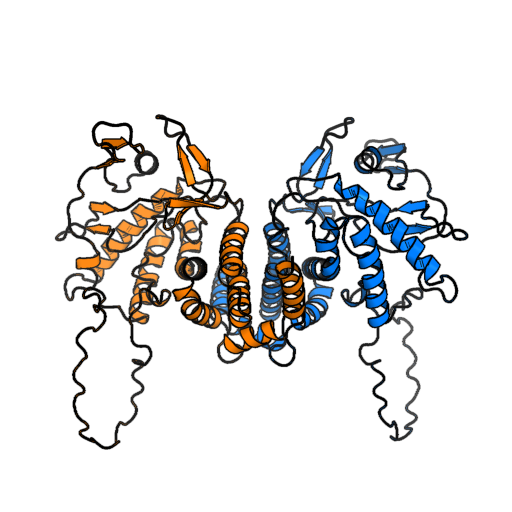334 ARG A O 1
ATOM 2629 N N . GLY A 1 335 ? -5.488 -0.035 22.844 1 62.03 335 GLY A N 1
ATOM 2630 C CA . GLY A 1 335 ? -6.434 0.869 23.469 1 62.03 335 GLY A CA 1
ATOM 2631 C C . GLY A 1 335 ? -7.668 1.134 22.625 1 62.03 335 GLY A C 1
ATOM 2632 O O . GLY A 1 335 ? -8.789 1.145 23.141 1 62.03 335 GLY A O 1
ATOM 2633 N N . VAL A 1 336 ? -7.438 1.198 21.438 1 53.62 336 VAL A N 1
ATOM 2634 C CA . VAL A 1 336 ? -8.547 1.438 20.516 1 53.62 336 VAL A CA 1
ATOM 2635 C C . VAL A 1 336 ? -9.438 0.201 20.453 1 53.62 336 VAL A C 1
ATOM 2637 O O . VAL A 1 336 ? -10.664 0.312 20.453 1 53.62 336 VAL A O 1
ATOM 2640 N N . ARG A 1 337 ? -8.844 -0.926 20.391 1 52.53 337 ARG A N 1
ATOM 2641 C CA . ARG A 1 337 ? -9.602 -2.172 20.328 1 52.53 337 ARG A CA 1
ATOM 2642 C C . ARG A 1 337 ? -10.406 -2.393 21.594 1 52.53 337 ARG A C 1
ATOM 2644 O O . ARG A 1 337 ? -11.547 -2.855 21.547 1 52.53 337 ARG A O 1
ATOM 2651 N N . ALA A 1 338 ? -9.656 -2.088 22.656 1 44.88 338 ALA A N 1
ATOM 2652 C CA . ALA A 1 338 ? -10.367 -2.225 23.922 1 44.88 338 ALA A CA 1
ATOM 2653 C C . ALA A 1 338 ? -11.609 -1.341 23.969 1 44.88 338 ALA A C 1
ATOM 2655 O O . ALA A 1 338 ? -12.664 -1.759 24.453 1 44.88 338 ALA A O 1
ATOM 2656 N N . LEU A 1 339 ? -11.516 -0.244 23.359 1 42.66 339 LEU A N 1
ATOM 2657 C CA . LEU A 1 339 ? -12.648 0.677 23.312 1 42.66 339 LEU A CA 1
ATOM 2658 C C . LEU A 1 339 ? -13.711 0.182 22.344 1 42.66 339 LEU A C 1
ATOM 2660 O O . LEU A 1 339 ? -14.914 0.358 22.594 1 42.66 339 LEU A O 1
ATOM 2664 N N . GLN A 1 340 ? -13.297 -0.495 21.281 1 43.56 340 GLN A N 1
ATOM 2665 C CA . GLN A 1 340 ? -14.234 -1.002 20.281 1 43.56 340 GLN A CA 1
ATOM 2666 C C . GLN A 1 340 ? -14.938 -2.262 20.781 1 43.56 340 GLN A C 1
ATOM 2668 O O . GLN A 1 340 ? -16.078 -2.523 20.406 1 43.56 340 GLN A O 1
ATOM 2673 N N . SER A 1 341 ? -14.297 -3.082 21.5 1 39.53 341 SER A N 1
ATOM 2674 C CA . SER A 1 341 ? -14.898 -4.289 22.062 1 39.53 341 SER A CA 1
ATOM 2675 C C . SER A 1 341 ? -15.898 -3.949 23.156 1 39.53 341 SER A C 1
ATOM 2677 O O . SER A 1 341 ? -16.766 -4.758 23.484 1 39.53 341 SER A O 1
ATOM 2679 N N . GLU A 1 342 ? -15.75 -2.9 23.766 1 34.78 342 GLU A N 1
ATOM 2680 C CA . GLU A 1 342 ? -16.688 -2.49 24.797 1 34.78 342 GLU A CA 1
ATOM 2681 C C . GLU A 1 342 ? -17.969 -1.907 24.188 1 34.78 342 GLU A C 1
ATOM 2683 O O . GLU A 1 342 ? -18.969 -1.757 24.875 1 34.78 342 GLU A O 1
ATOM 2688 N N . ILE A 1 343 ? -17.812 -1.591 23.016 1 32.38 343 ILE A N 1
ATOM 2689 C CA . ILE A 1 343 ? -19.047 -1.146 22.375 1 32.38 343 ILE A CA 1
ATOM 2690 C C . ILE A 1 343 ? -19.703 -2.32 21.656 1 32.38 343 ILE A C 1
ATOM 2692 O O . ILE A 1 343 ? -19.062 -3.025 20.875 1 32.38 343 ILE A O 1
ATOM 2696 N N . MET B 1 1 ? -9.914 27.922 -3.615 1 92.88 1 MET B N 1
ATOM 2697 C CA . MET B 1 1 ? -10.484 28.844 -2.637 1 92.88 1 MET B CA 1
ATOM 2698 C C . MET B 1 1 ? -11.953 29.141 -2.951 1 92.88 1 MET B C 1
ATOM 2700 O O . MET B 1 1 ? -12.789 29.172 -2.049 1 92.88 1 MET B O 1
ATOM 2704 N N . ARG B 1 2 ? -12.312 29.297 -4.172 1 91.62 2 ARG B N 1
ATOM 2705 C CA . ARG B 1 2 ? -13.703 29.531 -4.543 1 91.62 2 ARG B CA 1
ATOM 2706 C C . ARG B 1 2 ? -14.562 28.312 -4.227 1 91.62 2 ARG B C 1
ATOM 2708 O O . ARG B 1 2 ? -15.68 28.453 -3.73 1 91.62 2 ARG B O 1
ATOM 2715 N N . LEU B 1 3 ? -13.992 27.172 -4.57 1 93.06 3 LEU B N 1
ATOM 2716 C CA . LEU B 1 3 ? -14.711 25.938 -4.258 1 93.06 3 LEU B CA 1
ATOM 2717 C C . LEU B 1 3 ? -14.977 25.828 -2.762 1 93.06 3 LEU B C 1
ATOM 2719 O O . LEU B 1 3 ? -16.094 25.516 -2.342 1 93.06 3 LEU B O 1
ATOM 2723 N N . ILE B 1 4 ? -13.969 26.078 -1.924 1 95.25 4 ILE B N 1
ATOM 2724 C CA . ILE B 1 4 ? -14.07 25.984 -0.472 1 95.25 4 ILE B CA 1
ATOM 2725 C C . ILE B 1 4 ? -15.102 27 0.037 1 95.25 4 ILE B C 1
ATOM 2727 O O . ILE B 1 4 ? -15.953 26.656 0.861 1 95.25 4 ILE B O 1
ATOM 2731 N N . SER B 1 5 ? -15.039 28.188 -0.467 1 93.62 5 SER B N 1
ATOM 2732 C CA . SER B 1 5 ? -15.961 29.25 -0.052 1 93.62 5 SER B CA 1
ATOM 2733 C C . SER B 1 5 ? -17.406 28.906 -0.418 1 93.62 5 SER B C 1
ATOM 2735 O O . SER B 1 5 ? -18.328 29.266 0.308 1 93.62 5 SER B O 1
ATOM 2737 N N . ASP B 1 6 ? -17.516 28.281 -1.505 1 92.69 6 ASP B N 1
ATOM 2738 C CA . ASP B 1 6 ? -18.844 27.906 -1.987 1 92.69 6 ASP B CA 1
ATOM 2739 C C . ASP B 1 6 ? -19.469 26.828 -1.108 1 92.69 6 ASP B C 1
ATOM 2741 O O . ASP B 1 6 ? -20.688 26.75 -0.973 1 92.69 6 ASP B O 1
ATOM 2745 N N . ARG B 1 7 ? -18.625 26.031 -0.49 1 93.69 7 ARG B N 1
ATOM 2746 C CA . ARG B 1 7 ? -19.141 24.844 0.177 1 93.69 7 ARG B CA 1
ATOM 2747 C C . ARG B 1 7 ? -19.047 24.984 1.693 1 93.69 7 ARG B C 1
ATOM 2749 O O . ARG B 1 7 ? -19.578 24.141 2.43 1 93.69 7 ARG B O 1
ATOM 2756 N N . THR B 1 8 ? -18.406 25.969 2.176 1 96 8 THR B N 1
ATOM 2757 C CA . THR B 1 8 ? -18.172 26.125 3.607 1 96 8 THR B CA 1
ATOM 2758 C C . THR B 1 8 ? -18.328 27.578 4.031 1 96 8 THR B C 1
ATOM 2760 O O . THR B 1 8 ? -18.5 28.469 3.188 1 96 8 THR B O 1
ATOM 2763 N N . SER B 1 9 ? -18.344 27.797 5.328 1 95.94 9 SER B N 1
ATOM 2764 C CA . SER B 1 9 ? -18.312 29.141 5.898 1 95.94 9 SER B CA 1
ATOM 2765 C C . SER B 1 9 ? -16.953 29.469 6.473 1 95.94 9 SER B C 1
ATOM 2767 O O . SER B 1 9 ? -16.812 30.359 7.32 1 95.94 9 SER B O 1
ATOM 2769 N N . LEU B 1 10 ? -15.961 28.672 6.074 1 94.69 10 LEU B N 1
ATOM 2770 C CA . LEU B 1 10 ? -14.586 28.906 6.504 1 94.69 10 LEU B CA 1
ATOM 2771 C C . LEU B 1 10 ? -14.141 30.328 6.168 1 94.69 10 LEU B C 1
ATOM 2773 O O . LEU B 1 10 ? -14.375 30.812 5.055 1 94.69 10 LEU B O 1
ATOM 2777 N N . PRO B 1 11 ? -13.617 31.031 7.145 1 95.25 11 PRO B N 1
ATOM 2778 C CA . PRO B 1 11 ? -13.109 32.375 6.832 1 95.25 11 PRO B CA 1
ATOM 2779 C C . PRO B 1 11 ? -11.906 32.344 5.898 1 95.25 11 PRO B C 1
ATOM 2781 O O . PRO B 1 11 ? -10.812 31.938 6.309 1 95.25 11 PRO B O 1
ATOM 2784 N N . LEU B 1 12 ? -12.047 32.719 4.723 1 95.5 12 LEU B N 1
ATOM 2785 C CA . LEU B 1 12 ? -11.031 32.75 3.672 1 95.5 12 LEU B CA 1
ATOM 2786 C C . LEU B 1 12 ? -10.992 34.125 3.02 1 95.5 12 LEU B C 1
ATOM 2788 O O . LEU B 1 12 ? -11.992 34.844 3.01 1 95.5 12 LEU B O 1
ATOM 2792 N N . PRO B 1 13 ? -9.82 34.469 2.51 1 95.75 13 PRO B N 1
ATOM 2793 C CA . PRO B 1 13 ? -9.836 35.656 1.658 1 95.75 13 PRO B CA 1
ATOM 2794 C C . PRO B 1 13 ? -10.758 35.531 0.449 1 95.75 13 PRO B C 1
ATOM 2796 O O . PRO B 1 13 ? -10.828 34.438 -0.143 1 95.75 13 PRO B O 1
ATOM 2799 N N . VAL B 1 14 ? -11.453 36.531 0.153 1 95 14 VAL B N 1
ATOM 2800 C CA . VAL B 1 14 ? -12.281 36.531 -1.049 1 95 14 VAL B CA 1
ATOM 2801 C C . VAL B 1 14 ? -11.406 36.781 -2.279 1 95 14 VAL B C 1
ATOM 2803 O O . VAL B 1 14 ? -10.602 37.719 -2.311 1 95 14 VAL B O 1
ATOM 2806 N N . VAL B 1 15 ? -11.547 35.906 -3.238 1 93.12 15 VAL B N 1
ATOM 2807 C CA . VAL B 1 15 ? -10.805 36.094 -4.48 1 93.12 15 VAL B CA 1
ATOM 2808 C C . VAL B 1 15 ? -11.586 37 -5.43 1 93.12 15 VAL B C 1
ATOM 2810 O O . VAL B 1 15 ? -12.625 36.594 -5.965 1 93.12 15 VAL B O 1
ATOM 2813 N N . TYR B 1 16 ? -11.008 38.094 -5.688 1 94.31 16 TYR B N 1
ATOM 2814 C CA . TYR B 1 16 ? -11.672 39.062 -6.559 1 94.31 16 TYR B CA 1
ATOM 2815 C C . TYR B 1 16 ? -11.352 38.781 -8.023 1 94.31 16 TYR B C 1
ATOM 2817 O O . TYR B 1 16 ? -12.219 38.906 -8.883 1 94.31 16 TYR B O 1
ATOM 2825 N N . ALA B 1 17 ? -10.102 38.562 -8.258 1 91.44 17 ALA B N 1
ATOM 2826 C CA . ALA B 1 17 ? -9.633 38.312 -9.617 1 91.44 17 ALA B CA 1
ATOM 2827 C C . ALA B 1 17 ? -8.312 37.562 -9.609 1 91.44 17 ALA B C 1
ATOM 2829 O O . ALA B 1 17 ? -7.543 37.656 -8.648 1 91.44 17 ALA B O 1
ATOM 2830 N N . TYR B 1 18 ? -8.211 36.75 -10.633 1 90.56 18 TYR B N 1
ATOM 2831 C CA . TYR B 1 18 ? -6.93 36.062 -10.812 1 90.56 18 TYR B CA 1
ATOM 2832 C C . TYR B 1 18 ? -6.672 35.75 -12.273 1 90.56 18 TYR B C 1
ATOM 2834 O O . TYR B 1 18 ? -7.602 35.75 -13.086 1 90.56 18 TYR B O 1
ATOM 2842 N N . ASP B 1 19 ? -5.422 35.688 -12.648 1 88.75 19 ASP B N 1
ATOM 2843 C CA . ASP B 1 19 ? -4.938 35.219 -13.945 1 88.75 19 ASP B CA 1
ATOM 2844 C C . ASP B 1 19 ? -3.682 34.375 -13.797 1 88.75 19 ASP B C 1
ATOM 2846 O O . ASP B 1 19 ? -2.652 34.844 -13.32 1 88.75 19 ASP B O 1
ATOM 2850 N N . SER B 1 20 ? -3.824 33.094 -14.164 1 84.69 20 SER B N 1
ATOM 2851 C CA . SER B 1 20 ? -2.703 32.156 -13.977 1 84.69 20 SER B CA 1
ATOM 2852 C C . SER B 1 20 ? -1.765 32.188 -15.18 1 84.69 20 SER B C 1
ATOM 2854 O O . SER B 1 20 ? -0.857 31.359 -15.281 1 84.69 20 SER B O 1
ATOM 2856 N N . THR B 1 21 ? -1.983 33.094 -16.125 1 86.81 21 THR B N 1
ATOM 2857 C CA . THR B 1 21 ? -1.162 33.219 -17.328 1 86.81 21 THR B CA 1
ATOM 2858 C C . THR B 1 21 ? -0.393 34.531 -17.328 1 86.81 21 THR B C 1
ATOM 2860 O O . THR B 1 21 ? -0.602 35.375 -16.453 1 86.81 21 THR B O 1
ATOM 2863 N N . SER B 1 22 ? 0.472 34.594 -18.375 1 90.56 22 SER B N 1
ATOM 2864 C CA . SER B 1 22 ? 1.193 35.844 -18.547 1 90.56 22 SER B CA 1
ATOM 2865 C C . SER B 1 22 ? 0.549 36.688 -19.641 1 90.56 22 SER B C 1
ATOM 2867 O O . SER B 1 22 ? 1.047 37.781 -19.953 1 90.56 22 SER B O 1
ATOM 2869 N N . ASN B 1 23 ? -0.445 36.188 -20.125 1 91.56 23 ASN B N 1
ATOM 2870 C CA . ASN B 1 23 ? -1.135 36.906 -21.203 1 91.56 23 ASN B CA 1
ATOM 2871 C C . ASN B 1 23 ? -2.127 37.938 -20.641 1 91.56 23 ASN B C 1
ATOM 2873 O O . ASN B 1 23 ? -3.334 37.812 -20.844 1 91.56 23 ASN B O 1
ATOM 2877 N N . ASN B 1 24 ? -1.676 38.781 -20.016 1 91.88 24 ASN B N 1
ATOM 2878 C CA . ASN B 1 24 ? -2.453 39.844 -19.422 1 91.88 24 ASN B CA 1
ATOM 2879 C C . ASN B 1 24 ? -1.655 41.156 -19.359 1 91.88 24 ASN B C 1
ATOM 2881 O O . ASN B 1 24 ? -0.498 41.188 -19.781 1 91.88 24 ASN B O 1
ATOM 2885 N N . SER B 1 25 ? -2.215 42.25 -18.781 1 92.5 25 SER B N 1
ATOM 2886 C CA . SER B 1 25 ? -1.617 43.594 -18.812 1 92.5 25 SER B CA 1
ATOM 2887 C C . SER B 1 25 ? -0.372 43.656 -17.938 1 92.5 25 SER B C 1
ATOM 2889 O O . SER B 1 25 ? 0.513 44.469 -18.172 1 92.5 25 SER B O 1
ATOM 2891 N N . LEU B 1 26 ? -0.242 42.75 -16.953 1 92.25 26 LEU B N 1
ATOM 2892 C CA . LEU B 1 26 ? 0.882 42.75 -16.016 1 92.25 26 LEU B CA 1
ATOM 2893 C C . LEU B 1 26 ? 2.037 41.938 -16.562 1 92.25 26 LEU B C 1
ATOM 2895 O O . LEU B 1 26 ? 3.184 42.094 -16.141 1 92.25 26 LEU B O 1
ATOM 2899 N N . GLY B 1 27 ? 1.735 41.094 -17.406 1 93.19 27 GLY B N 1
ATOM 2900 C CA . GLY B 1 27 ? 2.74 40.219 -18.016 1 93.19 27 GLY B CA 1
ATOM 2901 C C . GLY B 1 27 ? 3.141 39.062 -17.125 1 93.19 27 GLY B C 1
ATOM 2902 O O . GLY B 1 27 ? 4.113 38.344 -17.406 1 93.19 27 GLY B O 1
ATOM 2903 N N . TYR B 1 28 ? 2.543 38.969 -15.891 1 91.94 28 TYR B N 1
ATOM 2904 C CA . TYR B 1 28 ? 2.787 37.875 -14.977 1 91.94 28 TYR B CA 1
ATOM 2905 C C . TYR B 1 28 ? 1.486 37.406 -14.344 1 91.94 28 TYR B C 1
ATOM 2907 O O . TYR B 1 28 ? 0.507 38.125 -14.281 1 91.94 28 TYR B O 1
ATOM 2915 N N . PRO B 1 29 ? 1.503 36.094 -13.938 1 90.19 29 PRO B N 1
ATOM 2916 C CA . PRO B 1 29 ? 0.331 35.625 -13.188 1 90.19 29 PRO B CA 1
ATOM 2917 C C . PRO B 1 29 ? 0.074 36.469 -11.93 1 90.19 29 PRO B C 1
ATOM 2919 O O . PRO B 1 29 ? 1.013 37 -11.336 1 90.19 29 PRO B O 1
ATOM 2922 N N . TYR B 1 30 ? -1.244 36.625 -11.586 1 92.19 30 TYR B N 1
ATOM 2923 C CA . TYR B 1 30 ? -1.57 37.375 -10.391 1 92.19 30 TYR B CA 1
ATOM 2924 C C . TYR B 1 30 ? -2.861 36.875 -9.758 1 92.19 30 TYR B C 1
ATOM 2926 O O . TYR B 1 30 ? -3.627 36.156 -10.383 1 92.19 30 TYR B O 1
ATOM 2934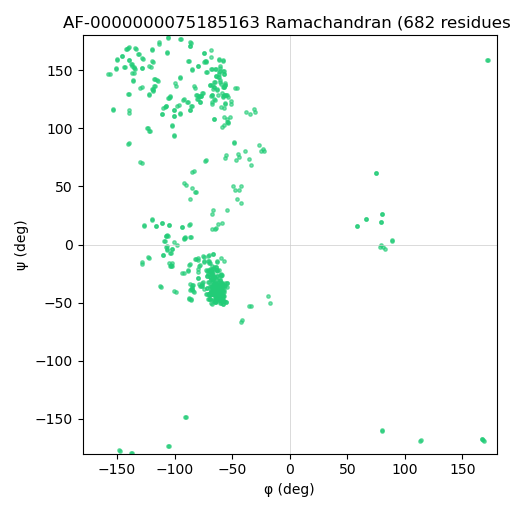 N N . MET B 1 31 ? -3.016 37.188 -8.469 1 92.56 31 MET B N 1
ATOM 2935 C CA . MET B 1 31 ? -4.262 36.969 -7.734 1 92.56 31 MET B CA 1
ATOM 2936 C C . MET B 1 31 ? -4.543 38.125 -6.793 1 92.56 31 MET B C 1
ATOM 2938 O O . MET B 1 31 ? -3.648 38.594 -6.086 1 92.56 31 MET B O 1
ATOM 2942 N N . PHE B 1 32 ? -5.789 38.656 -6.879 1 93.88 32 PHE B N 1
ATOM 2943 C CA . PHE B 1 32 ? -6.266 39.719 -5.98 1 93.88 32 PHE B CA 1
ATOM 2944 C C . PHE B 1 32 ? -7.273 39.156 -4.984 1 93.88 32 PHE B C 1
ATOM 2946 O O . PHE B 1 32 ? -8.305 38.625 -5.375 1 93.88 32 PHE B O 1
ATOM 2953 N N . THR B 1 33 ? -6.895 39.281 -3.738 1 95.62 33 THR B N 1
ATOM 2954 C CA . THR B 1 33 ? -7.781 38.781 -2.703 1 95.62 33 THR B CA 1
ATOM 2955 C C . THR B 1 33 ? -8.07 39.844 -1.655 1 95.62 33 THR B C 1
ATOM 2957 O O . THR B 1 33 ? -7.379 40.844 -1.591 1 95.62 33 THR B O 1
ATOM 2960 N N . SER B 1 34 ? -9.102 39.688 -0.93 1 96.5 34 SER B N 1
ATOM 2961 C CA . SER B 1 34 ? -9.383 40.562 0.2 1 96.5 34 SER B CA 1
ATOM 2962 C C . SER B 1 34 ? -8.328 40.438 1.287 1 96.5 34 SER B C 1
ATOM 2964 O O . SER B 1 34 ? -7.719 39.375 1.436 1 96.5 34 SER B O 1
ATOM 2966 N N . PHE B 1 35 ? -8.133 41.531 2.012 1 96.12 35 PHE B N 1
ATOM 2967 C CA . PHE B 1 35 ? -7.199 41.531 3.133 1 96.12 35 PHE B CA 1
ATOM 2968 C C . PHE B 1 35 ? -7.855 40.969 4.387 1 96.12 35 PHE B C 1
ATOM 2970 O O . PHE B 1 35 ? -9.008 41.281 4.691 1 96.12 35 PHE B O 1
ATOM 2977 N N . ILE B 1 36 ? -7.148 40.125 5.098 1 96.94 36 ILE B N 1
ATOM 2978 C CA . ILE B 1 36 ? -7.648 39.562 6.344 1 96.94 36 ILE B CA 1
ATOM 2979 C C . ILE B 1 36 ? -7.086 40.344 7.527 1 96.94 36 ILE B C 1
ATOM 2981 O O . ILE B 1 36 ? -5.871 40.406 7.73 1 96.94 36 ILE B O 1
ATOM 2985 N N . GLU B 1 37 ? -8 40.938 8.297 1 96.5 37 GLU B N 1
ATOM 2986 C CA . GLU B 1 37 ? -7.594 41.719 9.461 1 96.5 37 GLU B CA 1
ATOM 2987 C C . GLU B 1 37 ? -7.109 40.812 10.594 1 96.5 37 GLU B C 1
ATOM 2989 O O . GLU B 1 37 ? -7.418 39.625 10.625 1 96.5 37 GLU B O 1
ATOM 2994 N N . GLY B 1 38 ? -6.262 41.469 11.484 1 97.44 38 GLY B N 1
ATOM 2995 C CA . GLY B 1 38 ? -5.793 40.75 12.664 1 97.44 38 GLY B CA 1
ATOM 2996 C C . GLY B 1 38 ? -4.297 40.5 12.656 1 97.44 38 GLY B C 1
ATOM 2997 O O . GLY B 1 38 ? -3.547 41.188 11.969 1 97.44 38 GLY B O 1
ATOM 2998 N N . VAL B 1 39 ? -3.861 39.625 13.594 1 97.38 39 VAL B N 1
ATOM 2999 C CA . VAL B 1 39 ? -2.461 39.25 13.703 1 97.38 39 VAL B CA 1
ATOM 3000 C C . VAL B 1 39 ? -2.332 37.719 13.547 1 97.38 39 VAL B C 1
ATOM 3002 O O . VAL B 1 39 ? -3.287 37 13.789 1 97.38 39 VAL B O 1
ATOM 3005 N N . SER B 1 40 ? -1.186 37.375 13.102 1 97.69 40 SER B N 1
ATOM 3006 C CA . SER B 1 40 ? -0.935 35.938 12.992 1 97.69 40 SER B CA 1
ATOM 3007 C C . SER B 1 40 ? -0.919 35.281 14.367 1 97.69 40 SER B C 1
ATOM 3009 O O . SER B 1 40 ? -0.367 35.812 15.32 1 97.69 40 SER B O 1
ATOM 3011 N N . LEU B 1 41 ? -1.495 34.125 14.414 1 97.81 41 LEU B N 1
ATOM 3012 C CA . LEU B 1 41 ? -1.514 33.375 15.672 1 97.81 41 LEU B CA 1
ATOM 3013 C C . LEU B 1 41 ? -0.095 33.062 16.156 1 97.81 41 LEU B C 1
ATOM 3015 O O . LEU B 1 41 ? 0.161 33.031 17.359 1 97.81 41 LEU B O 1
ATOM 3019 N N . SER B 1 42 ? 0.773 32.906 15.25 1 95.69 42 SER B N 1
ATOM 3020 C CA . SER B 1 42 ? 2.162 32.625 15.586 1 95.69 42 SER B CA 1
ATOM 3021 C C . SER B 1 42 ? 2.771 33.719 16.438 1 95.69 42 SER B C 1
ATOM 3023 O O . SER B 1 42 ? 3.65 33.469 17.266 1 95.69 42 SER B O 1
ATOM 3025 N N . GLY B 1 43 ? 2.266 34.906 16.328 1 94.19 43 GLY B N 1
ATOM 3026 C CA . GLY B 1 43 ? 2.801 36.031 17.078 1 94.19 43 GLY B CA 1
ATOM 3027 C C . GLY B 1 43 ? 2.34 36.094 18.516 1 94.19 43 GLY B C 1
ATOM 3028 O O . GLY B 1 43 ? 2.939 36.781 19.344 1 94.19 43 GLY B O 1
ATOM 3029 N N . ILE B 1 44 ? 1.37 35.312 18.828 1 95.06 44 ILE B N 1
ATOM 3030 C CA . ILE B 1 44 ? 0.824 35.469 20.172 1 95.06 44 ILE B CA 1
ATOM 3031 C C . ILE B 1 44 ? 0.788 34.094 20.859 1 95.06 44 ILE B C 1
ATOM 3033 O O . ILE B 1 44 ? 0.674 34.031 22.078 1 95.06 44 ILE B O 1
ATOM 3037 N N . TRP B 1 45 ? 0.889 33 20.219 1 95.44 45 TRP B N 1
ATOM 3038 C CA . TRP B 1 45 ? 0.646 31.672 20.734 1 95.44 45 TRP B CA 1
ATOM 3039 C C . TRP B 1 45 ? 1.583 31.359 21.906 1 95.44 45 TRP B C 1
ATOM 3041 O O . TRP B 1 45 ? 1.146 30.859 22.938 1 95.44 45 TRP B O 1
ATOM 3051 N N . THR B 1 46 ? 2.85 31.734 21.719 1 91.31 46 THR B N 1
ATOM 3052 C CA . THR B 1 46 ? 3.824 31.375 22.734 1 91.31 46 THR B CA 1
ATOM 3053 C C . THR B 1 46 ? 4.273 32.625 23.5 1 91.31 46 THR B C 1
ATOM 3055 O O . THR B 1 46 ? 5.215 32.562 24.297 1 91.31 46 THR B O 1
ATOM 3058 N N . LYS B 1 47 ? 3.719 33.688 23.188 1 91.62 47 LYS B N 1
ATOM 3059 C CA . LYS B 1 47 ? 4.074 34.938 23.906 1 91.62 47 LYS B CA 1
ATOM 3060 C C . LYS B 1 47 ? 3.604 34.875 25.359 1 91.62 47 LYS B C 1
ATOM 3062 O O . LYS B 1 47 ? 2.416 34.688 25.625 1 91.62 47 LYS B O 1
ATOM 3067 N N . PRO B 1 48 ? 4.527 35.031 26.203 1 90.88 48 PRO B N 1
ATOM 3068 C CA . PRO B 1 48 ? 4.145 34.938 27.625 1 90.88 48 PRO B CA 1
ATOM 3069 C C . PRO B 1 48 ? 3.021 35.938 27.969 1 90.88 48 PRO B C 1
ATOM 3071 O O . PRO B 1 48 ? 3.092 37.094 27.625 1 90.88 48 PRO B O 1
ATOM 3074 N N . GLY B 1 49 ? 2 35.375 28.578 1 91.25 49 GLY B N 1
ATOM 3075 C CA . GLY B 1 49 ? 0.916 36.188 29.094 1 91.25 49 GLY B CA 1
ATOM 3076 C C . GLY B 1 49 ? -0.102 36.594 28.031 1 91.25 49 GLY B C 1
ATOM 3077 O O . GLY B 1 49 ? -1.13 37.188 28.344 1 91.25 49 GLY B O 1
ATOM 3078 N N . ALA B 1 50 ? 0.199 36.188 26.875 1 92.19 50 ALA B N 1
ATOM 3079 C CA . ALA B 1 50 ? -0.672 36.625 25.781 1 92.19 50 ALA B CA 1
ATOM 3080 C C . ALA B 1 50 ? -1.964 35.812 25.766 1 92.19 50 ALA B C 1
ATOM 3082 O O . ALA B 1 50 ? -3.039 36.344 25.5 1 92.19 50 ALA B O 1
ATOM 3083 N N . LEU B 1 51 ? -1.841 34.562 26.094 1 95.75 51 LEU B N 1
ATOM 3084 C CA . LEU B 1 51 ? -3.01 33.688 26.031 1 95.75 51 LEU B CA 1
ATOM 3085 C C . LEU B 1 51 ? -3.191 32.906 27.328 1 95.75 51 LEU B C 1
ATOM 3087 O O . LEU B 1 51 ? -2.223 32.406 27.891 1 95.75 51 LEU B O 1
ATOM 3091 N N . THR B 1 52 ? -4.402 32.875 27.781 1 95.81 52 THR B N 1
ATOM 3092 C CA . THR B 1 52 ? -4.781 31.969 28.859 1 95.81 52 THR B CA 1
ATOM 3093 C C . THR B 1 52 ? -5.188 30.594 28.312 1 95.81 52 THR B C 1
ATOM 3095 O O . THR B 1 52 ? -5.336 30.438 27.094 1 95.81 52 THR B O 1
ATOM 3098 N N . ASP B 1 53 ? -5.363 29.641 29.172 1 95.5 53 ASP B N 1
ATOM 3099 C CA . ASP B 1 53 ? -5.84 28.328 28.766 1 95.5 53 ASP B CA 1
ATOM 3100 C C . ASP B 1 53 ? -7.223 28.422 28.125 1 95.5 53 ASP B C 1
ATOM 3102 O O . ASP B 1 53 ? -7.52 27.703 27.156 1 95.5 53 ASP B O 1
ATOM 3106 N N . ALA B 1 54 ? -8 29.297 28.656 1 96.88 54 ALA B N 1
ATOM 3107 C CA . ALA B 1 54 ? -9.336 29.484 28.109 1 96.88 54 ALA B CA 1
ATOM 3108 C C . ALA B 1 54 ? -9.273 30.078 26.703 1 96.88 54 ALA B C 1
ATOM 3110 O O . ALA B 1 54 ? -10.07 29.703 25.828 1 96.88 54 ALA B O 1
ATOM 3111 N N . ASN B 1 55 ? -8.359 31.031 26.484 1 97.5 55 ASN B N 1
ATOM 3112 C CA . ASN B 1 55 ? -8.164 31.609 25.156 1 97.5 55 ASN B CA 1
ATOM 3113 C C . ASN B 1 55 ? -7.715 30.547 24.156 1 97.5 55 ASN B C 1
ATOM 3115 O O . ASN B 1 55 ? -8.219 30.484 23.031 1 97.5 55 ASN B O 1
ATOM 3119 N N . ARG B 1 56 ? -6.809 29.734 24.547 1 97.31 56 ARG B N 1
ATOM 3120 C CA . ARG B 1 56 ? -6.309 28.672 23.688 1 97.31 56 ARG B CA 1
ATOM 3121 C C . ARG B 1 56 ? -7.418 27.703 23.312 1 97.31 56 ARG B C 1
ATOM 3123 O O . ARG B 1 56 ? -7.539 27.297 22.156 1 97.31 56 ARG B O 1
ATOM 3130 N N . ARG B 1 57 ? -8.188 27.328 24.297 1 98.12 57 ARG B N 1
ATOM 3131 C CA . ARG B 1 57 ? -9.32 26.453 24.031 1 98.12 57 ARG B CA 1
ATOM 3132 C C . ARG B 1 57 ? -10.273 27.078 23.031 1 98.12 57 ARG B C 1
ATOM 3134 O O . ARG B 1 57 ? -10.758 26.406 22.109 1 98.12 57 ARG B O 1
ATOM 3141 N N . HIS B 1 58 ? -10.539 28.344 23.266 1 98.25 58 HIS B N 1
ATOM 3142 C CA . HIS B 1 58 ? -11.43 29.078 22.375 1 98.25 58 HIS B CA 1
ATOM 3143 C C . HIS B 1 58 ? -10.891 29.094 20.953 1 98.25 58 HIS B C 1
ATOM 3145 O O . HIS B 1 58 ? -11.648 28.891 20 1 98.25 58 HIS B O 1
ATOM 3151 N N . ILE B 1 59 ? -9.664 29.281 20.797 1 98.5 59 ILE B N 1
ATOM 3152 C CA . ILE B 1 59 ? -9.016 29.312 19.5 1 98.5 59 ILE B CA 1
ATOM 3153 C C . ILE B 1 59 ? -9.094 27.938 18.844 1 98.5 59 ILE B C 1
ATOM 3155 O O . ILE B 1 59 ? -9.484 27.797 17.688 1 98.5 59 ILE B O 1
ATOM 3159 N N . PHE B 1 60 ? -8.75 26.891 19.625 1 98.75 60 PHE B N 1
ATOM 3160 C CA . PHE B 1 60 ? -8.797 25.531 19.125 1 98.75 60 PHE B CA 1
ATOM 3161 C C . PHE B 1 60 ? -10.211 25.156 18.688 1 98.75 60 PHE B C 1
ATOM 3163 O O . PHE B 1 60 ? -10.406 24.484 17.688 1 98.75 60 PHE B O 1
ATOM 3170 N N . GLN B 1 61 ? -11.188 25.625 19.406 1 98.69 61 GLN B N 1
ATOM 3171 C CA . GLN B 1 61 ? -12.578 25.359 19.047 1 98.69 61 GLN B CA 1
ATOM 3172 C C . GLN B 1 61 ? -12.922 25.953 17.688 1 98.69 61 GLN B C 1
ATOM 3174 O O . GLN B 1 61 ? -13.578 25.297 16.859 1 98.69 61 GLN B O 1
ATOM 3179 N N . GLN B 1 62 ? -12.508 27.172 17.5 1 98.56 62 GLN B N 1
ATOM 3180 C CA . GLN B 1 62 ? -12.773 27.844 16.234 1 98.56 62 GLN B CA 1
ATOM 3181 C C . GLN B 1 62 ? -12.062 27.141 15.086 1 98.56 62 GLN B C 1
ATOM 3183 O O . GLN B 1 62 ? -12.641 26.953 14.016 1 98.56 62 GLN B O 1
ATOM 3188 N N . ILE B 1 63 ? -10.82 26.719 15.328 1 98.56 63 ILE B N 1
ATOM 3189 C CA . ILE B 1 63 ? -10.047 26.031 14.305 1 98.56 63 ILE B CA 1
ATOM 3190 C C . ILE B 1 63 ? -10.719 24.703 13.945 1 98.56 63 ILE B C 1
ATOM 3192 O O . ILE B 1 63 ? -10.938 24.422 12.766 1 98.56 63 ILE B O 1
ATOM 3196 N N . ALA B 1 64 ? -11.07 23.969 14.953 1 98.44 64 ALA B N 1
ATOM 3197 C CA . ALA B 1 64 ? -11.695 22.672 14.75 1 98.44 64 ALA B CA 1
ATOM 3198 C C . ALA B 1 64 ? -13.016 22.812 14 1 98.44 64 ALA B C 1
ATOM 3200 O O . ALA B 1 64 ? -13.281 22.062 13.055 1 98.44 64 ALA B O 1
ATOM 3201 N N . ASN B 1 65 ? -13.82 23.766 14.43 1 98.19 65 ASN B N 1
ATOM 3202 C CA . ASN B 1 65 ? -15.102 24 13.773 1 98.19 65 ASN B CA 1
ATOM 3203 C C . ASN B 1 65 ? -14.914 24.375 12.305 1 98.19 65 ASN B C 1
ATOM 3205 O O . ASN B 1 65 ? -15.695 23.953 11.445 1 98.19 65 ASN B O 1
ATOM 3209 N N . SER B 1 66 ? -13.961 25.172 12.062 1 97.81 66 SER B N 1
ATOM 3210 C CA . SER B 1 66 ? -13.695 25.625 10.703 1 97.81 66 SER B CA 1
ATOM 3211 C C . SER B 1 66 ? -13.195 24.484 9.828 1 97.81 66 SER B C 1
ATOM 3213 O O . SER B 1 66 ? -13.758 24.219 8.758 1 97.81 66 SER B O 1
ATOM 3215 N N . MET B 1 67 ? -12.172 23.766 10.312 1 97.69 67 MET B N 1
ATOM 3216 C CA . MET B 1 67 ? -11.562 22.703 9.516 1 97.69 67 MET B CA 1
ATOM 3217 C C . MET B 1 67 ? -12.547 21.562 9.281 1 97.69 67 MET B C 1
ATOM 3219 O O . MET B 1 67 ? -12.547 20.938 8.219 1 97.69 67 MET B O 1
ATOM 3223 N N . ALA B 1 68 ? -13.398 21.281 10.203 1 97.88 68 ALA B N 1
ATOM 3224 C CA . ALA B 1 68 ? -14.359 20.188 10.102 1 97.88 68 ALA B CA 1
ATOM 3225 C C . ALA B 1 68 ? -15.336 20.406 8.953 1 97.88 68 ALA B C 1
ATOM 3227 O O . ALA B 1 68 ? -15.922 19.453 8.43 1 97.88 68 ALA B O 1
ATOM 3228 N N . GLN B 1 69 ? -15.508 21.656 8.531 1 97.56 69 GLN B N 1
ATOM 3229 C CA . GLN B 1 69 ? -16.438 21.953 7.453 1 97.56 69 GLN B CA 1
ATOM 3230 C C . GLN B 1 69 ? -15.93 21.406 6.121 1 97.56 69 GLN B C 1
ATOM 3232 O O . GLN B 1 69 ? -16.703 21.203 5.188 1 97.56 69 GLN B O 1
ATOM 3237 N N . LEU B 1 70 ? -14.68 21.188 6.039 1 97.62 70 LEU B N 1
ATOM 3238 C CA . LEU B 1 70 ? -14.094 20.672 4.805 1 97.62 70 LEU B CA 1
ATOM 3239 C C . LEU B 1 70 ? -14.5 19.219 4.57 1 97.62 70 LEU B C 1
ATOM 3241 O O . LEU B 1 70 ? -14.289 18.672 3.482 1 97.62 70 LEU B O 1
ATOM 3245 N N . ARG B 1 71 ? -15.148 18.562 5.539 1 96.56 71 ARG B N 1
ATOM 3246 C CA . ARG B 1 71 ? -15.586 17.172 5.434 1 96.56 71 ARG B CA 1
ATOM 3247 C C . ARG B 1 71 ? -16.609 17 4.32 1 96.56 71 ARG B C 1
ATOM 3249 O O . ARG B 1 71 ? -16.828 15.891 3.832 1 96.56 71 ARG B O 1
ATOM 3256 N N . THR B 1 72 ? -17.156 18.141 3.873 1 94.25 72 THR B N 1
ATOM 3257 C CA . THR B 1 72 ? -18.188 18.094 2.842 1 94.25 72 THR B CA 1
ATOM 3258 C C . THR B 1 72 ? -17.562 17.953 1.457 1 94.25 72 THR B C 1
ATOM 3260 O O . THR B 1 72 ? -18.25 17.672 0.481 1 94.25 72 THR B O 1
ATOM 3263 N N . LEU B 1 73 ? -16.328 18.141 1.355 1 96.62 73 LEU B N 1
ATOM 3264 C CA . LEU B 1 73 ? -15.602 18.016 0.094 1 96.62 73 LEU B CA 1
ATOM 3265 C C . LEU B 1 73 ? -14.852 16.688 0.027 1 96.62 73 LEU B C 1
ATOM 3267 O O . LEU B 1 73 ? -13.797 16.531 0.64 1 96.62 73 LEU B O 1
ATOM 3271 N N . GLU B 1 74 ? -15.391 15.719 -0.696 1 97.38 74 GLU B N 1
ATOM 3272 C CA . GLU B 1 74 ? -14.82 14.391 -0.859 1 97.38 74 GLU B CA 1
ATOM 3273 C C . GLU B 1 74 ? -14.453 14.117 -2.316 1 97.38 74 GLU B C 1
ATOM 3275 O O . GLU B 1 74 ? -15.172 14.531 -3.229 1 97.38 74 GLU B O 1
ATOM 3280 N N . PHE B 1 75 ? -13.359 13.43 -2.492 1 98.12 75 PHE B N 1
ATOM 3281 C CA . PHE B 1 75 ? -12.852 13.148 -3.828 1 98.12 75 PHE B CA 1
ATOM 3282 C C . PHE B 1 75 ? -12.508 11.672 -3.975 1 98.12 75 PHE B C 1
ATOM 3284 O O . PHE B 1 75 ? -12.305 10.969 -2.979 1 98.12 75 PHE B O 1
ATOM 3291 N N . ASP B 1 76 ? -12.344 11.211 -5.262 1 97.56 76 ASP B N 1
ATOM 3292 C CA . ASP B 1 76 ? -12.203 9.773 -5.492 1 97.56 76 ASP B CA 1
ATOM 3293 C C . ASP B 1 76 ? -10.75 9.406 -5.777 1 97.56 76 ASP B C 1
ATOM 3295 O O . ASP B 1 76 ? -10.406 8.227 -5.863 1 97.56 76 ASP B O 1
ATOM 3299 N N . ARG B 1 77 ? -9.898 10.461 -5.918 1 98.25 77 ARG B N 1
ATOM 3300 C CA . ARG B 1 77 ? -8.469 10.242 -6.152 1 98.25 77 ARG B CA 1
ATOM 3301 C C . ARG B 1 77 ? -7.629 11.289 -5.438 1 98.25 77 ARG B C 1
ATOM 3303 O O . ARG B 1 77 ? -8.109 12.383 -5.145 1 98.25 77 ARG B O 1
ATOM 3310 N N . ILE B 1 78 ? -6.445 10.891 -5.125 1 98.44 78 ILE B N 1
ATOM 3311 C CA . ILE B 1 78 ? -5.445 11.836 -4.641 1 98.44 78 ILE B CA 1
ATOM 3312 C C . ILE B 1 78 ? -4.812 12.57 -5.816 1 98.44 78 ILE B C 1
ATOM 3314 O O . ILE B 1 78 ? -4.375 11.938 -6.785 1 98.44 78 ILE B O 1
ATOM 3318 N N . GLY B 1 79 ? -4.758 13.836 -5.801 1 98 79 GLY B N 1
ATOM 3319 C CA . GLY B 1 79 ? -4.211 14.602 -6.906 1 98 79 GLY B CA 1
ATOM 3320 C C . GLY B 1 79 ? -4.531 16.078 -6.824 1 98 79 GLY B C 1
ATOM 3321 O O . GLY B 1 79 ? -4.902 16.578 -5.758 1 98 79 GLY B O 1
ATOM 3322 N N . ALA B 1 80 ? -4.285 16.766 -7.914 1 95.94 80 ALA B N 1
ATOM 3323 C CA . ALA B 1 80 ? -4.543 18.203 -8.008 1 95.94 80 ALA B CA 1
ATOM 3324 C C . ALA B 1 80 ? -5.902 18.484 -8.633 1 95.94 80 ALA B C 1
ATOM 3326 O O . ALA B 1 80 ? -6.32 17.781 -9.562 1 95.94 80 ALA B O 1
ATOM 3327 N N . LEU B 1 81 ? -6.531 19.531 -8.117 1 93.69 81 LEU B N 1
ATOM 3328 C CA . LEU B 1 81 ? -7.781 19.969 -8.727 1 93.69 81 LEU B CA 1
ATOM 3329 C C . LEU B 1 81 ? -7.516 20.766 -10 1 93.69 81 LEU B C 1
ATOM 3331 O O . LEU B 1 81 ? -6.75 21.719 -9.984 1 93.69 81 LEU B O 1
ATOM 3335 N N . ASP B 1 82 ? -8.109 20.25 -11.078 1 90.44 82 ASP B N 1
ATOM 3336 C CA . ASP B 1 82 ? -8.047 20.953 -12.359 1 90.44 82 ASP B CA 1
ATOM 3337 C C . ASP B 1 82 ? -9.414 21.5 -12.75 1 90.44 82 ASP B C 1
ATOM 3339 O O . ASP B 1 82 ? -10.305 20.75 -13.141 1 90.44 82 ASP B O 1
ATOM 3343 N N . PHE B 1 83 ? -9.477 22.781 -12.727 1 87.31 83 PHE B N 1
ATOM 3344 C CA . PHE B 1 83 ? -10.766 23.422 -12.977 1 87.31 83 PHE B CA 1
ATOM 3345 C C . PHE B 1 83 ? -10.93 23.734 -14.453 1 87.31 83 PHE B C 1
ATOM 3347 O O . PHE B 1 83 ? -9.977 24.172 -15.109 1 87.31 83 PHE B O 1
ATOM 3354 N N . SER B 1 84 ? -12.047 23.266 -15.156 1 78.56 84 SER B N 1
ATOM 3355 C CA . SER B 1 84 ? -12.297 23.406 -16.594 1 78.56 84 SER B CA 1
ATOM 3356 C C . SER B 1 84 ? -13.102 24.672 -16.891 1 78.56 84 SER B C 1
ATOM 3358 O O . SER B 1 84 ? -13.312 25.031 -18.047 1 78.56 84 SER B O 1
ATOM 3360 N N . GLY B 1 85 ? -13.406 25.484 -16.062 1 71.38 85 GLY B N 1
ATOM 3361 C CA . GLY B 1 85 ? -14.211 26.641 -16.406 1 71.38 85 GLY B CA 1
ATOM 3362 C C . GLY B 1 85 ? -14.719 27.406 -15.203 1 71.38 85 GLY B C 1
ATOM 3363 O O . GLY B 1 85 ? -14.281 27.156 -14.078 1 71.38 85 GLY B O 1
ATOM 3364 N N . PRO B 1 86 ? -15.664 28.328 -15.609 1 72.12 86 PRO B N 1
ATOM 3365 C CA . PRO B 1 86 ? -16.188 29.203 -14.562 1 72.12 86 PRO B CA 1
ATOM 3366 C C . PRO B 1 86 ? -17.156 28.5 -13.625 1 72.12 86 PRO B C 1
ATOM 3368 O O . PRO B 1 86 ? -17.422 28.984 -12.531 1 72.12 86 PRO B O 1
ATOM 3371 N N . ASP B 1 87 ? -17.641 27.328 -13.992 1 78.75 87 ASP B N 1
ATOM 3372 C CA . ASP B 1 87 ? -18.688 26.672 -13.211 1 78.75 87 ASP B CA 1
ATOM 3373 C C . ASP B 1 87 ? -18.078 25.812 -12.094 1 78.75 87 ASP B C 1
ATOM 3375 O O . ASP B 1 87 ? -18.781 25.016 -11.477 1 78.75 87 ASP B O 1
ATOM 3379 N N . LEU B 1 88 ? -16.922 25.938 -11.719 1 81.44 88 LEU B N 1
ATOM 3380 C CA . LEU B 1 88 ? -16.219 25.25 -10.648 1 81.44 88 LEU B CA 1
ATOM 3381 C C . LEU B 1 88 ? -16.219 23.734 -10.875 1 81.44 88 LEU B C 1
ATOM 3383 O O . LEU B 1 88 ? -16.125 22.969 -9.922 1 81.44 88 LEU B O 1
ATOM 3387 N N . SER B 1 89 ? -16.547 23.375 -12.117 1 88.5 89 SER B N 1
ATOM 3388 C CA . SER B 1 89 ? -16.328 21.969 -12.469 1 88.5 89 SER B CA 1
ATOM 3389 C C . SER B 1 89 ? -14.852 21.609 -12.461 1 88.5 89 SER B C 1
ATOM 3391 O O . SER B 1 89 ? -14.008 22.422 -12.883 1 88.5 89 SER B O 1
ATOM 3393 N N . TYR B 1 90 ? -14.594 20.469 -11.875 1 91.81 90 TYR B N 1
ATOM 3394 C CA . TYR B 1 90 ? -13.188 20.109 -11.75 1 91.81 90 TYR B CA 1
ATOM 3395 C C . TYR B 1 90 ? -12.969 18.641 -12.07 1 91.81 90 TYR B C 1
ATOM 3397 O O . TYR B 1 90 ? -13.906 17.844 -12.047 1 91.81 90 TYR B O 1
ATOM 3405 N N . THR B 1 91 ? -11.766 18.297 -12.477 1 94.38 91 THR B N 1
ATOM 3406 C CA . THR B 1 91 ? -11.211 16.938 -12.539 1 94.38 91 THR B CA 1
ATOM 3407 C C . THR B 1 91 ? -9.984 16.828 -11.648 1 94.38 91 THR B C 1
ATOM 3409 O O . THR B 1 91 ? -9.438 17.828 -11.188 1 94.38 91 THR B O 1
ATOM 3412 N N . ILE B 1 92 ? -9.688 15.609 -11.273 1 96.56 92 ILE B N 1
ATOM 3413 C CA . ILE B 1 92 ? -8.492 15.391 -10.477 1 96.56 92 ILE B CA 1
ATOM 3414 C C . ILE B 1 92 ? -7.332 14.992 -11.383 1 96.56 92 ILE B C 1
ATOM 3416 O O . ILE B 1 92 ? -7.383 13.953 -12.047 1 96.56 92 ILE B O 1
ATOM 3420 N N . GLY B 1 93 ? -6.391 15.859 -11.453 1 96.12 93 GLY B N 1
ATOM 3421 C CA . GLY B 1 93 ? -5.184 15.609 -12.219 1 96.12 93 GLY B CA 1
ATOM 3422 C C . GLY B 1 93 ? -3.977 15.305 -11.352 1 96.12 93 GLY B C 1
ATOM 3423 O O . GLY B 1 93 ? -4.109 15.109 -10.141 1 96.12 93 GLY B O 1
ATOM 3424 N N . PRO B 1 94 ? -2.812 15.203 -11.953 1 96.25 94 PRO B N 1
ATOM 3425 C CA . PRO B 1 94 ? -1.606 14.852 -11.203 1 96.25 94 PRO B CA 1
ATOM 3426 C C . PRO B 1 94 ? -1.172 15.953 -10.242 1 96.25 94 PRO B C 1
ATOM 3428 O O . PRO B 1 94 ? -1.482 17.125 -10.453 1 96.25 94 PRO B O 1
ATOM 3431 N N . LEU B 1 95 ? -0.518 15.516 -9.141 1 95.38 95 LEU B N 1
ATOM 3432 C CA . LEU B 1 95 ? 0.2 16.453 -8.289 1 95.38 95 LEU B CA 1
ATOM 3433 C C . LEU B 1 95 ? 1.437 17 -9 1 95.38 95 LEU B C 1
ATOM 3435 O O . LEU B 1 95 ? 2.145 16.25 -9.68 1 95.38 95 LEU B O 1
ATOM 3439 N N . ARG B 1 96 ? 1.612 18.297 -8.844 1 89.12 96 ARG B N 1
ATOM 3440 C CA . ARG B 1 96 ? 2.717 18.938 -9.555 1 89.12 96 ARG B CA 1
ATOM 3441 C C . ARG B 1 96 ? 3.66 19.641 -8.586 1 89.12 96 ARG B C 1
ATOM 3443 O O . ARG B 1 96 ? 3.217 20.266 -7.617 1 89.12 96 ARG B O 1
ATOM 3450 N N . THR B 1 97 ? 4.926 19.328 -8.734 1 84.19 97 THR B N 1
ATOM 3451 C CA . THR B 1 97 ? 5.965 20.062 -8.023 1 84.19 97 THR B CA 1
ATOM 3452 C C . THR B 1 97 ? 6.918 20.734 -9.008 1 84.19 97 THR B C 1
ATOM 3454 O O . THR B 1 97 ? 7.273 20.156 -10.031 1 84.19 97 THR B O 1
ATOM 3457 N N . ILE B 1 98 ? 7.207 21.984 -8.766 1 78.44 98 ILE B N 1
ATOM 3458 C CA . ILE B 1 98 ? 8.102 22.734 -9.633 1 78.44 98 ILE B CA 1
ATOM 3459 C C . ILE B 1 98 ? 9.492 22.797 -9.008 1 78.44 98 ILE B C 1
ATOM 3461 O O . ILE B 1 98 ? 9.656 23.25 -7.871 1 78.44 98 ILE B O 1
ATOM 3465 N N . GLU B 1 99 ? 10.375 22.109 -9.648 1 72.31 99 GLU B N 1
ATOM 3466 C CA . GLU B 1 99 ? 11.766 22.156 -9.211 1 72.31 99 GLU B CA 1
ATOM 3467 C C . GLU B 1 99 ? 12.5 23.344 -9.82 1 72.31 99 GLU B C 1
ATOM 3469 O O . GLU B 1 99 ? 11.938 24.062 -10.648 1 72.31 99 GLU B O 1
ATOM 3474 N N . GLU B 1 100 ? 13.734 23.438 -9.289 1 67.06 100 GLU B N 1
ATOM 3475 C CA . GLU B 1 100 ? 14.586 24.5 -9.844 1 67.06 100 GLU B CA 1
ATOM 3476 C C . GLU B 1 100 ? 14.719 24.359 -11.352 1 67.06 100 GLU B C 1
ATOM 3478 O O . GLU B 1 100 ? 14.844 23.25 -11.875 1 67.06 100 GLU B O 1
ATOM 3483 N N . GLY B 1 101 ? 14.625 25.5 -12.094 1 66.38 101 GLY B N 1
ATOM 3484 C CA . GLY B 1 101 ? 14.758 25.547 -13.547 1 66.38 101 GLY B CA 1
ATOM 3485 C C . GLY B 1 101 ? 13.445 25.344 -14.266 1 66.38 101 GLY B C 1
ATOM 3486 O O . GLY B 1 101 ? 13.422 25.125 -15.477 1 66.38 101 GLY B O 1
ATOM 3487 N N . LYS B 1 102 ? 12.453 25.25 -13.562 1 71.94 102 LYS B N 1
ATOM 3488 C CA . LYS B 1 102 ? 11.102 25.219 -14.109 1 71.94 102 LYS B CA 1
ATOM 3489 C C . LYS B 1 102 ? 10.75 23.828 -14.641 1 71.94 102 LYS B C 1
ATOM 3491 O O . LYS B 1 102 ? 10.047 23.703 -15.648 1 71.94 102 LYS B O 1
ATOM 3496 N N . VAL B 1 103 ? 11.445 22.891 -14.023 1 77.62 103 VAL B N 1
ATOM 3497 C CA . VAL B 1 103 ? 11.07 21.531 -14.406 1 77.62 103 VAL B CA 1
ATOM 3498 C C . VAL B 1 103 ? 9.883 21.062 -13.555 1 77.62 103 VAL B C 1
ATOM 3500 O O . VAL B 1 103 ? 9.938 21.125 -12.328 1 77.62 103 VAL B O 1
ATOM 3503 N N . VAL B 1 104 ? 8.82 20.781 -14.297 1 84.94 104 VAL B N 1
ATOM 3504 C CA . VAL B 1 104 ? 7.609 20.328 -13.617 1 84.94 104 VAL B CA 1
ATOM 3505 C C . VAL B 1 104 ? 7.637 18.812 -13.461 1 84.94 104 VAL B C 1
ATOM 3507 O O . VAL B 1 104 ? 7.852 18.078 -14.438 1 84.94 104 VAL B O 1
ATOM 3510 N N . HIS B 1 105 ? 7.531 18.375 -12.219 1 87.69 105 HIS B N 1
ATOM 3511 C CA . HIS B 1 105 ? 7.398 16.953 -11.914 1 87.69 105 HIS B CA 1
ATOM 3512 C C . HIS B 1 105 ? 5.961 16.609 -11.539 1 87.69 105 HIS B C 1
ATOM 3514 O O . HIS B 1 105 ? 5.352 17.281 -10.711 1 87.69 105 HIS B O 1
ATOM 3520 N N . GLU B 1 106 ? 5.473 15.602 -12.242 1 93.12 106 GLU B N 1
ATOM 3521 C CA . GLU B 1 106 ? 4.086 15.211 -12.008 1 93.12 106 GLU B CA 1
ATOM 3522 C C . GLU B 1 106 ? 4 13.773 -11.492 1 93.12 106 GLU B C 1
ATOM 3524 O O . GLU B 1 106 ? 4.723 12.898 -11.961 1 93.12 106 GLU B O 1
ATOM 3529 N N . ILE B 1 107 ? 3.133 13.57 -10.453 1 94.38 107 ILE B N 1
ATOM 3530 C CA . ILE B 1 107 ? 2.855 12.219 -9.984 1 94.38 107 ILE B CA 1
ATOM 3531 C C . ILE B 1 107 ? 1.352 12.047 -9.773 1 94.38 107 ILE B C 1
ATOM 3533 O O . ILE B 1 107 ? 0.652 12.992 -9.414 1 94.38 107 ILE B O 1
ATOM 3537 N N . GLY B 1 108 ? 0.879 10.719 -9.938 1 95.12 108 GLY B N 1
ATOM 3538 C CA . GLY B 1 108 ? -0.538 10.438 -9.766 1 95.12 108 GLY B CA 1
ATOM 3539 C C . GLY B 1 108 ? -1.366 10.797 -10.992 1 95.12 108 GLY B C 1
ATOM 3540 O O . GLY B 1 108 ? -0.823 11.008 -12.078 1 95.12 108 GLY B O 1
ATOM 3541 N N . PRO B 1 109 ? -2.662 10.953 -10.703 1 97.81 109 PRO B N 1
ATOM 3542 C CA . PRO B 1 109 ? -3.412 10.789 -9.453 1 97.81 109 PRO B CA 1
ATOM 3543 C C . PRO B 1 109 ? -3.344 9.359 -8.914 1 97.81 109 PRO B C 1
ATOM 3545 O O . PRO B 1 109 ? -2.977 8.438 -9.648 1 97.81 109 PRO B O 1
ATOM 3548 N N . PHE B 1 110 ? -3.605 9.219 -7.645 1 98.25 110 PHE B N 1
ATOM 3549 C CA . PHE B 1 110 ? -3.498 7.926 -6.984 1 98.25 110 PHE B CA 1
ATOM 3550 C C . PHE B 1 110 ? -4.863 7.453 -6.496 1 98.25 110 PHE B C 1
ATOM 3552 O O . PHE B 1 110 ? -5.656 8.25 -5.988 1 98.25 110 PHE B O 1
ATOM 3559 N N . PRO B 1 111 ? -5.121 6.188 -6.609 1 98 111 PRO B N 1
ATOM 3560 C CA 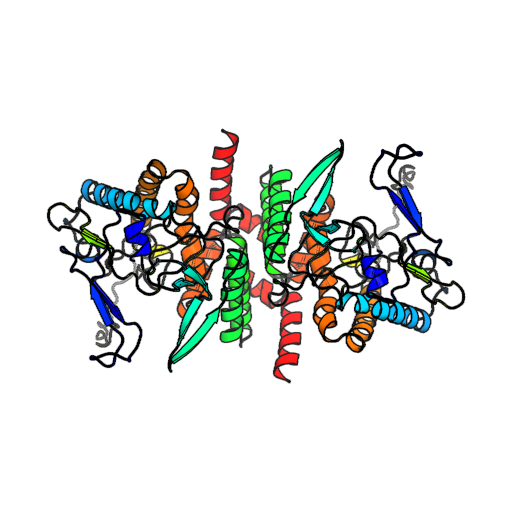. PRO B 1 111 ? -6.414 5.656 -6.176 1 98 111 PRO B CA 1
ATOM 3561 C C . PRO B 1 111 ? -6.438 5.281 -4.695 1 98 111 PRO B C 1
ATOM 3563 O O . PRO B 1 111 ? -7.504 5.039 -4.133 1 98 111 PRO B O 1
ATOM 3566 N N . THR B 1 112 ? -5.293 5.129 -4.082 1 98.44 112 THR B N 1
ATOM 3567 C CA . THR B 1 112 ? -5.211 4.758 -2.674 1 98.44 112 THR B CA 1
ATOM 3568 C C . THR B 1 112 ? -4.109 5.543 -1.97 1 98.44 112 THR B C 1
ATOM 3570 O O . THR B 1 112 ? -3.178 6.027 -2.613 1 98.44 112 THR B O 1
ATOM 3573 N N . SER B 1 113 ? -4.219 5.629 -0.643 1 98.25 113 SER B N 1
ATOM 3574 C CA . SER B 1 113 ? -3.174 6.258 0.158 1 98.25 113 SER B CA 1
ATOM 3575 C C . SER B 1 113 ? -1.863 5.484 0.056 1 98.25 113 SER B C 1
ATOM 3577 O O . SER B 1 113 ? -0.788 6.086 -0.015 1 98.25 113 SER B O 1
ATOM 3579 N N . LEU B 1 114 ? -1.937 4.191 -0.018 1 98.25 114 LEU B N 1
ATOM 3580 C CA . LEU B 1 114 ? -0.737 3.361 -0.078 1 98.25 114 LEU B CA 1
ATOM 3581 C C . LEU B 1 114 ? 0.005 3.574 -1.393 1 98.25 114 LEU B C 1
ATOM 3583 O O . LEU B 1 114 ? 1.237 3.607 -1.416 1 98.25 114 LEU B O 1
ATOM 3587 N N . SER B 1 115 ? -0.778 3.643 -2.471 1 97.94 115 SER B N 1
ATOM 3588 C CA . SER B 1 115 ? -0.099 3.881 -3.74 1 97.94 115 SER B CA 1
ATOM 3589 C C . SER B 1 115 ? 0.589 5.242 -3.752 1 97.94 115 SER B C 1
ATOM 3591 O O . SER B 1 115 ? 1.65 5.402 -4.359 1 97.94 115 SER B O 1
ATOM 3593 N N . TYR B 1 116 ? 0.005 6.227 -3.09 1 98.38 116 TYR B N 1
ATOM 3594 C CA . TYR B 1 116 ? 0.597 7.551 -2.943 1 98.38 116 TYR B CA 1
ATOM 3595 C C . TYR B 1 116 ? 1.886 7.484 -2.133 1 98.38 116 TYR B C 1
ATOM 3597 O O . TYR B 1 116 ? 2.928 7.977 -2.572 1 98.38 116 TYR B O 1
ATOM 3605 N N . ILE B 1 117 ? 1.839 6.84 -0.999 1 98.25 117 ILE B N 1
ATOM 3606 C CA . ILE B 1 117 ? 2.99 6.691 -0.116 1 98.25 117 ILE B CA 1
ATOM 3607 C C . ILE B 1 117 ? 4.094 5.918 -0.833 1 98.25 117 ILE B C 1
ATOM 3609 O O . ILE B 1 117 ? 5.273 6.277 -0.744 1 98.25 117 ILE B O 1
ATOM 3613 N N . ASN B 1 118 ? 3.699 4.875 -1.516 1 98.12 118 ASN B N 1
ATOM 3614 C CA . ASN B 1 118 ? 4.664 4.051 -2.24 1 98.12 118 ASN B CA 1
ATOM 3615 C C . ASN B 1 118 ? 5.379 4.848 -3.324 1 98.12 118 ASN B C 1
ATOM 3617 O O . ASN B 1 118 ? 6.562 4.625 -3.588 1 98.12 118 ASN B O 1
ATOM 3621 N N . GLU B 1 119 ? 4.637 5.746 -3.982 1 97.38 119 GLU B N 1
ATOM 3622 C CA . GLU B 1 119 ? 5.234 6.617 -4.988 1 97.38 119 GLU B CA 1
ATOM 3623 C C . GLU B 1 119 ? 6.273 7.547 -4.367 1 97.38 119 GLU B C 1
ATOM 3625 O O . GLU B 1 119 ? 7.379 7.688 -4.895 1 97.38 119 GLU B O 1
ATOM 3630 N N . LEU B 1 120 ? 5.938 8.164 -3.264 1 96.75 120 LEU B N 1
ATOM 3631 C CA . LEU B 1 120 ? 6.867 9.062 -2.592 1 96.75 120 LEU B CA 1
ATOM 3632 C C . LEU B 1 120 ? 8.117 8.32 -2.143 1 96.75 120 LEU B C 1
ATOM 3634 O O . LEU B 1 120 ? 9.234 8.805 -2.342 1 96.75 120 LEU B O 1
ATOM 3638 N N . ALA B 1 121 ? 7.934 7.148 -1.571 1 96.56 121 ALA B N 1
ATOM 3639 C CA . ALA B 1 121 ? 9.055 6.355 -1.075 1 96.56 121 ALA B CA 1
ATOM 3640 C C . ALA B 1 121 ? 9.969 5.918 -2.219 1 96.56 121 ALA B C 1
ATOM 3642 O O . ALA B 1 121 ? 11.195 5.945 -2.09 1 96.56 121 ALA B O 1
ATOM 3643 N N . SER B 1 122 ? 9.367 5.508 -3.297 1 93 122 SER B N 1
ATOM 3644 C CA . SER B 1 122 ? 10.133 5.055 -4.453 1 93 122 SER B CA 1
ATOM 3645 C C . SER B 1 122 ? 10.914 6.203 -5.078 1 93 122 SER B C 1
ATOM 3647 O O . SER B 1 122 ? 12.055 6.016 -5.516 1 93 122 SER B O 1
ATOM 3649 N N . ALA B 1 123 ? 10.258 7.375 -5.141 1 92.06 123 ALA B N 1
ATOM 3650 C CA . ALA B 1 123 ? 10.945 8.555 -5.664 1 92.06 123 ALA B CA 1
ATOM 3651 C C . ALA B 1 123 ? 12.164 8.906 -4.812 1 92.06 123 ALA B C 1
ATOM 3653 O O . ALA B 1 123 ? 13.211 9.273 -5.34 1 92.06 123 ALA B O 1
ATOM 3654 N N . LEU B 1 124 ? 12 8.812 -3.549 1 92.25 124 LEU B N 1
ATOM 3655 C CA . LEU B 1 124 ? 13.102 9.055 -2.629 1 92.25 124 LEU B CA 1
ATOM 3656 C C . LEU B 1 124 ? 14.25 8.078 -2.875 1 92.25 124 LEU B C 1
ATOM 3658 O O . LEU B 1 124 ? 15.414 8.477 -2.93 1 92.25 124 LEU B O 1
ATOM 3662 N N . LEU B 1 125 ? 13.906 6.82 -3.039 1 89.62 125 LEU B N 1
ATOM 3663 C CA . LEU B 1 125 ? 14.883 5.77 -3.291 1 89.62 125 LEU B CA 1
ATOM 3664 C C . LEU B 1 125 ? 15.609 6.008 -4.613 1 89.62 125 LEU B C 1
ATOM 3666 O O . LEU B 1 125 ? 16.828 5.879 -4.688 1 89.62 125 LEU B O 1
ATOM 3670 N N . ASP B 1 126 ? 14.891 6.379 -5.609 1 87.5 126 ASP B N 1
ATOM 3671 C CA . ASP B 1 126 ? 15.445 6.594 -6.941 1 87.5 126 ASP B CA 1
ATOM 3672 C C . ASP B 1 126 ? 16.375 7.797 -6.957 1 87.5 126 ASP B C 1
ATOM 3674 O O . ASP B 1 126 ? 17.406 7.781 -7.641 1 87.5 126 ASP B O 1
ATOM 3678 N N . THR B 1 127 ? 16.047 8.758 -6.223 1 87 127 THR B N 1
ATOM 3679 C CA . THR B 1 127 ? 16.797 10.008 -6.242 1 87 127 THR B CA 1
ATOM 3680 C C . THR B 1 127 ? 18 9.922 -5.32 1 87 127 THR B C 1
ATOM 3682 O O . THR B 1 127 ? 19.078 10.422 -5.648 1 87 127 THR B O 1
ATOM 3685 N N . HIS B 1 128 ? 17.859 9.227 -4.23 1 86.38 128 HIS B N 1
ATOM 3686 C CA . HIS B 1 128 ? 18.891 9.352 -3.201 1 86.38 128 HIS B CA 1
ATOM 3687 C C . HIS B 1 128 ? 19.5 8 -2.863 1 86.38 128 HIS B C 1
ATOM 3689 O O . HIS B 1 128 ? 20.5 7.93 -2.143 1 86.38 128 HIS B O 1
ATOM 3695 N N . GLY B 1 129 ? 18.891 6.969 -3.336 1 84.25 129 GLY B N 1
ATOM 3696 C CA . GLY B 1 129 ? 19.328 5.629 -2.969 1 84.25 129 GLY B CA 1
ATOM 3697 C C . GLY B 1 129 ? 20.516 5.145 -3.779 1 84.25 129 GLY B C 1
ATOM 3698 O O . GLY B 1 129 ? 20.531 4.004 -4.246 1 84.25 129 GLY B O 1
ATOM 3699 N N . GLN B 1 130 ? 21.469 5.984 -3.936 1 84.94 130 GLN B N 1
ATOM 3700 C CA . GLN B 1 130 ? 22.594 5.633 -4.797 1 84.94 130 GLN B CA 1
ATOM 3701 C C . GLN B 1 130 ? 23.656 4.855 -4.023 1 84.94 130 GLN B C 1
ATOM 3703 O O . GLN B 1 130 ? 24.219 3.889 -4.539 1 84.94 130 GLN B O 1
ATOM 3708 N N . SER B 1 131 ? 23.891 5.234 -2.779 1 89.25 131 SER B N 1
ATOM 3709 C CA . SER B 1 131 ? 24.812 4.48 -1.941 1 89.25 131 SER B CA 1
ATOM 3710 C C . SER B 1 131 ? 24.109 3.361 -1.194 1 89.25 131 SER B C 1
ATOM 3712 O O . SER B 1 131 ? 22.875 3.371 -1.075 1 89.25 131 SER B O 1
ATOM 3714 N N . THR B 1 132 ? 24.891 2.398 -0.81 1 90 132 THR B N 1
ATOM 3715 C CA . THR B 1 132 ? 24.344 1.289 -0.039 1 90 132 THR B CA 1
ATOM 3716 C C . THR B 1 132 ? 23.625 1.801 1.206 1 90 132 THR B C 1
ATOM 3718 O O . THR B 1 132 ? 22.484 1.414 1.475 1 90 132 THR B O 1
ATOM 3721 N N . SER B 1 133 ? 24.297 2.639 1.914 1 90.62 133 SER B N 1
ATOM 3722 C CA . SER B 1 133 ? 23.734 3.16 3.156 1 90.62 133 SER B CA 1
ATOM 3723 C C . SER B 1 133 ? 22.422 3.902 2.9 1 90.62 133 SER B C 1
ATOM 3725 O O . SER B 1 133 ? 21.438 3.705 3.619 1 90.62 133 SER B O 1
ATOM 3727 N N . GLU B 1 134 ? 22.438 4.688 1.883 1 91.62 134 GLU B N 1
ATOM 3728 C CA . GLU B 1 134 ? 21.25 5.469 1.558 1 91.62 134 GLU B CA 1
ATOM 3729 C C . GLU B 1 134 ? 20.125 4.566 1.083 1 91.62 134 GLU B C 1
ATOM 3731 O O . GLU B 1 134 ? 18.953 4.805 1.41 1 91.62 134 GLU B O 1
ATOM 3736 N N . TYR B 1 135 ? 20.484 3.615 0.307 1 93.19 135 TYR B N 1
ATOM 3737 C CA . TYR B 1 135 ? 19.484 2.682 -0.174 1 93.19 135 TYR B CA 1
ATOM 3738 C C . TYR B 1 135 ? 18.812 1.957 0.987 1 93.19 135 TYR B C 1
ATOM 3740 O O . TYR B 1 135 ? 17.578 1.816 1.016 1 93.19 135 TYR B O 1
ATOM 3748 N N . VAL B 1 136 ? 19.594 1.519 1.892 1 93.88 136 VAL B N 1
ATOM 3749 C CA . VAL B 1 136 ? 19.078 0.8 3.055 1 93.88 136 VAL B CA 1
ATOM 3750 C C . VAL B 1 136 ? 18.203 1.726 3.889 1 93.88 136 VAL B C 1
ATOM 3752 O O . VAL B 1 136 ? 17.109 1.335 4.32 1 93.88 136 VAL B O 1
ATOM 3755 N N . HIS B 1 137 ? 18.672 2.969 4.082 1 93.81 137 HIS B N 1
ATOM 3756 C CA . HIS B 1 137 ? 17.891 3.957 4.82 1 93.81 137 HIS B CA 1
ATOM 3757 C C . HIS B 1 137 ? 16.531 4.188 4.172 1 93.81 137 HIS B C 1
ATOM 3759 O O . HIS B 1 137 ? 15.508 4.172 4.852 1 93.81 137 HIS B O 1
ATOM 3765 N N . CYS B 1 138 ? 16.578 4.387 2.895 1 94.81 138 CYS B N 1
ATOM 3766 C CA . CYS B 1 138 ? 15.336 4.633 2.162 1 94.81 138 CYS B CA 1
ATOM 3767 C C . CYS B 1 138 ? 14.422 3.412 2.205 1 94.81 138 CYS B C 1
ATOM 3769 O O . CYS B 1 138 ? 13.195 3.549 2.264 1 94.81 138 CYS B O 1
ATOM 3771 N N . SER B 1 139 ? 15 2.236 2.23 1 94.88 139 SER B N 1
ATOM 3772 C CA . SER B 1 139 ? 14.219 1.004 2.273 1 94.88 139 SER B CA 1
ATOM 3773 C C . SER B 1 139 ? 13.508 0.847 3.613 1 94.88 139 SER B C 1
ATOM 3775 O O . SER B 1 139 ? 12.336 0.469 3.658 1 94.88 139 SER B O 1
ATOM 3777 N N . VAL B 1 140 ? 14.211 1.157 4.668 1 94.94 140 VAL B N 1
ATOM 3778 C CA . VAL B 1 140 ? 13.609 1.068 5.992 1 94.94 140 VAL B CA 1
ATOM 3779 C C . VAL B 1 140 ? 12.492 2.1 6.121 1 94.94 140 VAL B C 1
ATOM 3781 O O . VAL B 1 140 ? 11.414 1.796 6.645 1 94.94 140 VAL B O 1
ATOM 3784 N N . LEU B 1 141 ? 12.758 3.289 5.633 1 96.5 141 LEU B N 1
ATOM 3785 C CA . LEU B 1 141 ? 11.719 4.32 5.656 1 96.5 141 LEU B CA 1
ATOM 3786 C C . LEU B 1 141 ? 10.5 3.881 4.859 1 96.5 141 LEU B C 1
ATOM 3788 O O . LEU B 1 141 ? 9.359 4.086 5.297 1 96.5 141 LEU B O 1
ATOM 3792 N N . ARG B 1 142 ? 10.711 3.24 3.715 1 96.94 142 ARG B N 1
ATOM 3793 C CA . ARG B 1 142 ? 9.609 2.721 2.914 1 96.94 142 ARG B CA 1
ATOM 3794 C C . ARG B 1 142 ? 8.805 1.682 3.691 1 96.94 142 ARG B C 1
ATOM 3796 O O . ARG B 1 142 ? 7.574 1.72 3.705 1 96.94 142 ARG B O 1
ATOM 3803 N N . MET B 1 143 ? 9.5 0.852 4.348 1 96.62 143 MET B N 1
ATOM 3804 C CA . MET B 1 143 ? 8.859 -0.212 5.113 1 96.62 143 MET B CA 1
ATOM 3805 C C . MET B 1 143 ? 7.941 0.366 6.188 1 96.62 143 MET B C 1
ATOM 3807 O O . MET B 1 143 ? 6.777 -0.019 6.285 1 96.62 143 MET B O 1
ATOM 3811 N N . ILE B 1 144 ? 8.461 1.306 6.922 1 96.75 144 ILE B N 1
ATOM 3812 C CA . ILE B 1 144 ? 7.715 1.919 8.016 1 96.75 144 ILE B CA 1
ATOM 3813 C C . ILE B 1 144 ? 6.555 2.738 7.461 1 96.75 144 ILE B C 1
ATOM 3815 O O . ILE B 1 144 ? 5.445 2.695 7.992 1 96.75 144 ILE B O 1
ATOM 3819 N N . SER B 1 145 ? 6.812 3.414 6.375 1 97.94 145 SER B N 1
ATOM 3820 C CA . SER B 1 145 ? 5.828 4.312 5.781 1 97.94 145 SER B CA 1
ATOM 3821 C C . SER B 1 145 ? 4.637 3.535 5.227 1 97.94 145 SER B C 1
ATOM 3823 O O . SER B 1 145 ? 3.506 4.027 5.242 1 97.94 145 SER B O 1
ATOM 3825 N N . LEU B 1 146 ? 4.852 2.35 4.746 1 97.94 146 LEU B N 1
ATOM 3826 C CA . LEU B 1 146 ? 3.781 1.533 4.188 1 97.94 146 LEU B CA 1
ATOM 3827 C C . LEU B 1 146 ? 2.975 0.862 5.293 1 97.94 146 LEU B C 1
ATOM 3829 O O . LEU B 1 146 ? 1.791 0.569 5.113 1 97.94 146 LEU B O 1
ATOM 3833 N N . PHE B 1 147 ? 3.539 0.699 6.402 1 97.25 147 PHE B N 1
ATOM 3834 C CA . PHE B 1 147 ? 2.922 -0.051 7.488 1 97.25 147 PHE B CA 1
ATOM 3835 C C . PHE B 1 147 ? 1.987 0.839 8.297 1 97.25 147 PHE B C 1
ATOM 3837 O O . PHE B 1 147 ? 0.934 0.39 8.758 1 97.25 147 PHE B O 1
ATOM 3844 N N . LEU B 1 148 ? 2.311 2.047 8.477 1 96.38 148 LEU B N 1
ATOM 3845 C CA . LEU B 1 148 ? 1.734 2.879 9.531 1 96.38 148 LEU B CA 1
ATOM 3846 C C . LEU B 1 148 ? 0.325 3.328 9.156 1 96.38 148 LEU B C 1
ATOM 3848 O O . LEU B 1 148 ? -0.553 3.412 10.016 1 96.38 148 LEU B O 1
ATOM 3852 N N . PRO B 1 149 ? 0.051 3.586 7.867 1 95 149 PRO B N 1
ATOM 3853 C CA . PRO B 1 149 ? -1.299 4.051 7.543 1 95 149 PRO B CA 1
ATOM 3854 C C . PRO B 1 149 ? -2.377 3.033 7.906 1 95 149 PRO B C 1
ATOM 3856 O O . PRO B 1 149 ? -2.154 1.825 7.797 1 95 149 PRO B O 1
ATOM 3859 N N . ASN B 1 150 ? -3.539 3.59 8.359 1 93.44 150 ASN B N 1
ATOM 3860 C CA . ASN B 1 150 ? -4.699 2.777 8.711 1 93.44 150 ASN B CA 1
ATOM 3861 C C . ASN B 1 150 ? -5.449 2.305 7.465 1 93.44 150 ASN B C 1
ATOM 3863 O O . ASN B 1 150 ? -5.816 3.113 6.613 1 93.44 150 ASN B O 1
ATOM 3867 N N . LYS B 1 151 ? -5.68 1.007 7.371 1 92.88 151 LYS B N 1
ATOM 3868 C CA . LYS B 1 151 ? -6.348 0.396 6.227 1 92.88 151 LYS B CA 1
ATOM 3869 C C . LYS B 1 151 ? -7.699 1.052 5.965 1 92.88 151 LYS B C 1
ATOM 3871 O O . LYS B 1 151 ? -8.125 1.176 4.812 1 92.88 151 LYS B O 1
ATOM 3876 N N . ARG B 1 152 ? -8.367 1.485 6.984 1 92.88 152 ARG B N 1
ATOM 3877 C CA . ARG B 1 152 ? -9.703 2.049 6.871 1 92.88 152 ARG B CA 1
ATOM 3878 C C . ARG B 1 152 ? -9.695 3.334 6.051 1 92.88 152 ARG B C 1
ATOM 3880 O O . ARG B 1 152 ? -10.727 3.752 5.523 1 92.88 152 ARG B O 1
ATOM 3887 N N . PHE B 1 153 ? -8.5 3.896 5.945 1 96.31 153 PHE B N 1
ATOM 3888 C CA . PHE B 1 153 ? -8.422 5.191 5.277 1 96.31 153 PHE B CA 1
ATOM 3889 C C . PHE B 1 153 ? -7.594 5.09 4 1 96.31 153 PHE B C 1
ATOM 3891 O O . PHE B 1 153 ? -7.105 6.098 3.49 1 96.31 153 PHE B O 1
ATOM 3898 N N . ASP B 1 154 ? -7.367 3.855 3.521 1 97.06 154 ASP B N 1
ATOM 3899 C CA . ASP B 1 154 ? -6.539 3.637 2.34 1 97.06 154 ASP B CA 1
ATOM 3900 C C . ASP B 1 154 ? -7.258 4.09 1.072 1 97.06 154 ASP B C 1
ATOM 3902 O O . ASP B 1 154 ? -6.656 4.719 0.201 1 97.06 154 ASP B O 1
ATOM 3906 N N . GLY B 1 155 ? -8.508 3.816 0.925 1 96.94 155 GLY B N 1
ATOM 3907 C CA . GLY B 1 155 ? -9.289 4.152 -0.253 1 96.94 155 GLY B CA 1
ATOM 3908 C C . GLY B 1 155 ? -10.055 5.453 -0.112 1 96.94 155 GLY B C 1
ATOM 3909 O O . GLY B 1 155 ? -9.938 6.141 0.904 1 96.94 155 GLY B O 1
ATOM 3910 N N . PRO B 1 156 ? -10.742 5.824 -1.217 1 97.12 156 PRO B N 1
ATOM 3911 C CA . PRO B 1 156 ? -11.594 7.012 -1.118 1 97.12 156 PRO B CA 1
ATOM 3912 C C . PRO B 1 156 ? -12.656 6.887 -0.029 1 97.12 156 PRO B C 1
ATOM 3914 O O . PRO B 1 156 ? -12.969 5.773 0.407 1 97.12 156 PRO B O 1
ATOM 3917 N N . PRO B 1 157 ? -13.164 8.016 0.429 1 97.81 157 PRO B N 1
ATOM 3918 C CA . PRO B 1 157 ? -12.93 9.352 -0.119 1 97.81 157 PRO B CA 1
ATOM 3919 C C . PRO B 1 157 ? -11.586 9.938 0.316 1 97.81 157 PRO B C 1
ATOM 3921 O O . PRO B 1 157 ? -11.047 9.547 1.354 1 97.81 157 PRO B O 1
ATOM 3924 N N . PHE B 1 158 ? -11.047 10.836 -0.493 1 98.56 158 PHE B N 1
ATOM 3925 C CA . PHE B 1 158 ? -9.906 11.695 -0.164 1 98.56 158 PHE B CA 1
ATOM 3926 C C . PHE B 1 158 ? -10.359 13.125 0.066 1 98.56 158 PHE B C 1
ATOM 3928 O O . PHE B 1 158 ? -11.508 13.477 -0.235 1 98.56 158 PHE B O 1
ATOM 3935 N N . VAL B 1 159 ? -9.492 13.906 0.642 1 98.44 159 VAL B N 1
ATOM 3936 C CA . VAL B 1 159 ? -10.016 15.172 1.145 1 98.44 159 VAL B CA 1
ATOM 3937 C C . VAL B 1 159 ? -8.984 16.281 0.921 1 98.44 159 VAL B C 1
ATOM 3939 O O . VAL B 1 159 ? -7.84 16.016 0.556 1 98.44 159 VAL B O 1
ATOM 3942 N N . LEU B 1 160 ? -9.453 17.516 1.114 1 97.44 160 LEU B N 1
ATOM 3943 C CA . LEU B 1 160 ? -8.562 18.656 1.042 1 97.44 160 LEU B CA 1
ATOM 3944 C C . LEU B 1 160 ? -7.863 18.891 2.377 1 97.44 160 LEU B C 1
ATOM 3946 O O . LEU B 1 160 ? -8.375 18.5 3.428 1 97.44 160 LEU B O 1
ATOM 3950 N N . SER B 1 161 ? -6.742 19.422 2.266 1 92.19 161 SER B N 1
ATOM 3951 C CA . SER B 1 161 ? -5.98 19.844 3.434 1 92.19 161 SER B CA 1
ATOM 3952 C C . SER B 1 161 ? -5.359 21.219 3.211 1 92.19 161 SER B C 1
ATOM 3954 O O . SER B 1 161 ? -4.977 21.562 2.088 1 92.19 161 SER B O 1
ATOM 3956 N N . HIS B 1 162 ? -5.375 22.062 4.293 1 95.62 162 HIS B N 1
ATOM 3957 C CA . HIS B 1 162 ? -4.586 23.281 4.184 1 95.62 162 HIS B CA 1
ATOM 3958 C C . HIS B 1 162 ? -3.117 22.969 3.922 1 95.62 162 HIS B C 1
ATOM 3960 O O . HIS B 1 162 ? -2.516 22.156 4.629 1 95.62 162 HIS B O 1
ATOM 3966 N N . PRO B 1 163 ? -2.521 23.516 2.938 1 93.5 163 PRO B N 1
ATOM 3967 C CA . PRO B 1 163 ? -1.166 23.125 2.549 1 93.5 163 PRO B CA 1
ATOM 3968 C C . PRO B 1 163 ? -0.134 23.406 3.639 1 93.5 163 PRO B C 1
ATOM 3970 O O . PRO B 1 163 ? 0.856 22.672 3.758 1 93.5 163 PRO B O 1
ATOM 3973 N N . ASP B 1 164 ? -0.26 24.469 4.332 1 93.88 164 ASP B N 1
ATOM 3974 C CA . ASP B 1 164 ? 0.604 24.844 5.449 1 93.88 164 ASP B CA 1
ATOM 3975 C C . ASP B 1 164 ? -0.22 25.188 6.684 1 93.88 164 ASP B C 1
ATOM 3977 O O . ASP B 1 164 ? -0.206 26.344 7.141 1 93.88 164 ASP B O 1
ATOM 3981 N N . PHE B 1 165 ? -0.832 24.172 7.27 1 96.56 165 PHE B N 1
ATOM 3982 C CA . PHE B 1 165 ? -1.728 24.297 8.414 1 96.56 165 PHE B CA 1
ATOM 3983 C C . PHE B 1 165 ? -0.943 24.609 9.68 1 96.56 165 PHE B C 1
ATOM 3985 O O . PHE B 1 165 ? -0.851 23.766 10.578 1 96.56 165 PHE B O 1
ATOM 3992 N N . ASP B 1 166 ? -0.478 25.844 9.703 1 95.75 166 ASP B N 1
ATOM 3993 C CA . ASP B 1 166 ? 0.388 26.281 10.789 1 95.75 166 ASP B CA 1
ATOM 3994 C C . ASP B 1 166 ? -0.053 27.656 11.32 1 95.75 166 ASP B C 1
ATOM 3996 O O . ASP B 1 166 ? -0.902 28.312 10.727 1 95.75 166 ASP B O 1
ATOM 4000 N N . SER B 1 167 ? 0.493 28.047 12.422 1 96.62 167 SER B N 1
ATOM 4001 C CA . SER B 1 167 ? 0.004 29.188 13.195 1 96.62 167 SER B CA 1
ATOM 4002 C C . SER B 1 167 ? 0.222 30.5 12.453 1 96.62 167 SER B C 1
ATOM 4004 O O . SER B 1 167 ? -0.509 31.469 12.664 1 96.62 167 SER B O 1
ATOM 4006 N N . GLN B 1 168 ? 1.227 30.562 11.555 1 96.31 168 GLN B N 1
ATOM 4007 C CA . GLN B 1 168 ? 1.467 31.797 10.805 1 96.31 168 GLN B CA 1
ATOM 4008 C C . GLN B 1 168 ? 0.353 32.062 9.797 1 96.31 168 GLN B C 1
ATOM 4010 O O . GLN B 1 168 ? 0.205 33.188 9.297 1 96.31 168 GLN B O 1
ATOM 4015 N N . ASN B 1 169 ? -0.406 31.016 9.547 1 97.62 169 ASN B N 1
ATOM 4016 C CA . ASN B 1 169 ? -1.441 31.125 8.523 1 97.62 169 ASN B CA 1
ATOM 4017 C C . ASN B 1 169 ? -2.834 31.203 9.148 1 97.62 169 ASN B C 1
ATOM 4019 O O . ASN B 1 169 ? -3.838 31.109 8.438 1 97.62 169 ASN B O 1
ATOM 4023 N N . VAL B 1 170 ? -2.852 31.328 10.438 1 98.25 170 VAL B N 1
ATOM 4024 C CA . VAL B 1 170 ? -4.09 31.547 11.172 1 98.25 170 VAL B CA 1
ATOM 4025 C C . VAL B 1 170 ? -4.117 32.969 11.719 1 98.25 170 VAL B C 1
ATOM 4027 O O . VAL B 1 170 ? -3.299 33.344 12.562 1 98.25 170 VAL B O 1
ATOM 4030 N N . MET B 1 171 ? -5.125 33.719 11.234 1 98.56 171 MET B N 1
ATOM 4031 C CA . MET B 1 171 ? -5.258 35.125 11.664 1 98.56 171 MET B CA 1
ATOM 4032 C C . MET B 1 171 ? -6.312 35.25 12.75 1 98.56 171 MET B C 1
ATOM 4034 O O . MET B 1 171 ? -7.371 34.625 12.688 1 98.56 171 MET B O 1
ATOM 4038 N N . VAL B 1 172 ? -5.992 36.094 13.773 1 98.31 172 VAL B N 1
ATOM 4039 C CA . VAL B 1 172 ? -6.906 36.25 14.898 1 98.31 172 VAL B CA 1
ATOM 4040 C C . VAL B 1 172 ? -7.016 37.719 15.258 1 98.31 172 VAL B C 1
ATOM 4042 O O . VAL B 1 172 ? -6.066 38.5 15.062 1 98.31 172 VAL B O 1
ATOM 4045 N N . ASP B 1 173 ? -8.219 38.094 15.727 1 98.12 173 ASP B N 1
ATOM 4046 C CA . ASP B 1 173 ? -8.359 39.375 16.375 1 98.12 173 ASP B CA 1
ATOM 4047 C C . ASP B 1 173 ? -7.559 39.438 17.688 1 98.12 173 ASP B C 1
ATOM 4049 O O . ASP B 1 173 ? -7.742 38.594 18.562 1 98.12 173 ASP B O 1
ATOM 4053 N N . PRO B 1 174 ? -6.68 40.375 17.891 1 95.25 174 PRO B N 1
ATOM 4054 C CA . PRO B 1 174 ? -5.777 40.375 19.047 1 95.25 174 PRO B CA 1
ATOM 4055 C C . PRO B 1 174 ? -6.496 40.656 20.359 1 95.25 174 PRO B C 1
ATOM 4057 O O . PRO B 1 174 ? -5.934 40.406 21.438 1 95.25 174 PRO B O 1
ATOM 4060 N N . GLN B 1 175 ? -7.711 41.125 20.281 1 95.31 175 GLN B N 1
ATOM 4061 C CA . GLN B 1 175 ? -8.445 41.438 21.5 1 95.31 175 GLN B CA 1
ATOM 4062 C C . GLN B 1 175 ? -9.43 40.344 21.859 1 95.31 175 GLN B C 1
ATOM 4064 O O . GLN B 1 175 ? -9.539 39.969 23.031 1 95.31 175 GLN B O 1
ATOM 4069 N N . THR B 1 176 ? -10.086 39.812 20.875 1 97.25 176 THR B N 1
ATOM 4070 C CA . THR B 1 176 ? -11.164 38.844 21.156 1 97.25 176 THR B CA 1
ATOM 4071 C C . THR B 1 176 ? -10.703 37.438 20.891 1 97.25 176 THR B C 1
ATOM 4073 O O . THR B 1 176 ? -11.383 36.469 21.281 1 97.25 176 THR B O 1
ATOM 4076 N N . PHE B 1 177 ? -9.633 37.281 20.125 1 98 177 PHE B N 1
ATOM 4077 C CA . PHE B 1 177 ? -9.055 36 19.734 1 98 177 PHE B CA 1
ATOM 4078 C C . PHE B 1 177 ? -10.016 35.219 18.828 1 98 177 PHE B C 1
ATOM 4080 O O . PHE B 1 177 ? -9.953 34 18.766 1 98 177 PHE B O 1
ATOM 4087 N N . THR B 1 178 ? -10.914 36 18.219 1 98.12 178 THR B N 1
ATOM 4088 C CA . THR B 1 178 ? -11.742 35.438 17.172 1 98.12 178 THR B CA 1
ATOM 4089 C C . THR B 1 178 ? -10.938 35.281 15.883 1 98.12 178 THR B C 1
ATOM 4091 O O . THR B 1 178 ? -10.219 36.188 15.469 1 98.12 178 THR B O 1
ATOM 4094 N N . ILE B 1 179 ? -11.031 34.062 15.312 1 98.44 179 ILE B N 1
ATOM 4095 C CA . ILE B 1 179 ? -10.312 33.812 14.07 1 98.44 179 ILE B CA 1
ATOM 4096 C C . ILE B 1 179 ? -10.922 34.625 12.945 1 98.44 179 ILE B C 1
ATOM 4098 O O . ILE B 1 179 ? -12.133 34.594 12.711 1 98.44 179 ILE B O 1
ATOM 4102 N N . THR B 1 180 ? -10.078 35.375 12.234 1 98.25 180 THR B N 1
ATOM 4103 C CA . THR B 1 180 ? -10.547 36.281 11.172 1 98.25 180 THR B CA 1
ATOM 4104 C C . THR B 1 180 ? -10.305 35.656 9.805 1 98.25 180 THR B C 1
ATOM 4106 O O . THR B 1 180 ? -10.875 36.094 8.805 1 98.25 180 THR B O 1
ATOM 4109 N N . GLY B 1 181 ? -9.375 34.625 9.797 1 98.06 181 GLY B N 1
ATOM 4110 C CA . GLY B 1 181 ? -9.203 33.969 8.508 1 98.06 181 GLY B CA 1
ATOM 4111 C C . GLY B 1 181 ? -8.055 33 8.492 1 98.06 181 GLY B C 1
ATOM 4112 O O . GLY B 1 181 ? -7.164 33.062 9.344 1 98.06 181 GLY B O 1
ATOM 4113 N N . PHE B 1 182 ? -8.062 32.062 7.578 1 98 182 PHE B N 1
ATOM 4114 C CA . PHE B 1 182 ? -6.973 31.172 7.195 1 98 182 PHE B CA 1
ATOM 4115 C C . PHE B 1 182 ? -6.375 31.594 5.859 1 98 182 PHE B C 1
ATOM 4117 O O . PHE B 1 182 ? -7.086 31.703 4.859 1 98 182 PHE B O 1
ATOM 4124 N N . ILE B 1 183 ? -5.062 31.797 5.844 1 97.19 183 ILE B N 1
ATOM 4125 C CA . ILE B 1 183 ? -4.461 32.344 4.633 1 97.19 183 ILE B CA 1
ATOM 4126 C C . ILE B 1 183 ? -3.43 31.375 4.074 1 97.19 183 ILE B C 1
ATOM 4128 O O . ILE B 1 183 ? -3.127 30.359 4.703 1 97.19 183 ILE B O 1
ATOM 4132 N N . ASP B 1 184 ? -2.936 31.578 2.826 1 95.5 184 ASP B N 1
ATOM 4133 C CA . ASP B 1 184 ? -1.871 30.844 2.15 1 95.5 184 ASP B CA 1
ATOM 4134 C C . ASP B 1 184 ? -2.357 29.469 1.689 1 95.5 184 ASP B C 1
ATOM 4136 O O . ASP B 1 184 ? -1.786 28.438 2.064 1 95.5 184 ASP B O 1
ATOM 4140 N N . TRP B 1 185 ? -3.338 29.484 0.832 1 94.12 185 TRP B N 1
ATOM 4141 C CA . TRP B 1 185 ? -3.938 28.266 0.305 1 94.12 185 TRP B CA 1
ATOM 4142 C C . TRP B 1 185 ? -3.279 27.859 -1.011 1 94.12 185 TRP B C 1
ATOM 41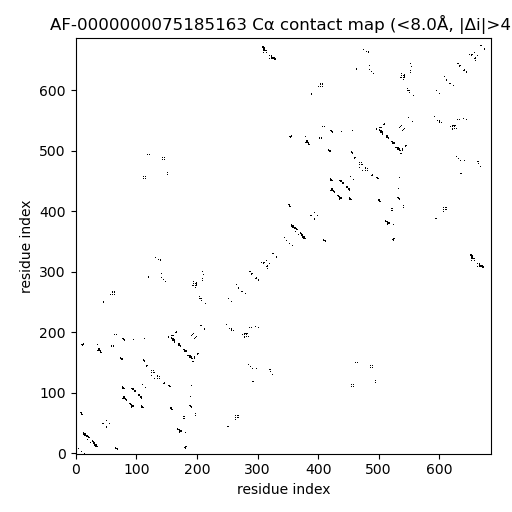44 O O . TRP B 1 185 ? -3.805 27.016 -1.739 1 94.12 185 TRP B O 1
ATOM 4154 N N . ASP B 1 186 ? -2.162 28.453 -1.25 1 88.5 186 ASP B N 1
ATOM 4155 C CA . ASP B 1 186 ? -1.438 28.094 -2.465 1 88.5 186 ASP B CA 1
ATOM 4156 C C . ASP B 1 186 ? -1.009 26.641 -2.436 1 88.5 186 ASP B C 1
ATOM 4158 O O . ASP B 1 186 ? -0.638 26.109 -1.382 1 88.5 186 ASP B O 1
ATOM 4162 N N . ASP B 1 187 ? -1.202 25.859 -3.504 1 87.75 187 ASP B N 1
ATOM 4163 C CA . ASP B 1 187 ? -0.779 24.484 -3.699 1 87.75 187 ASP B CA 1
ATOM 4164 C C . ASP B 1 187 ? -1.711 23.516 -2.975 1 87.75 187 ASP B C 1
ATOM 4166 O O . ASP B 1 187 ? -1.316 22.391 -2.643 1 87.75 187 ASP B O 1
ATOM 4170 N N . VAL B 1 188 ? -2.893 23.984 -2.66 1 93.69 188 VAL B N 1
ATOM 4171 C CA . VAL B 1 188 ? -3.887 23.094 -2.072 1 93.69 188 VAL B CA 1
ATOM 4172 C C . VAL B 1 188 ? -4.129 21.906 -3 1 93.69 188 VAL B C 1
ATOM 4174 O O . VAL B 1 188 ? -4.184 22.062 -4.223 1 93.69 188 VAL B O 1
ATOM 4177 N N . SER B 1 189 ? -4.191 20.719 -2.449 1 95.56 189 SER B N 1
ATOM 4178 C CA . SER B 1 189 ? -4.402 19.5 -3.229 1 95.56 189 SER B CA 1
ATOM 4179 C C . SER B 1 189 ? -5.23 18.484 -2.451 1 95.56 189 SER B C 1
ATOM 4181 O O . SER B 1 189 ? -5.484 18.656 -1.258 1 95.56 189 SER B O 1
ATOM 4183 N N . VAL B 1 190 ? -5.766 17.547 -3.189 1 98.12 190 VAL B N 1
ATOM 4184 C CA . VAL B 1 190 ? -6.5 16.422 -2.613 1 98.12 190 VAL B CA 1
ATOM 4185 C C . VAL B 1 190 ? -5.52 15.375 -2.105 1 98.12 190 VAL B C 1
ATOM 4187 O O . VAL B 1 190 ? -4.637 14.93 -2.846 1 98.12 190 VAL B O 1
ATOM 4190 N N . GLY B 1 191 ? -5.656 15.016 -0.839 1 98.12 191 GLY B N 1
ATOM 4191 C CA . GLY B 1 191 ? -4.738 14.047 -0.257 1 98.12 191 GLY B CA 1
ATOM 4192 C C . GLY B 1 191 ? -5.43 13.023 0.618 1 98.12 191 GLY B C 1
ATOM 4193 O O . GLY B 1 191 ? -6.656 13.023 0.734 1 98.12 191 GLY B O 1
ATOM 4194 N N . PRO B 1 192 ? -4.621 12.102 1.199 1 98.38 192 PRO B N 1
ATOM 4195 C CA . PRO B 1 192 ? -5.164 11.102 2.123 1 98.38 192 PRO B CA 1
ATOM 4196 C C . PRO B 1 192 ? -5.895 11.727 3.309 1 98.38 192 PRO B C 1
ATOM 4198 O O . PRO B 1 192 ? -5.492 12.781 3.799 1 98.38 192 PRO B O 1
ATOM 4201 N N . ARG B 1 193 ? -6.871 11.086 3.836 1 98.06 193 ARG B N 1
ATOM 4202 C CA . ARG B 1 193 ? -7.645 11.57 4.977 1 98.06 193 ARG B CA 1
ATOM 4203 C C . ARG B 1 193 ? -6.754 11.773 6.195 1 98.06 193 ARG B C 1
ATOM 4205 O O . ARG B 1 193 ? -6.941 12.727 6.953 1 98.06 193 ARG B O 1
ATOM 4212 N N . GLU B 1 194 ? -5.77 10.898 6.344 1 97.62 194 GLU B N 1
ATOM 4213 C CA . GLU B 1 194 ? -4.93 10.945 7.539 1 97.62 194 GLU B CA 1
ATOM 4214 C C . GLU B 1 194 ? -4.082 12.219 7.566 1 97.62 194 GLU B C 1
ATOM 4216 O O . GLU B 1 194 ? -3.557 12.594 8.617 1 97.62 194 GLU B O 1
ATOM 4221 N N . GLY B 1 195 ? -3.871 12.852 6.465 1 97.12 195 GLY B N 1
ATOM 4222 C CA . GLY B 1 195 ? -3.219 14.148 6.367 1 97.12 195 GLY B CA 1
ATOM 4223 C C . GLY B 1 195 ? -4.16 15.266 5.949 1 97.12 195 GLY B C 1
ATOM 4224 O O . GLY B 1 195 ? -3.719 16.297 5.449 1 97.12 195 GLY B O 1
ATOM 4225 N N . GLY B 1 196 ? -5.426 15.047 6.09 1 97.56 196 GLY B N 1
ATOM 4226 C CA . GLY B 1 196 ? -6.438 15.938 5.547 1 97.56 196 GLY B CA 1
ATOM 4227 C C . GLY B 1 196 ? -6.871 17.016 6.523 1 97.56 196 GLY B C 1
ATOM 4228 O O . GLY B 1 196 ? -6.059 17.516 7.309 1 97.56 196 GLY B O 1
ATOM 4229 N N . TYR B 1 197 ? -8.086 17.438 6.465 1 97.5 197 TYR B N 1
ATOM 4230 C CA . TYR B 1 197 ? -8.625 18.562 7.203 1 97.5 197 TYR B CA 1
ATOM 4231 C C . TYR B 1 197 ? -8.68 18.266 8.695 1 97.5 197 TYR B C 1
ATOM 4233 O O . TYR B 1 197 ? -8.664 19.188 9.523 1 97.5 197 TYR B O 1
ATOM 4241 N N . ALA B 1 198 ? -8.711 16.984 9.039 1 98.12 198 ALA B N 1
ATOM 4242 C CA . ALA B 1 198 ? -8.961 16.609 10.43 1 98.12 198 ALA B CA 1
ATOM 4243 C C . ALA B 1 198 ? -7.652 16.469 11.203 1 98.12 198 ALA B C 1
ATOM 4245 O O . ALA B 1 198 ? -7.656 16.109 12.383 1 98.12 198 ALA B O 1
ATOM 4246 N N . ARG B 1 199 ? -6.566 16.812 10.555 1 98.12 199 ARG B N 1
ATOM 4247 C CA . ARG B 1 199 ? -5.273 16.625 11.203 1 98.12 199 ARG B CA 1
ATOM 4248 C C . ARG B 1 199 ? -5.043 17.672 12.289 1 98.12 199 ARG B C 1
ATOM 4250 O O . ARG B 1 199 ? -5.75 18.672 12.344 1 98.12 199 ARG B O 1
ATOM 4257 N N . TYR B 1 200 ? -4.035 17.359 13.117 1 97.94 200 TYR B N 1
ATOM 4258 C CA . TYR B 1 200 ? -3.547 18.375 14.047 1 97.94 200 TYR B CA 1
ATOM 4259 C C . TYR B 1 200 ? -2.947 19.562 13.289 1 97.94 200 TYR B C 1
ATOM 4261 O O . TYR B 1 200 ? -2.314 19.391 12.25 1 97.94 200 TYR B O 1
ATOM 4269 N N . PRO B 1 201 ? -3.158 20.781 13.898 1 97.19 201 PRO B N 1
ATOM 4270 C CA . PRO B 1 201 ? -2.318 21.859 13.375 1 97.19 201 PRO B CA 1
ATOM 4271 C C . PRO B 1 201 ? -0.827 21.594 13.562 1 97.19 201 PRO B C 1
ATOM 4273 O O . PRO B 1 201 ? -0.419 21.047 14.594 1 97.19 201 PRO B O 1
ATOM 4276 N N . SER B 1 202 ? -0.064 22.062 12.703 1 94.94 202 SER B N 1
ATOM 4277 C CA . SER B 1 202 ? 1.332 21.641 12.625 1 94.94 202 SER B CA 1
ATOM 4278 C C . SER B 1 202 ? 2.139 22.203 13.797 1 94.94 202 SER B C 1
ATOM 4280 O O . SER B 1 202 ? 3.127 21.594 14.219 1 94.94 202 SER B O 1
ATOM 4282 N N . TRP B 1 203 ? 1.758 23.344 14.383 1 94.56 203 TRP B N 1
ATOM 4283 C CA . TRP B 1 203 ? 2.586 23.969 15.414 1 94.56 203 TRP B CA 1
ATOM 4284 C C . TRP B 1 203 ? 2.475 23.203 16.734 1 94.56 203 TRP B C 1
ATOM 4286 O O . TRP B 1 203 ? 3.271 23.422 17.641 1 94.56 203 TRP B O 1
ATOM 4296 N N . ILE B 1 204 ? 1.527 22.281 16.797 1 95.62 204 ILE B N 1
ATOM 4297 C CA . ILE B 1 204 ? 1.422 21.531 18.047 1 95.62 204 ILE B CA 1
ATOM 4298 C C . ILE B 1 204 ? 1.929 20.109 17.844 1 95.62 204 ILE B C 1
ATOM 4300 O O . ILE B 1 204 ? 1.703 19.234 18.688 1 95.62 204 ILE B O 1
ATOM 4304 N N . THR B 1 205 ? 2.514 19.812 16.672 1 94.38 205 THR B N 1
ATOM 4305 C CA . THR B 1 205 ? 3.109 18.5 16.391 1 94.38 205 THR B CA 1
ATOM 4306 C C . THR B 1 205 ? 4.602 18.641 16.094 1 94.38 205 THR B C 1
ATOM 4308 O O . THR B 1 205 ? 5.203 17.766 15.484 1 94.38 205 THR B O 1
ATOM 4311 N N . ARG B 1 206 ? 5.18 19.641 16.5 1 89.38 206 ARG B N 1
ATOM 4312 C CA . ARG B 1 206 ? 6.547 20 16.141 1 89.38 206 ARG B CA 1
ATOM 4313 C C . ARG B 1 206 ? 7.539 18.984 16.719 1 89.38 206 ARG B C 1
ATOM 4315 O O . ARG B 1 206 ? 8.641 18.828 16.188 1 89.38 206 ARG B O 1
ATOM 4322 N N . ASP B 1 207 ? 7.23 18.359 17.766 1 87.12 207 ASP B N 1
ATOM 4323 C CA . ASP B 1 207 ? 8.102 17.359 18.359 1 87.12 207 ASP B CA 1
ATOM 4324 C C . ASP B 1 207 ? 8.25 16.141 17.453 1 87.12 207 ASP B C 1
ATOM 4326 O O . ASP B 1 207 ? 9.086 15.266 17.703 1 87.12 207 ASP B O 1
ATOM 4330 N N . TRP B 1 208 ? 7.473 16.109 16.406 1 85.56 208 TRP B N 1
ATOM 4331 C CA . TRP B 1 208 ? 7.57 15.031 15.422 1 85.56 208 TRP B CA 1
ATOM 4332 C C . TRP B 1 208 ? 8.203 15.531 14.133 1 85.56 208 TRP B C 1
ATOM 4334 O O . TRP B 1 208 ? 8.352 14.773 13.172 1 85.56 208 TRP B O 1
ATOM 4344 N N . ASP B 1 209 ? 8.492 16.766 14.117 1 74.44 209 ASP B N 1
ATOM 4345 C CA . ASP B 1 209 ? 9.094 17.422 12.961 1 74.44 209 ASP B CA 1
ATOM 4346 C C . ASP B 1 209 ? 10.43 18.062 13.328 1 74.44 209 ASP B C 1
ATOM 4348 O O . ASP B 1 209 ? 10.461 19.172 13.875 1 74.44 209 ASP B O 1
ATOM 4352 N N . PRO B 1 210 ? 11.484 17.391 13.047 1 62.12 210 PRO B N 1
ATOM 4353 C CA . PRO B 1 210 ? 12.781 17.922 13.492 1 62.12 210 PRO B CA 1
ATOM 4354 C C . PRO B 1 210 ? 13.148 19.234 12.805 1 62.12 210 PRO B C 1
ATOM 4356 O O . PRO B 1 210 ? 14.008 19.969 13.297 1 62.12 210 PRO B O 1
ATOM 4359 N N . ILE B 1 211 ? 12.625 19.406 11.578 1 56.31 211 ILE B N 1
ATOM 4360 C CA . ILE B 1 211 ? 12.938 20.641 10.891 1 56.31 211 ILE B CA 1
ATOM 4361 C C . ILE B 1 211 ? 12.531 21.828 11.758 1 56.31 211 ILE B C 1
ATOM 4363 O O . ILE B 1 211 ? 13.281 22.812 11.867 1 56.31 211 ILE B O 1
ATOM 4367 N N . MET B 1 212 ? 11.5 21.562 12.438 1 55.16 212 MET B N 1
ATOM 4368 C CA . MET B 1 212 ? 10.836 22.703 13.062 1 55.16 212 MET B CA 1
ATOM 4369 C C . MET B 1 212 ? 11.117 22.75 14.555 1 55.16 212 MET B C 1
ATOM 4371 O O . MET B 1 212 ? 11 23.812 15.18 1 55.16 212 MET B O 1
ATOM 4375 N N . TYR B 1 213 ? 11.594 21.594 15 1 60.59 213 TYR B N 1
ATOM 4376 C CA . TYR B 1 213 ? 11.648 21.484 16.453 1 60.59 213 TYR B CA 1
ATOM 4377 C C . TYR B 1 213 ? 13.07 21.734 16.969 1 60.59 213 TYR B C 1
ATOM 4379 O O . TYR B 1 213 ? 13.938 20.859 16.828 1 60.59 213 TYR B O 1
ATOM 4387 N N . ASP B 1 214 ? 13.398 22.875 17.344 1 53.31 214 ASP B N 1
ATOM 4388 C CA . ASP B 1 214 ? 14.703 23.219 17.906 1 53.31 214 ASP B CA 1
ATOM 4389 C C . ASP B 1 214 ? 14.695 23.094 19.438 1 53.31 214 ASP B C 1
ATOM 4391 O O . ASP B 1 214 ? 14.82 24.094 20.141 1 53.31 214 ASP B O 1
ATOM 4395 N N . TRP B 1 215 ? 14.281 21.938 20.031 1 48.47 215 TRP B N 1
ATOM 4396 C CA . TRP B 1 215 ? 14.305 21.688 21.469 1 48.47 215 TRP B CA 1
ATOM 4397 C C . TRP B 1 215 ? 15.508 20.844 21.859 1 48.47 215 TRP B C 1
ATOM 4399 O O . TRP B 1 215 ? 15.797 19.828 21.219 1 48.47 215 TRP B O 1
ATOM 4409 N N . PRO B 1 216 ? 16.469 21.359 22.672 1 47.34 216 PRO B N 1
ATOM 4410 C CA . PRO B 1 216 ? 17.656 20.578 23.047 1 47.34 216 PRO B CA 1
ATOM 4411 C C . PRO B 1 216 ? 17.297 19.203 23.594 1 47.34 216 PRO B C 1
ATOM 4413 O O . PRO B 1 216 ? 16.328 19.062 24.344 1 47.34 216 PRO B O 1
ATOM 4416 N N . PRO B 1 217 ? 17.781 18.062 23.047 1 46.78 217 PRO B N 1
ATOM 4417 C CA . PRO B 1 217 ? 17.484 16.719 23.547 1 46.78 217 PRO B CA 1
ATOM 4418 C C . PRO B 1 217 ? 17.531 16.625 25.062 1 46.78 217 PRO B C 1
ATOM 4420 O O . PRO B 1 217 ? 16.734 15.906 25.672 1 46.78 217 PRO B O 1
ATOM 4423 N N . GLY B 1 218 ? 18.859 16.812 25.703 1 37.56 218 GLY B N 1
ATOM 4424 C CA . GLY B 1 218 ? 19.297 16.547 27.062 1 37.56 218 GLY B CA 1
ATOM 4425 C C . GLY B 1 218 ? 18.484 17.281 28.109 1 37.56 218 GLY B C 1
ATOM 4426 O O . GLY B 1 218 ? 18.828 17.281 29.297 1 37.56 218 GLY B O 1
ATOM 4427 N N . SER B 1 219 ? 17.766 18.188 27.734 1 36.69 219 SER B N 1
ATOM 4428 C CA . SER B 1 219 ? 17.219 18.938 28.859 1 36.69 219 SER B CA 1
ATOM 4429 C C . SER B 1 219 ? 16.312 18.062 29.719 1 36.69 219 SER B C 1
ATOM 4431 O O . SER B 1 219 ? 15.148 18.406 29.953 1 36.69 219 SER B O 1
ATOM 4433 N N . ILE B 1 220 ? 16.359 16.766 29.547 1 33.69 220 ILE B N 1
ATOM 4434 C CA . ILE B 1 220 ? 15.867 15.953 30.656 1 33.69 220 ILE B CA 1
ATOM 4435 C C . ILE B 1 220 ? 16.672 16.266 31.922 1 33.69 220 ILE B C 1
ATOM 4437 O O . ILE B 1 220 ? 17.906 16.156 31.922 1 33.69 220 ILE B O 1
ATOM 4441 N N . THR B 1 221 ? 16.25 17.016 32.844 1 31.03 221 THR B N 1
ATOM 4442 C CA . THR B 1 221 ? 16.734 17.312 34.188 1 31.03 221 THR B CA 1
ATOM 4443 C C . THR B 1 221 ? 17.188 16.031 34.875 1 31.03 221 THR B C 1
ATOM 4445 O O . THR B 1 221 ? 16.359 15.234 35.344 1 31.03 221 THR B O 1
ATOM 4448 N N . HIS B 1 222 ? 18.031 15.133 34.312 1 28.23 222 HIS B N 1
ATOM 4449 C CA . HIS B 1 222 ? 18.672 14.32 35.344 1 28.23 222 HIS B CA 1
ATOM 4450 C C . HIS B 1 222 ? 19.406 15.195 36.344 1 28.23 222 HIS B C 1
ATOM 4452 O O . HIS B 1 222 ? 20.125 16.125 36 1 28.23 222 HIS B O 1
ATOM 4458 N N . GLU B 1 223 ? 18.891 15.297 37.594 1 28.67 223 GLU B N 1
ATOM 4459 C CA . GLU B 1 223 ? 19.578 15.781 38.812 1 28.67 223 GLU B CA 1
ATOM 4460 C C . GLU B 1 223 ? 20.969 15.172 38.938 1 28.67 223 GLU B C 1
ATOM 4462 O O . GLU B 1 223 ? 21.125 14.055 39.438 1 28.67 223 GLU B O 1
ATOM 4467 N N . GLU B 1 224 ? 21.766 14.977 37.969 1 27.34 224 GLU B N 1
ATOM 4468 C CA . GLU B 1 224 ? 23.141 14.641 38.344 1 27.34 224 GLU B CA 1
ATOM 4469 C C . GLU B 1 224 ? 23.734 15.703 39.25 1 27.34 224 GLU B C 1
ATOM 4471 O O . GLU B 1 224 ? 23.5 16.906 39.062 1 27.34 224 GLU B O 1
ATOM 4476 N N . ASP B 1 225 ? 24.172 15.258 40.531 1 28.16 225 ASP B N 1
ATOM 4477 C CA . ASP B 1 225 ? 25.062 15.867 41.531 1 28.16 225 ASP B CA 1
ATOM 4478 C C . ASP B 1 225 ? 26.328 16.391 40.844 1 28.16 225 ASP B C 1
ATOM 4480 O O . ASP B 1 225 ? 27.141 15.602 40.344 1 28.16 225 ASP B O 1
ATOM 4484 N N . SER B 1 226 ? 26.312 17.422 40.125 1 27.83 226 SER B N 1
ATOM 4485 C CA . SER B 1 226 ? 27.422 18.188 39.562 1 27.83 226 SER B CA 1
ATOM 4486 C C . SER B 1 226 ? 28.469 18.5 40.625 1 27.83 226 SER B C 1
ATOM 4488 O O . SER B 1 226 ? 28.547 19.625 41.125 1 27.83 226 SER B O 1
ATOM 4490 N N . ASN B 1 227 ? 28.938 17.531 41.375 1 26.16 227 ASN B N 1
ATOM 4491 C CA . ASN B 1 227 ? 30.062 18 42.156 1 26.16 227 ASN B CA 1
ATOM 4492 C C . ASN B 1 227 ? 31.219 18.469 41.281 1 26.16 227 ASN B C 1
ATOM 4494 O O . ASN B 1 227 ? 32.312 18.703 41.781 1 26.16 227 ASN B O 1
ATOM 4498 N N . HIS B 1 228 ? 31.281 17.984 40 1 24.19 228 HIS B N 1
ATOM 4499 C CA . HIS B 1 228 ? 32.656 18.109 39.594 1 24.19 228 HIS B CA 1
ATOM 4500 C C . HIS B 1 228 ? 33.062 19.578 39.438 1 24.19 228 HIS B C 1
ATOM 4502 O O . HIS B 1 228 ? 32.219 20.453 39.281 1 24.19 228 HIS B O 1
ATOM 4508 N N . GLY B 1 229 ? 34.438 19.906 39.438 1 24.06 229 GLY B N 1
ATOM 4509 C CA . GLY B 1 229 ? 35.375 21.031 39.5 1 24.06 229 GLY B CA 1
ATOM 4510 C C . GLY B 1 229 ? 35.25 22 38.344 1 24.06 229 GLY B C 1
ATOM 4511 O O . GLY B 1 229 ? 34.844 21.609 37.25 1 24.06 229 GLY B O 1
ATOM 4512 N N . GLN B 1 230 ? 35.125 23.328 38.594 1 24.16 230 GLN B N 1
ATOM 4513 C CA . GLN B 1 230 ? 34.938 24.656 38 1 24.16 230 GLN B CA 1
ATOM 4514 C C . GLN B 1 230 ? 36 24.938 36.938 1 24.16 230 GLN B C 1
ATOM 4516 O O . GLN B 1 230 ? 36.906 25.734 37.188 1 24.16 230 GLN B O 1
ATOM 4521 N N . SER B 1 231 ? 36.625 24.016 36.156 1 24.08 231 SER B N 1
ATOM 4522 C CA . SER B 1 231 ? 37.75 24.672 35.5 1 24.08 231 SER B CA 1
ATOM 4523 C C . SER B 1 231 ? 37.25 25.734 34.5 1 24.08 231 SER B C 1
ATOM 4525 O O . SER B 1 231 ? 36.188 25.594 33.906 1 24.08 231 SER B O 1
ATOM 4527 N N . MET B 1 232 ? 37.812 27.062 34.438 1 21.72 232 MET B N 1
ATOM 4528 C CA . MET B 1 232 ? 37.688 28.406 33.906 1 21.72 232 MET B CA 1
ATOM 4529 C C . MET B 1 232 ? 37.906 28.391 32.375 1 21.72 232 MET B C 1
ATOM 4531 O O . MET B 1 232 ? 38.656 29.219 31.859 1 21.72 232 MET B O 1
ATOM 4535 N N . VAL B 1 233 ? 37.906 27.312 31.672 1 27 233 VAL B N 1
ATOM 4536 C CA . VAL B 1 233 ? 38.469 27.609 30.344 1 27 233 VAL B CA 1
ATOM 4537 C C . VAL B 1 233 ? 37.594 28.656 29.641 1 27 233 VAL B C 1
ATOM 4539 O O . VAL B 1 233 ? 36.375 28.719 29.891 1 27 233 VAL B O 1
ATOM 4542 N N . GLY B 1 234 ? 38.219 29.531 28.828 1 25.66 234 GLY B N 1
ATOM 4543 C CA . GLY B 1 234 ? 37.906 30.797 28.141 1 25.66 234 GLY B CA 1
ATOM 4544 C C . GLY B 1 234 ? 36.719 30.688 27.203 1 25.66 234 GLY B C 1
ATOM 4545 O O . GLY B 1 234 ? 36.438 29.594 26.703 1 25.66 234 GLY B O 1
ATOM 4546 N N . LYS B 1 235 ? 35.875 31.672 27.281 1 29.7 235 LYS B N 1
ATOM 4547 C CA . LYS B 1 235 ? 34.625 31.922 26.578 1 29.7 235 LYS B CA 1
ATOM 4548 C C . LYS B 1 235 ? 34.812 31.906 25.062 1 29.7 235 LYS B C 1
ATOM 4550 O O . LYS B 1 235 ? 35.5 32.781 24.516 1 29.7 235 LYS B O 1
ATOM 4555 N N . PRO B 1 236 ? 34.938 30.688 24.375 1 30.98 236 PRO B N 1
ATOM 4556 C CA . PRO B 1 236 ? 35.188 30.938 22.953 1 30.98 236 PRO B CA 1
ATOM 4557 C C . PRO B 1 236 ? 34.25 31.969 22.344 1 30.98 236 PRO B C 1
ATOM 4559 O O . PRO B 1 236 ? 33.125 32.125 22.844 1 30.98 236 PRO B O 1
ATOM 4562 N N . VAL B 1 237 ? 34.688 32.938 21.562 1 29.75 237 VAL B N 1
ATOM 4563 C CA . VAL B 1 237 ? 34.031 34 20.812 1 29.75 237 VAL B CA 1
ATOM 4564 C C . VAL B 1 237 ? 32.969 33.406 19.922 1 29.75 237 VAL B C 1
ATOM 4566 O O . VAL B 1 237 ? 33.188 32.438 19.203 1 29.75 237 VAL B O 1
ATOM 4569 N N . PRO B 1 238 ? 31.719 33.625 20.375 1 26.06 238 PRO B N 1
ATOM 4570 C CA . PRO B 1 238 ? 30.609 33.094 19.578 1 26.06 238 PRO B CA 1
ATOM 4571 C C . PRO B 1 238 ? 30.734 33.438 18.094 1 26.06 238 PRO B C 1
ATOM 4573 O O . PRO B 1 238 ? 30.969 34.594 17.734 1 26.06 238 PRO B O 1
ATOM 4576 N N . LYS B 1 239 ? 31.391 32.656 17.344 1 33.78 239 LYS B N 1
ATOM 4577 C CA . LYS B 1 239 ? 31.438 32.938 15.906 1 33.78 239 LYS B CA 1
ATOM 4578 C C . LYS B 1 239 ? 30.094 33.469 15.406 1 33.78 239 LYS B C 1
ATOM 4580 O O . LYS B 1 239 ? 29.047 32.969 15.789 1 33.78 239 LYS B O 1
ATOM 4585 N N . ASP B 1 240 ? 30.031 34.781 14.953 1 28.88 240 ASP B N 1
ATOM 4586 C CA . ASP B 1 240 ? 28.938 35.625 14.477 1 28.88 240 ASP B CA 1
ATOM 4587 C C . ASP B 1 240 ? 27.906 34.812 13.695 1 28.88 240 ASP B C 1
ATOM 4589 O O . ASP B 1 240 ? 26.766 35.281 13.516 1 28.88 240 ASP B O 1
ATOM 4593 N N . ASP B 1 241 ? 28.375 34.125 12.773 1 31.39 241 ASP B N 1
ATOM 4594 C CA . ASP B 1 241 ? 27.469 33.531 11.781 1 31.39 241 ASP B CA 1
ATOM 4595 C C . ASP B 1 241 ? 26.578 32.469 12.406 1 31.39 241 ASP B C 1
ATOM 4597 O O . ASP B 1 241 ? 26.844 31.281 12.281 1 31.39 241 ASP B O 1
ATOM 4601 N N . GLU B 1 242 ? 26.328 32.688 13.625 1 31.48 242 GLU B N 1
ATOM 4602 C CA . GLU B 1 242 ? 25.422 31.688 14.211 1 31.48 242 GLU B CA 1
ATOM 4603 C C . GLU B 1 242 ? 24.141 31.578 13.398 1 31.48 242 GLU B C 1
ATOM 4605 O O . GLU B 1 242 ? 23.578 32.594 12.984 1 31.48 242 GLU B O 1
ATOM 4610 N N . PRO B 1 243 ? 23.953 30.562 12.711 1 32.84 243 PRO B N 1
ATOM 4611 C CA . PRO B 1 243 ? 22.688 30.469 11.969 1 32.84 243 PRO B CA 1
ATOM 4612 C C . PRO B 1 243 ? 21.547 31.172 12.672 1 32.84 243 PRO B C 1
ATOM 4614 O O . PRO B 1 243 ? 21.547 31.297 13.906 1 32.84 243 PRO B O 1
ATOM 4617 N N . MET B 1 244 ? 20.953 32.25 12.062 1 32 244 MET B N 1
ATOM 4618 C CA . MET B 1 244 ? 19.734 32.906 12.539 1 32 244 MET B CA 1
ATOM 4619 C C . MET B 1 244 ? 18.906 31.969 13.406 1 32 244 MET B C 1
ATOM 4621 O O . MET B 1 244 ? 18.438 30.938 12.93 1 32 244 MET B O 1
ATOM 4625 N N . GLN B 1 245 ? 19.203 31.828 14.609 1 33.47 245 GLN B N 1
ATOM 4626 C CA . GLN B 1 245 ? 18.172 31.391 15.539 1 33.47 245 GLN B CA 1
ATOM 4627 C C . GLN B 1 245 ? 16.812 31.969 15.156 1 33.47 245 GLN B C 1
ATOM 4629 O O . GLN B 1 245 ? 16.625 33.188 15.156 1 33.47 245 GLN B O 1
ATOM 4634 N N . ASN B 1 246 ? 16.125 31.578 14.172 1 34.47 246 ASN B N 1
ATOM 4635 C CA . ASN B 1 246 ? 14.773 32.062 13.945 1 34.47 246 ASN B CA 1
ATOM 4636 C C . ASN B 1 246 ? 14.109 32.5 15.25 1 34.47 246 ASN B C 1
ATOM 4638 O O . ASN B 1 246 ? 14.125 31.781 16.234 1 34.47 246 ASN B O 1
ATOM 4642 N N . GLY B 1 247 ? 14.25 33.688 15.75 1 35.94 247 GLY B N 1
ATOM 4643 C CA . GLY B 1 247 ? 13.695 34.469 16.859 1 35.94 247 GLY B CA 1
ATOM 4644 C C . GLY B 1 247 ? 12.375 33.906 17.375 1 35.94 247 GLY B C 1
ATOM 4645 O O . GLY B 1 247 ? 11.859 34.344 18.391 1 35.94 247 GLY B O 1
ATOM 4646 N N . SER B 1 248 ? 11.492 33.531 16.453 1 38.94 248 SER B N 1
ATOM 4647 C CA . SER B 1 248 ? 10.125 33.219 16.859 1 38.94 248 SER B CA 1
ATOM 4648 C C . SER B 1 248 ? 10.117 32.031 17.828 1 38.94 248 SER B C 1
ATOM 4650 O O . SER B 1 248 ? 9.055 31.672 18.344 1 38.94 248 SER B O 1
ATOM 4652 N N . SER B 1 249 ? 10.969 31.031 17.781 1 45.78 249 SER B N 1
ATOM 4653 C CA . SER B 1 249 ? 10.648 29.625 17.953 1 45.78 249 SER B CA 1
ATOM 4654 C C . SER B 1 249 ? 10.664 29.219 19.422 1 45.78 249 SER B C 1
ATOM 4656 O O . SER B 1 249 ? 11.688 28.781 19.938 1 45.78 249 SER B O 1
ATOM 4658 N N . CYS B 1 250 ? 10.219 29.969 20.266 1 52.28 250 CYS B N 1
ATOM 4659 C CA . CYS B 1 250 ? 10.008 29.312 21.562 1 52.28 250 CYS B CA 1
ATOM 4660 C C . CYS B 1 250 ? 9.328 27.969 21.375 1 52.28 250 CYS B C 1
ATOM 4662 O O . CYS B 1 250 ? 8.102 27.891 21.219 1 52.28 250 CYS B O 1
ATOM 4664 N N . GLU B 1 251 ? 10.07 27.062 21 1 74.62 251 GLU B N 1
ATOM 4665 C CA . GLU B 1 251 ? 9.609 25.688 20.938 1 74.62 251 GLU B CA 1
ATOM 4666 C C . GLU B 1 251 ? 9.102 25.203 22.281 1 74.62 251 GLU B C 1
ATOM 4668 O O . GLU B 1 251 ? 9.719 25.469 23.312 1 74.62 251 GLU B O 1
ATOM 4673 N N . GLU B 1 252 ? 7.914 24.906 22.281 1 85.5 252 GLU B N 1
ATOM 4674 C CA . GLU B 1 252 ? 7.312 24.375 23.5 1 85.5 252 GLU B CA 1
ATOM 4675 C C . GLU B 1 252 ? 7.793 22.953 23.766 1 85.5 252 GLU B C 1
ATOM 4677 O O . GLU B 1 252 ? 8.141 22.219 22.828 1 85.5 252 GLU B O 1
ATOM 4682 N N . ALA B 1 253 ? 7.871 22.609 25.062 1 88 253 ALA B N 1
ATOM 4683 C CA . ALA B 1 253 ? 8.297 21.281 25.469 1 88 253 ALA B CA 1
ATOM 4684 C C . ALA B 1 253 ? 7.363 20.203 24.922 1 88 253 ALA B C 1
ATOM 4686 O O . ALA B 1 253 ? 6.172 20.453 24.719 1 88 253 ALA B O 1
ATOM 4687 N N . PRO B 1 254 ? 7.859 18.984 24.734 1 89.12 254 PRO B N 1
ATOM 4688 C CA . PRO B 1 254 ? 7.039 17.891 24.219 1 89.12 254 PRO B CA 1
ATOM 4689 C C . PRO B 1 254 ? 5.789 17.641 25.062 1 89.12 254 PRO B C 1
ATOM 4691 O O . PRO B 1 254 ? 4.727 17.328 24.516 1 89.12 254 PRO B O 1
ATOM 4694 N N . GLU B 1 255 ? 5.895 17.797 26.344 1 91.31 255 GLU B N 1
ATOM 4695 C CA . GLU B 1 255 ? 4.754 17.562 27.234 1 91.31 255 GLU B CA 1
ATOM 4696 C C . GLU B 1 255 ? 3.66 18.609 27 1 91.31 255 GLU B C 1
ATOM 4698 O O . GLU B 1 255 ? 2.471 18.297 27.094 1 91.31 255 GLU B O 1
ATOM 4703 N N . VAL B 1 256 ? 4.152 19.781 26.734 1 93.31 256 VAL B N 1
ATOM 4704 C CA . VAL B 1 256 ? 3.211 20.875 26.469 1 93.31 256 VAL B CA 1
ATOM 4705 C C . VAL B 1 256 ? 2.525 20.641 25.125 1 93.31 256 VAL B C 1
ATOM 4707 O O . VAL B 1 256 ? 1.31 20.812 25 1 93.31 256 VAL B O 1
ATOM 4710 N N . LEU B 1 257 ? 3.281 20.234 24.172 1 94.25 257 LEU B N 1
ATOM 4711 C CA . LEU B 1 257 ? 2.725 19.938 22.859 1 94.25 257 LEU B CA 1
ATOM 4712 C C . LEU B 1 257 ? 1.703 18.812 22.938 1 94.25 257 LEU B C 1
ATOM 4714 O O . LEU B 1 257 ? 0.638 18.875 22.328 1 94.25 257 LEU B O 1
ATOM 4718 N N . GLN B 1 258 ? 2.016 17.828 23.734 1 94.25 258 GLN B N 1
ATOM 4719 C CA . GLN B 1 258 ? 1.077 16.719 23.922 1 94.25 258 GLN B CA 1
ATOM 4720 C C . GLN B 1 258 ? -0.215 17.203 24.578 1 94.25 258 GLN B C 1
ATOM 4722 O O . GLN B 1 258 ? -1.306 16.766 24.203 1 94.25 258 GLN B O 1
ATOM 4727 N N . ALA B 1 259 ? -0.071 18.078 25.516 1 95.44 259 ALA B N 1
ATOM 4728 C CA . ALA B 1 259 ? -1.252 18.641 26.172 1 95.44 259 ALA B CA 1
ATOM 4729 C C . ALA B 1 259 ? -2.125 19.406 25.188 1 95.44 259 ALA B C 1
ATOM 4731 O O . ALA B 1 259 ? -3.354 19.312 25.234 1 95.44 259 ALA B O 1
ATOM 4732 N N . HIS B 1 260 ? -1.446 20.172 24.312 1 97.25 260 HIS B N 1
ATOM 4733 C CA . HIS B 1 260 ? -2.182 20.875 23.266 1 97.25 260 HIS B CA 1
ATOM 4734 C C . HIS B 1 260 ? -2.91 19.891 22.359 1 97.25 260 HIS B C 1
ATOM 4736 O O . HIS B 1 260 ? -4.07 20.109 22 1 97.25 260 HIS B O 1
ATOM 4742 N N . ARG B 1 261 ? -2.297 18.797 22 1 97.12 261 ARG B N 1
ATOM 4743 C CA . ARG B 1 261 ? -2.9 17.781 21.125 1 97.12 261 ARG B CA 1
ATOM 4744 C C . ARG B 1 261 ? -4.082 17.109 21.812 1 97.12 261 ARG B C 1
ATOM 4746 O O . ARG B 1 261 ? -5.117 16.875 21.188 1 97.12 261 ARG B O 1
ATOM 4753 N N . ASP B 1 262 ? -3.895 16.828 23.109 1 97.25 262 ASP B N 1
ATOM 4754 C CA . ASP B 1 262 ? -4.992 16.234 23.859 1 97.25 262 ASP B CA 1
ATOM 4755 C C . ASP B 1 262 ? -6.215 17.141 23.875 1 97.25 262 ASP B C 1
ATOM 4757 O O . ASP B 1 262 ? -7.344 16.688 23.672 1 97.25 262 ASP B O 1
ATOM 4761 N N . LEU B 1 263 ? -5.93 18.359 24.109 1 97.81 263 LEU B N 1
ATOM 4762 C CA . LEU B 1 263 ? -7.016 19.328 24.156 1 97.81 263 LEU B CA 1
ATOM 4763 C C . LEU B 1 263 ? -7.68 19.469 22.797 1 97.81 263 LEU B C 1
ATOM 4765 O O . LEU B 1 263 ? -8.906 19.406 22.688 1 97.81 263 LEU B O 1
ATOM 4769 N N . TYR B 1 264 ? -6.891 19.656 21.766 1 98.5 264 TYR B N 1
ATOM 4770 C CA . TYR B 1 264 ? -7.438 19.797 20.422 1 98.5 264 TYR B CA 1
ATOM 4771 C C . TYR B 1 264 ? -8.242 18.562 20.031 1 98.5 264 TYR B C 1
ATOM 4773 O O . TYR B 1 264 ? -9.328 18.688 19.438 1 98.5 264 TYR B O 1
ATOM 4781 N N . TYR B 1 265 ? -7.711 17.406 20.328 1 98.12 265 TYR B N 1
ATOM 4782 C CA . TYR B 1 265 ? -8.383 16.141 20.016 1 98.12 265 TYR B CA 1
ATOM 4783 C C . TYR B 1 265 ? -9.75 16.078 20.688 1 98.12 265 TYR B C 1
ATOM 4785 O O . TYR B 1 265 ? -10.742 15.703 20.062 1 98.12 265 TYR B O 1
ATOM 4793 N N . ALA B 1 266 ? -9.789 16.391 21.938 1 97.88 266 ALA B N 1
ATOM 4794 C CA . ALA B 1 266 ? -11.047 16.375 22.688 1 97.88 266 ALA B CA 1
ATOM 4795 C C . ALA B 1 266 ? -12.078 17.297 22.047 1 97.88 266 ALA B C 1
ATOM 4797 O O . ALA B 1 266 ? -13.242 16.922 21.891 1 97.88 266 ALA B O 1
ATOM 4798 N N . ILE B 1 267 ? -11.641 18.406 21.719 1 98.38 267 ILE B N 1
ATOM 4799 C CA . ILE B 1 267 ? -12.516 19.406 21.094 1 98.38 267 ILE B CA 1
ATOM 4800 C C . ILE B 1 267 ? -13 18.891 19.734 1 98.38 267 ILE B C 1
ATOM 4802 O O . ILE B 1 267 ? -14.195 18.938 19.453 1 98.38 267 ILE B O 1
ATOM 4806 N N . TYR B 1 268 ? -12.055 18.422 18.969 1 98.44 268 TYR B N 1
ATOM 4807 C CA . TYR B 1 268 ? -12.398 17.984 17.625 1 98.44 268 TYR B CA 1
ATOM 4808 C C . TYR B 1 268 ? -13.352 16.797 17.672 1 98.44 268 TYR B C 1
ATOM 4810 O O . TYR B 1 268 ? -14.266 16.688 16.844 1 98.44 268 TYR B O 1
ATOM 4818 N N . ALA B 1 269 ? -13.125 15.875 18.562 1 97.75 269 ALA B N 1
ATOM 4819 C CA . ALA B 1 269 ? -13.945 14.672 18.703 1 97.75 269 ALA B CA 1
ATOM 4820 C C . ALA B 1 269 ? -15.398 15.039 18.984 1 97.75 269 ALA B C 1
ATOM 4822 O O . ALA B 1 269 ? -16.312 14.336 18.562 1 97.75 269 ALA B O 1
ATOM 4823 N N . ASP B 1 270 ? -15.609 16.078 19.656 1 97.62 270 ASP B N 1
ATOM 4824 C CA . ASP B 1 270 ? -16.953 16.547 19.953 1 97.62 270 ASP B CA 1
ATOM 4825 C C . ASP B 1 270 ? -17.625 17.094 18.688 1 97.62 270 ASP B C 1
ATOM 4827 O O . ASP B 1 270 ? -18.844 16.984 18.531 1 97.62 270 ASP B O 1
ATOM 4831 N N . ILE B 1 271 ? -16.875 17.625 17.875 1 97.31 271 ILE B N 1
ATOM 4832 C CA . ILE B 1 271 ? -17.375 18.297 16.688 1 97.31 271 ILE B CA 1
ATOM 4833 C C . ILE B 1 271 ? -17.578 17.281 15.562 1 97.31 271 ILE B C 1
ATOM 4835 O O . ILE B 1 271 ? -18.594 17.312 14.852 1 97.31 271 ILE B O 1
ATOM 4839 N N . ASP B 1 272 ? -16.625 16.469 15.359 1 96.75 272 ASP B N 1
ATOM 4840 C CA . ASP B 1 272 ? -16.594 15.469 14.305 1 96.75 272 ASP B CA 1
ATOM 4841 C C . ASP B 1 272 ? -15.992 14.156 14.805 1 96.75 272 ASP B C 1
ATOM 4843 O O . ASP B 1 272 ? -14.82 13.867 14.547 1 96.75 272 ASP B O 1
ATOM 4847 N N . PRO B 1 273 ? -16.797 13.312 15.375 1 95.12 273 PRO B N 1
ATOM 4848 C CA . PRO B 1 273 ? -16.312 12.062 15.953 1 95.12 273 PRO B CA 1
ATOM 4849 C C . PRO B 1 273 ? -15.656 11.148 14.922 1 95.12 273 PRO B C 1
ATOM 4851 O O . PRO B 1 273 ? -14.656 10.484 15.219 1 95.12 273 PRO B O 1
ATOM 4854 N N . THR B 1 274 ? -16.141 11.141 13.734 1 92.88 274 THR B N 1
ATOM 4855 C CA . THR B 1 274 ? -15.586 10.305 12.68 1 92.88 274 THR B CA 1
ATOM 4856 C C . THR B 1 274 ? -14.211 10.805 12.258 1 92.88 274 THR B C 1
ATOM 4858 O O . THR B 1 274 ? -13.266 10.023 12.141 1 92.88 274 THR B O 1
ATOM 4861 N N . GLY B 1 275 ? -14.133 12.117 12.125 1 94.69 275 GLY B N 1
ATOM 4862 C CA . GLY B 1 275 ? -12.859 12.711 11.75 1 94.69 275 GLY B CA 1
ATOM 4863 C C . GLY B 1 275 ? -11.805 12.594 12.836 1 94.69 275 GLY B C 1
ATOM 4864 O O . GLY B 1 275 ? -10.609 12.555 12.547 1 94.69 275 GLY B O 1
ATOM 4865 N N . ALA B 1 276 ? -12.242 12.453 14.062 1 96.12 276 ALA B N 1
ATOM 4866 C CA . ALA B 1 276 ? -11.328 12.391 15.195 1 96.12 276 ALA B CA 1
ATOM 4867 C C . ALA B 1 276 ? -10.508 11.102 15.164 1 96.12 276 ALA B C 1
ATOM 4869 O O . ALA B 1 276 ? -9.414 11.039 15.742 1 96.12 276 ALA B O 1
ATOM 4870 N N . GLU B 1 277 ? -11.008 10.086 14.484 1 93.12 277 GLU B N 1
ATOM 4871 C CA . GLU B 1 277 ? -10.266 8.836 14.336 1 93.12 277 GLU B CA 1
ATOM 4872 C C . GLU B 1 277 ? -8.969 9.055 13.555 1 93.12 277 GLU B C 1
ATOM 4874 O O . GLU B 1 277 ? -8 8.312 13.742 1 93.12 277 GLU B O 1
ATOM 4879 N N . VAL B 1 278 ? -9 10.055 12.727 1 94.69 278 VAL B N 1
ATOM 4880 C CA . VAL B 1 278 ? -7.828 10.438 11.945 1 94.69 278 VAL B CA 1
ATOM 4881 C C . VAL B 1 278 ? -6.938 11.367 12.766 1 94.69 278 VAL B C 1
ATOM 4883 O O . VAL B 1 278 ? -5.711 11.25 12.734 1 94.69 278 VAL B O 1
ATOM 4886 N N . THR B 1 279 ? -7.527 12.234 13.516 1 97 279 THR B N 1
ATOM 4887 C CA . THR B 1 279 ? -6.824 13.289 14.234 1 97 279 THR B CA 1
ATOM 4888 C C . THR B 1 279 ? -5.766 12.703 15.164 1 97 279 THR B C 1
ATOM 4890 O O . THR B 1 279 ? -4.621 13.156 15.172 1 97 279 THR B O 1
ATOM 4893 N N . CYS B 1 280 ? -6.125 11.695 15.852 1 93.25 280 CYS B N 1
ATOM 4894 C CA . CYS B 1 280 ? -5.324 11.188 16.953 1 93.25 280 CYS B CA 1
ATOM 4895 C C . CYS B 1 280 ? -3.969 10.688 16.469 1 93.25 280 CYS B C 1
ATOM 4897 O O . CYS B 1 280 ? -2.998 10.672 17.219 1 93.25 280 CYS B O 1
ATOM 4899 N N . ARG B 1 281 ? -3.867 10.352 15.172 1 93.44 281 ARG B N 1
ATOM 4900 C CA . ARG B 1 281 ? -2.596 9.836 14.672 1 93.44 281 ARG B CA 1
ATOM 4901 C C . ARG B 1 281 ? -2.123 10.633 13.453 1 93.44 281 ARG B C 1
ATOM 4903 O O . ARG B 1 281 ? -1.23 10.188 12.727 1 93.44 281 ARG B O 1
ATOM 4910 N N . SER B 1 282 ? -2.701 11.758 13.289 1 96.69 282 SER B N 1
ATOM 4911 C CA . SER B 1 282 ? -2.396 12.555 12.109 1 96.69 282 SER B CA 1
ATOM 4912 C C . SER B 1 282 ? -0.954 13.047 12.125 1 96.69 282 SER B C 1
ATOM 4914 O O . SER B 1 282 ? -0.342 13.242 11.078 1 96.69 282 SER B O 1
ATOM 4916 N N . HIS B 1 283 ? -0.397 13.258 13.328 1 95.56 283 HIS B N 1
ATOM 4917 C CA . HIS B 1 283 ? 0.979 13.734 13.422 1 95.56 283 HIS B CA 1
ATOM 4918 C C . HIS B 1 283 ? 1.963 12.664 12.961 1 95.56 283 HIS B C 1
ATOM 4920 O O . HIS B 1 283 ? 3.035 12.984 12.438 1 95.56 283 HIS B O 1
ATOM 4926 N N . ILE B 1 284 ? 1.61 11.406 13.141 1 95.12 284 ILE B N 1
ATOM 4927 C CA . ILE B 1 284 ? 2.453 10.312 12.664 1 95.12 284 ILE B CA 1
ATOM 4928 C C . ILE B 1 284 ? 2.447 10.281 11.141 1 95.12 284 ILE B C 1
ATOM 4930 O O . ILE B 1 284 ? 3.504 10.188 10.508 1 95.12 284 ILE B O 1
ATOM 4934 N N . PHE B 1 285 ? 1.25 10.375 10.562 1 96.62 285 PHE B N 1
ATOM 4935 C CA . PHE B 1 285 ? 1.13 10.391 9.109 1 96.62 285 PHE B CA 1
ATOM 4936 C C . PHE B 1 285 ? 1.877 11.578 8.516 1 96.62 285 PHE B C 1
ATOM 4938 O O . PHE B 1 285 ? 2.566 11.438 7.504 1 96.62 285 PHE B O 1
ATOM 4945 N N . GLU B 1 286 ? 1.72 12.68 9.133 1 95.25 286 GLU B N 1
ATOM 4946 C CA . GLU B 1 286 ? 2.422 13.875 8.672 1 95.25 286 GLU B CA 1
ATOM 4947 C C . GLU B 1 286 ? 3.936 13.672 8.711 1 95.25 286 GLU B C 1
ATOM 4949 O O . GLU B 1 286 ? 4.641 14.078 7.785 1 95.25 286 GLU B O 1
ATOM 4954 N N . ALA B 1 287 ? 4.414 13.125 9.789 1 95.31 287 ALA B N 1
ATOM 4955 C CA . ALA B 1 287 ? 5.844 12.852 9.906 1 95.31 287 ALA B CA 1
ATOM 4956 C C . ALA B 1 287 ? 6.324 11.945 8.773 1 95.31 287 ALA B C 1
ATOM 4958 O O . ALA B 1 287 ? 7.398 12.156 8.211 1 95.31 287 ALA B O 1
ATOM 4959 N N . VAL B 1 288 ? 5.535 10.945 8.422 1 96.69 288 VAL B N 1
ATOM 4960 C CA . VAL B 1 288 ? 5.859 10.023 7.332 1 96.69 288 VAL B CA 1
ATOM 4961 C C . VAL B 1 288 ? 6 10.797 6.023 1 96.69 288 VAL B C 1
ATOM 4963 O O . VAL B 1 288 ? 7 10.656 5.316 1 96.69 288 VAL B O 1
ATOM 4966 N N . VAL B 1 289 ? 5.031 11.609 5.734 1 95.88 289 VAL B N 1
ATOM 4967 C CA . VAL B 1 289 ? 5.016 12.344 4.473 1 95.88 289 VAL B CA 1
ATOM 4968 C C . VAL B 1 289 ? 6.199 13.305 4.414 1 95.88 289 VAL B C 1
ATOM 4970 O O . VAL B 1 289 ? 6.883 13.406 3.393 1 95.88 289 VAL B O 1
ATOM 4973 N N . ILE B 1 290 ? 6.488 13.977 5.535 1 94.19 290 ILE B N 1
ATOM 4974 C CA . ILE B 1 290 ? 7.613 14.914 5.594 1 94.19 290 ILE B CA 1
ATOM 4975 C C . ILE B 1 290 ? 8.914 14.156 5.34 1 94.19 290 ILE B C 1
ATOM 4977 O O . ILE B 1 290 ? 9.766 14.617 4.566 1 94.19 290 ILE B O 1
ATOM 4981 N N . ALA B 1 291 ? 9.07 13.039 5.965 1 95.19 291 ALA B N 1
ATOM 4982 C CA . ALA B 1 291 ? 10.289 12.258 5.82 1 95.19 291 ALA B CA 1
ATOM 4983 C C . ALA B 1 291 ? 10.492 11.812 4.371 1 95.19 291 ALA B C 1
ATOM 4985 O O . ALA B 1 291 ? 11.625 11.719 3.895 1 95.19 291 ALA B O 1
ATOM 4986 N N . LEU B 1 292 ? 9.43 11.531 3.68 1 95.88 292 LEU B N 1
ATOM 4987 C CA . LEU B 1 292 ? 9.508 11.031 2.312 1 95.88 292 LEU B CA 1
ATOM 4988 C C . LEU B 1 292 ? 9.758 12.172 1.328 1 95.88 292 LEU B C 1
ATOM 4990 O O . LEU B 1 292 ? 10.375 11.961 0.279 1 95.88 292 LEU B O 1
ATOM 4994 N N . GLU B 1 293 ? 9.305 13.352 1.679 1 91.44 293 GLU B N 1
ATOM 4995 C CA . GLU B 1 293 ? 9.398 14.477 0.759 1 91.44 293 GLU B CA 1
ATOM 4996 C C . GLU B 1 293 ? 10.68 15.281 1.002 1 91.44 293 GLU B C 1
ATOM 4998 O O . GLU B 1 293 ? 11.125 16.031 0.13 1 91.44 293 GLU B O 1
ATOM 5003 N N . HIS B 1 294 ? 11.172 15.164 2.219 1 89.19 294 HIS B N 1
ATOM 5004 C CA . HIS B 1 294 ? 12.352 15.945 2.582 1 89.19 294 HIS B CA 1
ATOM 5005 C C . HIS B 1 294 ? 13.484 15.047 3.072 1 89.19 294 HIS B C 1
ATOM 5007 O O . HIS B 1 294 ? 13.578 14.758 4.27 1 89.19 294 HIS B O 1
ATOM 5013 N N . ARG B 1 295 ? 14.391 14.797 2.219 1 87.94 295 ARG B N 1
ATOM 5014 C CA . ARG B 1 295 ? 15.477 13.859 2.5 1 87.94 295 ARG B CA 1
ATOM 5015 C C . ARG B 1 295 ? 16.297 14.312 3.707 1 87.94 295 ARG B C 1
ATOM 5017 O O . ARG B 1 295 ? 16.734 13.484 4.512 1 87.94 295 ARG B O 1
ATOM 5024 N N . ASP B 1 296 ? 16.469 15.57 3.852 1 87.75 296 ASP B N 1
ATOM 5025 C CA . ASP B 1 296 ? 17.344 16.094 4.902 1 87.75 296 ASP B CA 1
ATOM 5026 C C . ASP B 1 296 ? 16.75 15.82 6.285 1 87.75 296 ASP B C 1
ATOM 5028 O O . ASP B 1 296 ? 17.484 15.781 7.277 1 87.75 296 ASP B O 1
ATOM 5032 N N . LEU B 1 297 ? 15.461 15.547 6.32 1 89.5 297 LEU B N 1
ATOM 5033 C CA . LEU B 1 297 ? 14.789 15.336 7.598 1 89.5 297 LEU B CA 1
ATOM 5034 C C . LEU B 1 297 ? 14.469 13.859 7.812 1 89.5 297 LEU B C 1
ATOM 5036 O O . LEU B 1 297 ? 14.016 13.469 8.891 1 89.5 297 LEU B O 1
ATOM 5040 N N . SER B 1 298 ? 14.75 13.031 6.84 1 91.75 298 SER B N 1
ATOM 5041 C CA . SER B 1 298 ? 14.273 11.648 6.805 1 91.75 298 SER B CA 1
ATOM 5042 C C . SER B 1 298 ? 14.875 10.828 7.938 1 91.75 298 SER B C 1
ATOM 5044 O O . SER B 1 298 ? 14.18 10.055 8.594 1 91.75 298 SER B O 1
ATOM 5046 N N . VAL B 1 299 ? 16.141 11.062 8.242 1 89.12 299 VAL B N 1
ATOM 5047 C CA . VAL B 1 299 ? 16.828 10.227 9.219 1 89.12 299 VAL B CA 1
ATOM 5048 C C . VAL B 1 299 ? 16.281 10.523 10.617 1 89.12 299 VAL B C 1
ATOM 5050 O O . VAL B 1 299 ? 15.961 9.602 11.375 1 89.12 299 VAL B O 1
ATOM 5053 N N . ALA B 1 300 ? 16.156 11.805 10.953 1 89.69 300 ALA B N 1
ATOM 5054 C CA . ALA B 1 300 ? 15.672 12.195 12.273 1 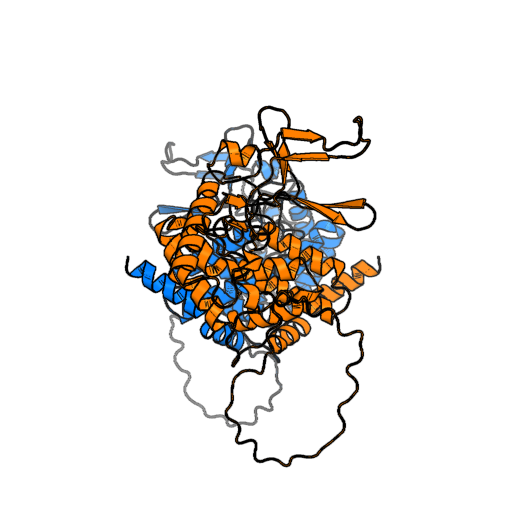89.69 300 ALA B CA 1
ATOM 5055 C C . ALA B 1 300 ? 14.242 11.703 12.5 1 89.69 300 ALA B C 1
ATOM 5057 O O . ALA B 1 300 ? 13.914 11.211 13.586 1 89.69 300 ALA B O 1
ATOM 5058 N N . ILE B 1 301 ? 13.43 11.836 11.547 1 93.38 301 ILE B N 1
ATOM 5059 C CA . ILE B 1 301 ? 12.039 11.414 11.664 1 93.38 301 ILE B CA 1
ATOM 5060 C C . ILE B 1 301 ? 11.961 9.891 11.727 1 93.38 301 ILE B C 1
ATOM 5062 O O . ILE B 1 301 ? 11.18 9.336 12.5 1 93.38 301 ILE B O 1
ATOM 5066 N N . MET B 1 302 ? 12.758 9.234 10.891 1 92.94 302 MET B N 1
ATOM 5067 C CA . MET B 1 302 ? 12.781 7.77 10.898 1 92.94 302 MET B CA 1
ATOM 5068 C C . MET B 1 302 ? 13.148 7.242 12.281 1 92.94 302 MET B C 1
ATOM 5070 O O . MET B 1 302 ? 12.594 6.238 12.734 1 92.94 302 MET B O 1
ATOM 5074 N N . LEU B 1 303 ? 14.078 7.891 12.945 1 90.31 303 LEU B N 1
ATOM 5075 C CA . LEU B 1 303 ? 14.453 7.496 14.305 1 90.31 303 LEU B CA 1
ATOM 5076 C C . LEU B 1 303 ? 13.242 7.539 15.234 1 90.31 303 LEU B C 1
ATOM 5078 O O . LEU B 1 303 ? 13.039 6.617 16.031 1 90.31 303 LEU B O 1
ATOM 5082 N N . LYS B 1 304 ? 12.484 8.57 15.125 1 90.81 304 LYS B N 1
ATOM 5083 C CA . LYS B 1 304 ? 11.297 8.719 15.945 1 90.81 304 LYS B CA 1
ATOM 5084 C C . LYS B 1 304 ? 10.242 7.676 15.594 1 90.81 304 LYS B C 1
ATOM 5086 O O . LYS B 1 304 ? 9.617 7.086 16.469 1 90.81 304 LYS B O 1
ATOM 5091 N N . LEU B 1 305 ? 10.047 7.449 14.32 1 94.25 305 LEU B N 1
ATOM 5092 C CA . LEU B 1 305 ? 9.062 6.477 13.867 1 94.25 305 LEU B CA 1
ATOM 5093 C C . LEU B 1 305 ? 9.445 5.066 14.305 1 94.25 305 LEU B C 1
ATOM 5095 O O . LEU B 1 305 ? 8.586 4.273 14.695 1 94.25 305 LEU B O 1
ATOM 5099 N N . CYS B 1 306 ? 10.719 4.766 14.234 1 92.75 306 CYS B N 1
ATOM 5100 C CA . CYS B 1 306 ? 11.203 3.465 14.688 1 92.75 306 CYS B CA 1
ATOM 5101 C C . CYS B 1 306 ? 10.938 3.277 16.172 1 92.75 306 CYS B C 1
ATOM 5103 O O . CYS B 1 306 ? 10.469 2.217 16.594 1 92.75 306 CYS B O 1
ATOM 5105 N N . SER B 1 307 ? 11.18 4.344 16.906 1 90.38 307 SER B N 1
ATOM 5106 C CA . SER B 1 307 ? 10.93 4.277 18.344 1 90.38 307 SER B CA 1
ATOM 5107 C C . SER B 1 307 ? 9.445 4.121 18.641 1 90.38 307 SER B C 1
ATOM 5109 O O . SER B 1 307 ? 9.062 3.457 19.609 1 90.38 307 SER B O 1
ATOM 5111 N N . TYR B 1 308 ? 8.664 4.781 17.891 1 93 308 TYR B N 1
ATOM 5112 C CA . TYR B 1 308 ? 7.215 4.688 18.031 1 93 308 TYR B CA 1
ATOM 5113 C C . TYR B 1 308 ? 6.73 3.275 17.734 1 93 308 TYR B C 1
ATOM 5115 O O . TYR B 1 308 ? 5.875 2.738 18.438 1 93 308 TYR B O 1
ATOM 5123 N N . LEU B 1 309 ? 7.285 2.615 16.719 1 94.19 309 LEU B N 1
ATOM 5124 C CA . LEU B 1 309 ? 6.816 1.318 16.234 1 94.19 309 LEU B CA 1
ATOM 5125 C C . LEU B 1 309 ? 7.402 0.186 17.078 1 94.19 309 LEU B C 1
ATOM 5127 O O . LEU B 1 309 ? 6.723 -0.81 17.344 1 94.19 309 LEU B O 1
ATOM 5131 N N . PHE B 1 310 ? 8.664 0.391 17.375 1 92.5 310 PHE B N 1
ATOM 5132 C CA . PHE B 1 310 ? 9.375 -0.69 18.047 1 92.5 310 PHE B CA 1
ATOM 5133 C C . PHE B 1 310 ? 9.867 -0.246 19.422 1 92.5 310 PHE B C 1
ATOM 5135 O O . PHE B 1 310 ? 10.391 0.861 19.562 1 92.5 310 PHE B O 1
ATOM 5142 N N . GLY B 1 311 ? 9.648 -1.11 20.438 1 85.44 311 GLY B N 1
ATOM 5143 C CA . GLY B 1 311 ? 10.25 -0.838 21.734 1 85.44 311 GLY B CA 1
ATOM 5144 C C . GLY B 1 311 ? 11.766 -0.745 21.672 1 85.44 311 GLY B C 1
ATOM 5145 O O . GLY B 1 311 ? 12.43 -1.627 21.125 1 85.44 311 GLY B O 1
ATOM 5146 N N . LYS B 1 312 ? 12.344 0.237 22.203 1 77.5 312 LYS B N 1
ATOM 5147 C CA . LYS B 1 312 ? 13.766 0.565 22.109 1 77.5 312 LYS B CA 1
ATOM 5148 C C . LYS B 1 312 ? 14.633 -0.549 22.688 1 77.5 312 LYS B C 1
ATOM 5150 O O . LYS B 1 312 ? 15.758 -0.77 22.234 1 77.5 312 LYS B O 1
ATOM 5155 N N . GLU B 1 313 ? 14.133 -1.244 23.531 1 78.69 313 GLU B N 1
ATOM 5156 C CA . GLU B 1 313 ? 14.875 -2.311 24.188 1 78.69 313 GLU B CA 1
ATOM 5157 C C . GLU B 1 313 ? 15.109 -3.488 23.234 1 78.69 313 GLU B C 1
ATOM 5159 O O . GLU B 1 313 ? 16.062 -4.242 23.406 1 78.69 313 GLU B O 1
ATOM 5164 N N . TYR B 1 314 ? 14.289 -3.58 22.25 1 74.38 314 TYR B N 1
ATOM 5165 C CA . TYR B 1 314 ? 14.328 -4.793 21.438 1 74.38 314 TYR B CA 1
ATOM 5166 C C . TYR B 1 314 ? 14.836 -4.492 20.031 1 74.38 314 TYR B C 1
ATOM 5168 O O . TYR B 1 314 ? 15.523 -5.316 19.422 1 74.38 314 TYR B O 1
ATOM 5176 N N . MET B 1 315 ? 14.422 -3.311 19.578 1 80.19 315 MET B N 1
ATOM 5177 C CA . MET B 1 315 ? 14.781 -3.027 18.203 1 80.19 315 MET B CA 1
ATOM 5178 C C . MET B 1 315 ? 14.883 -1.523 17.953 1 80.19 315 MET B C 1
ATOM 5180 O O . MET B 1 315 ? 13.93 -0.784 18.219 1 80.19 315 MET B O 1
ATOM 5184 N N . GLY B 1 316 ? 16.125 -1.131 17.625 1 81.19 316 GLY B N 1
ATOM 5185 C CA . GLY B 1 316 ? 16.312 0.25 17.219 1 81.19 316 GLY B CA 1
ATOM 5186 C C . GLY B 1 316 ? 16.531 0.401 15.719 1 81.19 316 GLY B C 1
ATOM 5187 O O . GLY B 1 316 ? 16.516 -0.585 14.977 1 81.19 316 GLY B O 1
ATOM 5188 N N . MET B 1 317 ? 16.672 1.586 15.281 1 86.69 317 MET B N 1
ATOM 5189 C CA . MET B 1 317 ? 16.875 1.894 13.867 1 86.69 317 MET B CA 1
ATOM 5190 C C . MET B 1 317 ? 18.125 1.192 13.336 1 86.69 317 MET B C 1
ATOM 5192 O O . MET B 1 317 ? 18.141 0.703 12.211 1 86.69 317 MET B O 1
ATOM 5196 N N . GLY B 1 318 ? 19.141 1.091 14.18 1 88.25 318 GLY B N 1
ATOM 5197 C CA . GLY B 1 318 ? 20.375 0.453 13.766 1 88.25 318 GLY B CA 1
ATOM 5198 C C . GLY B 1 318 ? 20.203 -1.017 13.43 1 88.25 318 GLY B C 1
ATOM 5199 O O . GLY B 1 318 ? 20.75 -1.497 12.438 1 88.25 318 GLY B O 1
ATOM 5200 N N . GLU B 1 319 ? 19.484 -1.729 14.227 1 89.62 319 GLU B N 1
ATOM 5201 C CA . GLU B 1 319 ? 19.234 -3.148 13.992 1 89.62 319 GLU B CA 1
ATOM 5202 C C . GLU B 1 319 ? 18.453 -3.365 12.703 1 89.62 319 GLU B C 1
ATOM 5204 O O . GLU B 1 319 ? 18.719 -4.309 11.953 1 89.62 319 GLU B O 1
ATOM 5209 N N . LEU B 1 320 ? 17.5 -2.523 12.531 1 91.75 320 LEU B N 1
ATOM 5210 C CA . LEU B 1 320 ? 16.688 -2.621 11.32 1 91.75 320 LEU B CA 1
ATOM 5211 C C . LEU B 1 320 ? 17.531 -2.381 10.078 1 91.75 320 LEU B C 1
ATOM 5213 O O . LEU B 1 320 ? 17.438 -3.127 9.102 1 91.75 320 LEU B O 1
ATOM 5217 N N . LEU B 1 321 ? 18.375 -1.367 10.125 1 93.44 321 LEU B N 1
ATOM 5218 C CA . LEU B 1 321 ? 19.25 -1.036 9 1 93.44 321 LEU B CA 1
ATOM 5219 C C . LEU B 1 321 ? 20.234 -2.174 8.719 1 93.44 321 LEU B C 1
ATOM 5221 O O . LEU B 1 321 ? 20.359 -2.607 7.57 1 93.44 321 LEU B O 1
ATOM 5225 N N . SER B 1 322 ? 20.812 -2.66 9.766 1 92.69 322 SER B N 1
ATOM 5226 C CA . SER B 1 322 ? 21.766 -3.754 9.609 1 92.69 322 SER B CA 1
ATOM 5227 C C . SER B 1 322 ? 21.078 -5.016 9.102 1 92.69 322 SER B C 1
ATOM 5229 O O . SER B 1 322 ? 21.641 -5.758 8.297 1 92.69 322 SER B O 1
ATOM 5231 N N . GLY B 1 323 ? 19.922 -5.238 9.656 1 92.88 323 GLY B N 1
ATOM 5232 C CA . GLY B 1 323 ? 19.156 -6.383 9.195 1 92.88 323 GLY B CA 1
ATOM 5233 C C . GLY B 1 323 ? 18.859 -6.344 7.707 1 92.88 323 GLY B C 1
ATOM 5234 O O . GLY B 1 323 ? 19.141 -7.312 6.992 1 92.88 323 GLY B O 1
ATOM 5235 N N . ILE B 1 324 ? 18.328 -5.254 7.219 1 93.75 324 ILE B N 1
ATOM 5236 C CA . ILE B 1 324 ? 17.984 -5.098 5.809 1 93.75 324 ILE B CA 1
ATOM 5237 C C . ILE B 1 324 ? 19.25 -5.207 4.953 1 93.75 324 ILE B C 1
ATOM 5239 O O . ILE B 1 324 ? 19.25 -5.875 3.92 1 93.75 324 ILE B O 1
ATOM 5243 N N . GLU B 1 325 ? 20.312 -4.59 5.363 1 93 325 GLU B N 1
ATOM 5244 C CA . GLU B 1 325 ? 21.562 -4.551 4.605 1 93 325 GLU B CA 1
ATOM 5245 C C . GLU B 1 325 ? 22.141 -5.953 4.422 1 93 325 GLU B C 1
ATOM 5247 O O . GLU B 1 325 ? 22.781 -6.238 3.412 1 93 325 GLU B O 1
ATOM 5252 N N . THR B 1 326 ? 21.891 -6.816 5.387 1 91.75 326 THR B N 1
ATOM 5253 C CA . THR B 1 326 ? 22.516 -8.133 5.359 1 91.75 326 THR B CA 1
ATOM 5254 C C . THR B 1 326 ? 21.531 -9.195 4.875 1 91.75 326 THR B C 1
ATOM 5256 O O . THR B 1 326 ? 21.875 -10.375 4.805 1 91.75 326 THR B O 1
ATOM 5259 N N . GLY B 1 327 ? 20.344 -8.812 4.656 1 91.94 327 GLY B N 1
ATOM 5260 C CA . GLY B 1 327 ? 19.359 -9.75 4.152 1 91.94 327 GLY B CA 1
ATOM 5261 C C . GLY B 1 327 ? 19.562 -10.109 2.695 1 91.94 327 GLY B C 1
ATOM 5262 O O . GLY B 1 327 ? 20.156 -9.344 1.938 1 91.94 327 GLY B O 1
ATOM 5263 N N . ASP B 1 328 ? 19 -11.289 2.301 1 91.19 328 ASP B N 1
ATOM 5264 C CA . ASP B 1 328 ? 19.094 -11.758 0.92 1 91.19 328 ASP B CA 1
ATOM 5265 C C . ASP B 1 328 ? 18.312 -10.836 -0.021 1 91.19 328 ASP B C 1
ATOM 5267 O O . ASP B 1 328 ? 18.672 -10.68 -1.188 1 91.19 328 ASP B O 1
ATOM 5271 N N . TRP B 1 329 ? 17.266 -10.234 0.488 1 93.31 329 TRP B N 1
ATOM 5272 C CA . TRP B 1 329 ? 16.484 -9.305 -0.31 1 93.31 329 TRP B CA 1
ATOM 5273 C C . TRP B 1 329 ? 17.344 -8.172 -0.855 1 93.31 329 TRP B C 1
ATOM 5275 O O . TRP B 1 329 ? 17.328 -7.891 -2.055 1 93.31 329 TRP B O 1
ATOM 5285 N N . PHE B 1 330 ? 18.125 -7.586 0.036 1 92 330 PHE B N 1
ATOM 5286 C CA . PHE B 1 330 ? 18.969 -6.457 -0.347 1 92 330 PHE B CA 1
ATOM 5287 C C . PHE B 1 330 ? 20.047 -6.895 -1.345 1 92 330 PHE B C 1
ATOM 5289 O O . PHE B 1 330 ? 20.344 -6.172 -2.299 1 92 330 PHE B O 1
ATOM 5296 N N . ALA B 1 331 ? 20.578 -8.07 -1.131 1 87.31 331 ALA B N 1
ATOM 5297 C CA . ALA B 1 331 ? 21.578 -8.609 -2.053 1 87.31 331 ALA B CA 1
ATOM 5298 C C . ALA B 1 331 ? 21 -8.758 -3.457 1 87.31 331 ALA B C 1
ATOM 5300 O O . ALA B 1 331 ? 21.688 -8.477 -4.445 1 87.31 331 ALA B O 1
ATOM 5301 N N . GLY B 1 332 ? 19.797 -9.164 -3.504 1 84.5 332 GLY B N 1
ATOM 5302 C CA . GLY B 1 332 ? 19.125 -9.305 -4.789 1 84.5 332 GLY B CA 1
ATOM 5303 C C . GLY B 1 332 ? 18.859 -7.98 -5.473 1 84.5 332 GLY B C 1
ATOM 5304 O O . GLY B 1 332 ? 18.938 -7.883 -6.699 1 84.5 332 GLY B O 1
ATOM 5305 N N . MET B 1 333 ? 18.547 -6.961 -4.703 1 82.69 333 MET B N 1
ATOM 5306 C CA . MET B 1 333 ? 18.234 -5.645 -5.266 1 82.69 333 MET B CA 1
ATOM 5307 C C . MET B 1 333 ? 19.5 -4.98 -5.805 1 82.69 333 MET B C 1
ATOM 5309 O O . MET B 1 333 ? 19.453 -4.242 -6.789 1 82.69 333 MET B O 1
ATOM 5313 N N . ARG B 1 334 ? 20.562 -5.191 -5.109 1 72.75 334 ARG B N 1
ATOM 5314 C CA . ARG B 1 334 ? 21.844 -4.648 -5.551 1 72.75 334 ARG B CA 1
ATOM 5315 C C . ARG B 1 334 ? 22.281 -5.273 -6.875 1 72.75 334 ARG B C 1
ATOM 5317 O O . ARG B 1 334 ? 22.812 -4.586 -7.742 1 72.75 334 ARG B O 1
ATOM 5324 N N . GLY B 1 335 ? 22.094 -6.543 -6.883 1 61.88 335 GLY B N 1
ATOM 5325 C CA . GLY B 1 335 ? 22.453 -7.223 -8.117 1 61.88 335 GLY B CA 1
ATOM 5326 C C . GLY B 1 335 ? 21.672 -6.723 -9.32 1 61.88 335 GLY B C 1
ATOM 5327 O O . GLY B 1 335 ? 22.234 -6.535 -10.398 1 61.88 335 GLY B O 1
ATOM 5328 N N . VAL B 1 336 ? 20.5 -6.438 -9.062 1 54.34 336 VAL B N 1
ATOM 5329 C CA . VAL B 1 336 ? 19.641 -5.934 -10.133 1 54.34 336 VAL B CA 1
ATOM 5330 C C . VAL B 1 336 ? 20.094 -4.523 -10.523 1 54.34 336 VAL B C 1
ATOM 5332 O O . VAL B 1 336 ? 20.141 -4.195 -11.711 1 54.34 336 VAL B O 1
ATOM 5335 N N . ARG B 1 337 ? 20.375 -3.721 -9.562 1 52.88 337 ARG B N 1
ATOM 5336 C CA . ARG B 1 337 ? 20.797 -2.352 -9.828 1 52.88 337 ARG B CA 1
ATOM 5337 C C . ARG B 1 337 ? 22.141 -2.326 -10.555 1 52.88 337 ARG B C 1
ATOM 5339 O O . ARG B 1 337 ? 22.344 -1.506 -11.453 1 52.88 337 ARG B O 1
ATOM 5346 N N . ALA B 1 338 ? 22.953 -3.232 -10.031 1 45.06 338 ALA B N 1
ATOM 5347 C CA . ALA B 1 338 ? 24.25 -3.318 -10.711 1 45.06 338 ALA B CA 1
ATOM 5348 C C . ALA B 1 338 ? 24.078 -3.666 -12.18 1 45.06 338 ALA B C 1
ATOM 5350 O O . ALA B 1 338 ? 24.766 -3.109 -13.047 1 45.06 338 ALA B O 1
ATOM 5351 N N . LEU B 1 339 ? 23.109 -4.434 -12.461 1 42.94 339 LEU B N 1
ATOM 5352 C CA . LEU B 1 339 ? 22.844 -4.816 -13.844 1 42.94 339 LEU B CA 1
ATOM 5353 C C . LEU B 1 339 ? 22.188 -3.668 -14.609 1 42.94 339 LEU B C 1
ATOM 5355 O O . LEU B 1 339 ? 22.453 -3.482 -15.797 1 42.94 339 LEU B O 1
ATOM 5359 N N . GLN B 1 340 ? 21.375 -2.865 -13.93 1 43.78 340 GLN B N 1
ATOM 5360 C CA . GLN B 1 340 ? 20.703 -1.741 -14.562 1 43.78 340 GLN B CA 1
ATOM 5361 C C . GLN B 1 340 ? 21.656 -0.575 -14.789 1 43.78 340 GLN B C 1
ATOM 5363 O O . GLN B 1 340 ? 21.5 0.19 -15.742 1 43.78 340 GLN B O 1
ATOM 5368 N N . SER B 1 341 ? 22.562 -0.347 -13.938 1 39.44 341 SER B N 1
ATOM 5369 C CA . SER B 1 341 ? 23.547 0.713 -14.086 1 39.44 341 SER B CA 1
ATOM 5370 C C . SER B 1 341 ? 24.547 0.384 -15.195 1 39.44 341 SER B C 1
ATOM 5372 O O . SER B 1 341 ? 25.219 1.276 -15.719 1 39.44 341 SER B O 1
ATOM 5374 N N . GLU B 1 342 ? 24.734 -0.786 -15.477 1 35.16 342 GLU B N 1
ATOM 5375 C CA . GLU B 1 342 ? 25.641 -1.168 -16.547 1 35.16 342 GLU B CA 1
ATOM 5376 C C . GLU B 1 342 ? 24.984 -1.004 -17.922 1 35.16 342 GLU B C 1
ATOM 5378 O O . GLU B 1 342 ? 25.656 -1.04 -18.953 1 35.16 342 GLU B O 1
ATOM 5383 N N . ILE B 1 343 ? 23.75 -0.939 -17.844 1 32.53 343 ILE B N 1
ATOM 5384 C CA . ILE B 1 343 ? 23.109 -0.663 -19.125 1 32.53 343 ILE B CA 1
ATOM 5385 C C . ILE B 1 343 ? 22.875 0.84 -19.281 1 32.53 343 ILE B C 1
ATOM 5387 O O . ILE B 1 343 ? 22.375 1.495 -18.359 1 32.53 343 ILE B O 1
#

InterPro domains:
  IPR002575 Aminoglycoside phosphotransferase [PF01636] (4-193)
  IPR011009 Protein kinase-like domain superfamily [SSF56112] (1-194)
  IPR051678 Aminoglycoside Phosphotransferase Enzymes [PTHR21310] (1-210)

pLDDT: mean 84.94, std 20.93, range [21.72, 98.75]

Solvent-accessible surface area (backbone atoms only — not comparable to full-atom values): 38076 Å² total; per-residue (Å²): 107,66,68,55,51,72,69,33,85,52,50,55,62,49,75,76,47,72,40,92,47,47,87,52,99,78,55,50,57,49,74,43,59,50,84,69,61,62,42,42,36,56,73,37,71,74,37,86,84,63,57,52,73,66,52,50,51,52,38,46,47,54,49,40,59,41,34,56,45,51,72,78,49,67,35,72,44,29,16,20,76,40,68,81,54,93,81,72,46,65,46,75,35,44,34,77,46,75,44,87,90,73,44,75,45,74,48,67,53,24,69,32,39,59,58,45,50,50,49,41,34,49,51,41,31,72,74,54,29,78,44,70,69,41,31,37,51,38,48,52,49,38,35,52,54,63,48,66,65,58,75,92,49,29,44,61,64,16,19,48,26,70,60,59,50,33,40,72,29,32,22,20,31,89,86,78,52,45,75,49,24,49,55,70,64,68,81,49,37,33,30,44,45,44,61,13,43,47,32,63,54,45,74,50,40,28,87,52,31,69,89,73,37,81,64,74,83,73,75,61,81,69,84,66,83,74,72,76,82,78,83,77,75,76,76,73,74,74,64,80,81,48,73,77,67,70,81,79,67,72,62,70,54,64,69,55,27,48,51,50,45,54,51,45,47,56,52,31,32,72,75,36,58,75,46,32,70,33,25,81,49,9,56,59,48,44,34,44,52,47,27,44,74,32,71,92,45,23,63,66,35,44,49,53,52,36,45,37,41,15,18,67,89,58,28,46,60,65,41,53,42,51,5,36,63,57,4,55,50,42,53,53,52,49,52,50,47,55,56,51,70,73,94,107,67,67,54,50,73,70,35,84,53,49,54,63,50,75,76,47,71,40,92,48,47,87,52,98,78,55,47,58,50,74,44,58,51,84,70,62,62,41,41,35,55,74,39,71,75,38,84,85,63,58,52,73,68,52,49,50,52,38,46,47,52,50,41,59,41,35,56,45,49,72,76,48,68,34,73,43,29,18,21,77,41,69,80,52,92,78,71,45,65,48,76,35,44,33,76,47,75,44,89,88,74,43,76,44,74,47,69,52,25,67,30,38,60,59,45,50,51,50,40,33,48,51,41,31,72,73,55,30,79,45,71,68,41,32,36,52,40,48,52,48,38,35,53,55,63,48,67,63,58,76,92,50,28,44,62,62,17,20,49,26,69,60,59,51,33,40,73,28,31,23,19,32,90,84,79,51,46,74,49,26,50,54,70,64,68,82,48,37,34,30,44,45,44,61,13,43,48,31,64,55,46,73,48,42,29,86,51,31,69,90,72,38,81,63,77,82,73,76,61,81,68,84,68,86,75,73,75,81,82,80,79,78,75,79,74,75,76,66,81,82,50,75,80,68,68,82,79,66,74,61,71,55,64,70,55,27,49,50,50,45,52,51,46,47,55,51,32,33,73,75,35,57,75,46,32,72,33,25,80,50,10,55,57,49,44,32,45,52,47,27,42,74,32,71,92,45,23,64,67,36,46,50,52,50,35,45,37,42,14,17,67,91,57,30,46,60,67,40,52,43,51,5,37,63,56,5,56,50,42,54,53,51,49,53,49,46,55,55,53,70,73,95

Sequence (686 aa):
MRLISDRTSLPLPVVYAYDSTSNNSLGYPYMFTSFIEGVSLSGIWTKPGALTDANRRHIFQQIANSMAQLRTLEFDRIGALDFSGPDLSYTIGPLRTIEEGKVVHEIGPFPTSLSYINELASALLDTHGQSTSEYVHCSVLRMISLFLPNKRFDGPPFVLSHPDFDSQNVMVDPQTFTITGFIDWDDVSVGPREGGYARYPSWITRDWDPIMYDWPPGSITHEEDSNHGQSMVGKPVPKDDEPMQNGSSCEEAPEVLQAHRDLYYAIYADIDPTGAEVTCRSHIFEAVVIALEHRDLSVAIMLKLCSYLFGKEYMGMGELLSGIETGDWFAGMRGVRALQSEIMRLISDRTSLPLPVVYAYDSTSNNSLGYPYMFTSFIEGVSLSGIWTKPGALTDANRRHIFQQIANSMAQLRTLEFDRIGALDFSGPDLSYTIGPLRTIEEGKVVHEIGPFPTSLSYINELASALLDTHGQSTSEYVHCSVLRMISLFLPNKRFDGPPFVLSHPDFDSQNVMVDPQTFTITGFIDWDDVSVGPREGGYARYPSWITRDWDPIMYDWPPGSITHEEDSNHGQSMVGKPVPKDDEPMQNGSSCEEAPEVLQAHRDLYYAIYADIDPTGAEVTCRSHIFEAVVIALEHRDLSVAIMLKLCSYLFGKEYMGMGELLSGIETGDWFAGMRGVRALQSEI